Protein 5WQJ (pdb70)

Radius of gyration: 28.21 Å; Cα contacts (8 Å, |Δi|>4): 1246; chains: 2; bounding box: 43×78×65 Å

Structure (mmCIF, N/CA/C/O backbone):
data_5WQJ
#
_entry.id   5WQJ
#
_cell.length_a   37.355
_cell.length_b   150.360
_cell.length_c   54.307
_cell.angle_alpha   90.00
_cell.angle_beta   110.09
_cell.angle_gamma   90.00
#
_symmetry.space_group_name_H-M   'P 1 21 1'
#
loop_
_entity.id
_entity.type
_entity.pdbx_description
1 polymer Sulfurtransferase
2 non-polymer 2-[2-[(4-oxidanylidene-3~{H}-quinazolin-2-yl)sulfanyl]ethanoylamino]thiophene-3-carboxamide
3 non-polymer 'SODIUM ION'
4 water water
#
loop_
_atom_site.group_PDB
_atom_site.id
_atom_site.type_symbol
_atom_site.label_atom_id
_atom_site.label_alt_id
_atom_site.label_comp_id
_atom_site.label_asym_id
_atom_site.label_entity_id
_atom_site.label_seq_id
_atom_site.pdbx_PDB_ins_code
_atom_site.Cartn_x
_atom_site.Cartn_y
_atom_site.Cartn_z
_atom_site.occupancy
_atom_site.B_iso_or_equiv
_atom_site.auth_seq_id
_atom_site.auth_comp_id
_atom_site.auth_asym_id
_atom_site.auth_atom_id
_atom_site.pdbx_PDB_model_num
ATOM 1 N N . GLN A 1 5 ? -20.452 -7.022 23.305 1.00 34.58 5 GLN A N 1
ATOM 2 C CA . GLN A 1 5 ? -20.160 -5.800 24.134 1.00 32.94 5 GLN A CA 1
ATOM 3 C C . GLN A 1 5 ? -18.970 -4.916 23.655 1.00 21.22 5 GLN A C 1
ATOM 4 O O . GLN A 1 5 ? -19.044 -3.689 23.737 1.00 23.83 5 GLN A O 1
ATOM 10 N N . LEU A 1 6 ? -17.895 -5.522 23.193 1.00 17.09 6 LEU A N 1
ATOM 11 C CA . LEU A 1 6 ? -16.737 -4.744 22.756 1.00 15.23 6 LEU A CA 1
ATOM 12 C C . LEU A 1 6 ? -16.266 -5.243 21.400 1.00 10.89 6 LEU A C 1
ATOM 13 O O . LEU A 1 6 ? -16.261 -6.448 21.216 1.00 15.04 6 LEU A O 1
ATOM 18 N N . PHE A 1 7 ? -15.815 -4.357 20.509 1.00 10.33 7 PHE A N 1
ATOM 19 C CA . PHE A 1 7 ? -15.238 -4.770 19.246 1.00 10.37 7 PHE A CA 1
ATOM 20 C C . PHE A 1 7 ? -13.951 -5.575 19.517 1.00 8.98 7 PHE A C 1
ATOM 21 O O . PHE A 1 7 ? -13.137 -5.205 20.374 1.00 9.74 7 PHE A O 1
ATOM 29 N N . ARG A 1 8 ? -13.763 -6.684 18.792 1.00 9.36 8 ARG A N 1
ATOM 30 C CA . ARG A 1 8 ? -12.659 -7.584 19.092 1.00 10.12 8 ARG A CA 1
ATOM 31 C C . ARG A 1 8 ? -11.264 -6.942 18.975 1.00 8.68 8 ARG A C 1
ATOM 32 O O . ARG A 1 8 ? -10.971 -6.269 17.996 1.00 10.12 8 ARG A O 1
ATOM 40 N N . ALA A 1 9 ? -10.456 -7.155 20.012 1.00 8.15 9 ALA A N 1
ATOM 41 C CA . ALA A 1 9 ? -9.097 -6.597 20.072 1.00 7.69 9 ALA A CA 1
ATOM 42 C C . ALA A 1 9 ? -8.032 -7.323 19.330 1.00 6.81 9 ALA A C 1
ATOM 43 O O . ALA A 1 9 ? -6.992 -6.756 19.029 1.00 8.08 9 ALA A O 1
ATOM 45 N N . LEU A 1 10 ? -8.247 -8.602 19.089 1.00 7.71 10 LEU A N 1
ATOM 46 C CA . LEU A 1 10 ? -7.312 -9.469 18.372 1.00 7.08 10 LEU A CA 1
ATOM 47 C C . LEU A 1 10 ? -7.905 -10.074 17.111 1.00 8.52 10 LEU A C 1
ATOM 48 O O . LEU A 1 10 ? -9.056 -10.485 17.110 1.00 9.56 10 LEU A O 1
ATOM 53 N N . VAL A 1 11 ? -7.098 -10.120 16.055 1.00 8.16 11 VAL A N 1
ATOM 54 C CA . VAL A 1 11 ? -7.362 -10.914 14.886 1.00 8.41 11 VAL A CA 1
ATOM 55 C C . VAL A 1 11 ? -6.143 -11.802 14.654 1.00 7.93 11 VAL A C 1
ATOM 56 O O . VAL A 1 11 ? -5.022 -11.492 15.018 1.00 9.01 11 VAL A O 1
ATOM 60 N N . SER A 1 12 ? -6.335 -12.945 13.998 1.00 8.43 12 SER A N 1
ATOM 61 C CA . SER A 1 12 ? -5.265 -13.885 13.734 1.00 7.82 12 SER A CA 1
ATOM 62 C C . SER A 1 12 ? -4.600 -13.671 12.400 1.00 8.40 12 SER A C 1
ATOM 63 O O . SER A 1 12 ? -5.196 -13.068 11.498 1.00 7.74 12 SER A O 1
ATOM 66 N N . ALA A 1 13 ? -3.386 -14.206 12.235 1.00 8.10 13 ALA A N 1
ATOM 67 C CA . ALA A 1 13 ? -2.708 -14.155 10.962 1.00 9.03 13 ALA A CA 1
ATOM 68 C C . ALA A 1 13 ? -3.523 -14.840 9.883 1.00 8.56 13 ALA A C 1
ATOM 69 O O . ALA A 1 13 ? -3.588 -14.389 8.746 1.00 9.70 13 ALA A O 1
ATOM 71 N N . GLN A 1 14 ? -4.110 -15.970 10.244 1.00 10.04 14 GLN A N 1
ATOM 72 C CA . GLN A 1 14 ? -4.847 -16.675 9.218 1.00 11.53 14 GLN A CA 1
ATOM 73 C C . GLN A 1 14 ? -6.076 -15.879 8.750 1.00 10.16 14 GLN A C 1
ATOM 74 O O . GLN A 1 14 ? -6.397 -15.843 7.575 1.00 12.17 14 GLN A O 1
ATOM 80 N N . TRP A 1 15 ? -6.725 -15.169 9.668 1.00 9.54 15 TRP A N 1
ATOM 81 C CA . TRP A 1 15 ? -7.919 -14.382 9.328 1.00 9.84 15 TRP A CA 1
ATOM 82 C C . TRP A 1 15 ? -7.473 -13.207 8.456 1.00 8.92 15 TRP A C 1
ATOM 83 O O . TRP A 1 15 ? -8.071 -12.907 7.435 1.00 11.90 15 TRP A O 1
ATOM 94 N N . VAL A 1 16 ? -6.336 -12.594 8.746 1.00 9.84 16 VAL A N 1
ATOM 95 C CA . VAL A 1 16 ? -5.830 -11.478 7.938 1.00 8.75 16 VAL A CA 1
ATOM 96 C C . VAL A 1 16 ? -5.440 -11.967 6.534 1.00 10.33 16 VAL A C 1
ATOM 97 O O . VAL A 1 16 ? -5.740 -11.320 5.523 1.00 10.61 16 VAL A O 1
ATOM 101 N N . ALA A 1 17 ? -4.700 -13.053 6.464 1.00 10.00 17 ALA A N 1
ATOM 102 C CA . ALA A 1 17 ? -4.285 -13.610 5.186 1.00 12.60 17 ALA A CA 1
ATOM 103 C C . ALA A 1 17 ? -5.485 -13.885 4.317 1.00 11.37 17 ALA A C 1
ATOM 104 O O . ALA A 1 17 ? -5.421 -13.669 3.140 1.00 14.00 17 ALA A O 1
ATOM 106 N N . GLU A 1 18 ? -6.545 -14.466 4.879 1.00 12.06 18 GLU A N 1
ATOM 107 C CA . GLU A 1 18 ? -7.753 -14.738 4.096 1.00 13.50 18 GLU A CA 1
ATOM 108 C C . GLU A 1 18 ? -8.398 -13.451 3.654 1.00 12.49 18 GLU A C 1
ATOM 109 O O . GLU A 1 18 ? -8.888 -13.366 2.530 1.00 15.09 18 GLU A O 1
ATOM 115 N N . ALA A 1 19 ? -8.472 -12.471 4.553 1.00 12.99 19 ALA A N 1
ATOM 116 C CA . ALA A 1 19 ? -9.115 -11.186 4.255 1.00 15.92 19 ALA A CA 1
ATOM 117 C C . ALA A 1 19 ? -8.381 -10.404 3.154 1.00 17.90 19 ALA A C 1
ATOM 118 O O . ALA A 1 19 ? -9.027 -9.805 2.313 1.00 25.26 19 ALA A O 1
ATOM 120 N N . LEU A 1 20 ? -7.059 -10.517 3.090 1.00 18.74 20 LEU A N 1
ATOM 121 C CA . LEU A 1 20 ? -6.320 -9.939 2.010 1.00 20.01 20 LEU A CA 1
ATOM 122 C C . LEU A 1 20 ? -6.719 -10.423 0.607 1.00 24.59 20 LEU A C 1
ATOM 123 O O . LEU A 1 20 ? -6.607 -9.690 -0.355 1.00 30.71 20 LEU A O 1
ATOM 128 N N . LYS A 1 21 ? -7.117 -11.687 0.531 1.00 30.85 21 LYS A N 1
ATOM 129 C CA . LYS A 1 21 ? -7.406 -12.342 -0.731 1.00 47.19 21 LYS A CA 1
ATOM 130 C C . LYS A 1 21 ? -8.833 -12.089 -1.195 1.00 41.70 21 LYS A C 1
ATOM 131 O O . LYS A 1 21 ? -9.127 -12.255 -2.371 1.00 76.83 21 LYS A O 1
ATOM 137 N N . ALA A 1 22 ? -9.702 -11.707 -0.262 1.00 43.68 22 ALA A N 1
ATOM 138 C CA . ALA A 1 22 ? -11.138 -11.591 -0.493 1.00 37.17 22 ALA A CA 1
ATOM 139 C C . ALA A 1 22 ? -11.572 -10.194 -0.967 1.00 40.27 22 ALA A C 1
ATOM 140 O O . ALA A 1 22 ? -10.772 -9.253 -1.027 1.00 42.58 22 ALA A O 1
ATOM 142 N N . GLN A 1 27 ? -16.797 -2.118 4.851 1.00 19.66 27 GLN A N 1
ATOM 143 C CA . GLN A 1 27 ? -15.870 -2.023 5.960 1.00 19.90 27 GLN A CA 1
ATOM 144 C C . GLN A 1 27 ? -14.474 -2.367 5.469 1.00 21.43 27 GLN A C 1
ATOM 145 O O . GLN A 1 27 ? -14.028 -3.532 5.567 1.00 25.04 27 GLN A O 1
ATOM 151 N N . PRO A 1 28 ? -13.770 -1.373 4.905 1.00 15.60 28 PRO A N 1
ATOM 152 C CA . PRO A 1 28 ? -12.444 -1.761 4.436 1.00 16.36 28 PRO A CA 1
ATOM 153 C C . PRO A 1 28 ? -11.468 -2.100 5.579 1.00 13.25 28 PRO A C 1
ATOM 154 O O . PRO A 1 28 ? -11.584 -1.638 6.707 1.00 16.49 28 PRO A O 1
ATOM 158 N N . LEU A 1 29 ? -10.490 -2.899 5.242 1.00 14.37 29 LEU A N 1
ATOM 159 C CA . LEU A 1 29 ? -9.440 -3.303 6.155 1.00 12.91 29 LEU A CA 1
ATOM 160 C C . LEU A 1 29 ? -8.225 -2.438 5.840 1.00 11.64 29 LEU A C 1
ATOM 161 O O . LEU A 1 29 ? -7.814 -2.342 4.689 1.00 16.58 29 LEU A O 1
ATOM 166 N N A LYS A 1 30 ? -7.636 -1.862 6.880 0.73 8.67 30 LYS A N 1
ATOM 167 N N B LYS A 1 30 ? -7.670 -1.806 6.872 0.27 10.28 30 LYS A N 1
ATOM 168 C CA A LYS A 1 30 ? -6.358 -1.127 6.750 0.73 8.79 30 LYS A CA 1
ATOM 169 C CA B LYS A 1 30 ? -6.367 -1.136 6.764 0.27 8.72 30 LYS A CA 1
ATOM 170 C C A LYS A 1 30 ? -5.393 -1.769 7.725 0.73 8.80 30 LYS A C 1
ATOM 171 C C B LYS A 1 30 ? -5.399 -1.803 7.724 0.27 8.87 30 LYS A C 1
ATOM 172 O O A LYS A 1 30 ? -5.604 -1.735 8.958 0.73 10.30 30 LYS A O 1
ATOM 173 O O B LYS A 1 30 ? -5.638 -1.842 8.938 0.27 10.93 30 LYS A O 1
ATOM 184 N N . LEU A 1 31 ? -4.301 -2.329 7.178 1.00 7.88 31 LEU A N 1
ATOM 185 C CA . LEU A 1 31 ? -3.201 -2.834 7.981 1.00 8.58 31 LEU A CA 1
ATOM 186 C C . LEU A 1 31 ? -2.195 -1.740 8.219 1.00 8.32 31 LEU A C 1
ATOM 187 O O . LEU A 1 31 ? -1.772 -1.012 7.302 1.00 8.38 31 LEU A O 1
ATOM 192 N N . LEU A 1 32 ? -1.838 -1.594 9.488 1.00 8.16 32 LEU A N 1
ATOM 193 C CA . LEU A 1 32 ? -0.812 -0.600 9.901 1.00 7.23 32 LEU A CA 1
ATOM 194 C C . LEU A 1 32 ? 0.346 -1.253 10.644 1.00 6.81 32 LEU A C 1
ATOM 195 O O . LEU A 1 32 ? 0.092 -1.917 11.638 1.00 8.55 32 LEU A O 1
ATOM 200 N N . ASP A 1 33 ? 1.573 -1.007 10.225 1.00 6.35 33 ASP A N 1
ATOM 201 C CA . ASP A 1 33 ? 2.786 -1.435 10.958 1.00 6.41 33 ASP A CA 1
ATOM 202 C C . ASP A 1 33 ? 3.120 -0.250 11.862 1.00 6.49 33 ASP A C 1
ATOM 203 O O . ASP A 1 33 ? 3.508 0.831 11.386 1.00 7.86 33 ASP A O 1
ATOM 208 N N . ALA A 1 34 ? 2.994 -0.417 13.172 1.00 6.23 34 ALA A N 1
ATOM 209 C CA . ALA A 1 34 ? 3.335 0.592 14.154 1.00 6.10 34 ALA A CA 1
ATOM 210 C C . ALA A 1 34 ? 4.600 0.228 14.921 1.00 6.69 34 ALA A C 1
ATOM 211 O O . ALA A 1 34 ? 4.705 0.609 16.107 1.00 7.90 34 ALA A O 1
ATOM 213 N N . SER A 1 35 ? 5.543 -0.433 14.269 1.00 6.07 35 SER A N 1
ATOM 214 C CA . SER A 1 35 ? 6.829 -0.719 14.878 1.00 7.03 35 SER A CA 1
ATOM 215 C C . SER A 1 35 ? 7.583 0.529 15.316 1.00 6.43 35 SER A C 1
ATOM 216 O O . SER A 1 35 ? 7.619 1.531 14.592 1.00 7.29 35 SER A O 1
ATOM 219 N N . TRP A 1 36 ? 8.183 0.407 16.486 1.00 8.15 36 TRP A N 1
ATOM 220 C CA . TRP A 1 36 ? 9.027 1.479 17.050 1.00 9.03 36 TRP A CA 1
ATOM 221 C C . TRP A 1 36 ? 9.928 0.820 18.071 1.00 8.35 36 TRP A C 1
ATOM 222 O O . TRP A 1 36 ? 9.473 -0.028 18.817 1.00 11.46 36 TRP A O 1
ATOM 233 N N . TYR A 1 37 ? 11.204 1.169 18.042 1.00 8.82 37 TYR A N 1
ATOM 234 C CA . TYR A 1 37 ? 12.225 0.523 18.907 1.00 10.54 37 TYR A CA 1
ATOM 235 C C . TYR A 1 37 ? 13.056 1.564 19.610 1.00 10.64 37 TYR A C 1
ATOM 236 O O . TYR A 1 37 ? 13.361 2.611 19.050 1.00 10.63 37 TYR A O 1
ATOM 245 N N . LEU A 1 38 ? 13.404 1.271 20.839 1.00 10.23 38 LEU A N 1
ATOM 246 C CA . LEU A 1 38 ? 14.361 2.135 21.550 1.00 11.57 38 LEU A CA 1
ATOM 247 C C . LEU A 1 38 ? 15.714 2.127 20.825 1.00 10.68 38 LEU A C 1
ATOM 248 O O . LEU A 1 38 ? 16.114 1.098 20.211 1.00 9.86 38 LEU A O 1
ATOM 253 N N . PRO A 1 39 ? 16.405 3.276 20.810 1.00 9.93 39 PRO A N 1
ATOM 254 C CA . PRO A 1 39 ? 17.661 3.348 20.057 1.00 10.76 39 PRO A CA 1
ATOM 255 C C . PRO A 1 39 ? 18.655 2.219 20.264 1.00 9.73 39 PRO A C 1
ATOM 256 O O . PRO A 1 39 ? 19.285 1.774 19.302 1.00 10.41 39 PRO A O 1
ATOM 260 N N A LYS A 1 40 ? 18.825 1.769 21.510 0.64 11.38 40 LYS A N 1
ATOM 261 N N B LYS A 1 40 ? 18.851 1.749 21.491 0.36 11.04 40 LYS A N 1
ATOM 262 C CA A LYS A 1 40 ? 19.848 0.765 21.799 0.64 10.78 40 LYS A CA 1
ATOM 263 C CA B LYS A 1 40 ? 19.895 0.746 21.726 0.36 11.03 40 LYS A CA 1
ATOM 264 C C A LYS A 1 40 ? 19.594 -0.608 21.140 0.64 9.55 40 LYS A C 1
ATOM 265 C C B LYS A 1 40 ? 19.648 -0.578 21.015 0.36 9.40 40 LYS A C 1
ATOM 266 O O A LYS A 1 40 ? 20.535 -1.407 21.083 0.64 10.94 40 LYS A O 1
ATOM 267 O O B LYS A 1 40 ? 20.603 -1.341 20.825 0.36 11.51 40 LYS A O 1
ATOM 278 N N . LEU A 1 41 ? 18.420 -0.798 20.561 1.00 9.91 41 LEU A N 1
ATOM 279 C CA . LEU A 1 41 ? 18.142 -2.009 19.839 1.00 9.90 41 LEU A CA 1
ATOM 280 C C . LEU A 1 41 ? 18.812 -2.002 18.472 1.00 10.25 41 LEU A C 1
ATOM 281 O O . LEU A 1 41 ? 19.021 -3.047 17.856 1.00 10.67 41 LEU A O 1
ATOM 286 N N . GLY A 1 42 ? 19.186 -0.826 18.000 1.00 10.77 42 GLY A N 1
ATOM 287 C CA . GLY A 1 42 ? 19.832 -0.764 16.707 1.00 10.78 42 GLY A CA 1
ATOM 288 C C . GLY A 1 42 ? 19.010 -1.140 15.510 1.00 11.22 42 GLY A C 1
ATOM 289 O O . GLY A 1 42 ? 19.561 -1.528 14.486 1.00 13.68 42 GLY A O 1
ATOM 290 N N . ARG A 1 43 ? 17.709 -0.941 15.623 1.00 10.87 43 ARG A N 1
ATOM 291 C CA . ARG A 1 43 ? 16.789 -1.265 14.528 1.00 11.60 43 ARG A CA 1
ATOM 292 C C . ARG A 1 43 ? 16.052 -0.064 14.029 1.00 12.51 43 ARG A C 1
ATOM 293 O O . ARG A 1 43 ? 15.589 0.751 14.811 1.00 17.52 43 ARG A O 1
ATOM 301 N N . ASP A 1 44 ? 15.868 0.035 12.724 1.00 11.74 44 ASP A N 1
ATOM 302 C CA . ASP A 1 44 ? 15.081 1.110 12.194 1.00 14.75 44 ASP A CA 1
ATOM 303 C C . ASP A 1 44 ? 13.773 0.558 11.617 1.00 13.19 44 ASP A C 1
ATOM 304 O O . ASP A 1 44 ? 13.732 -0.089 10.601 1.00 13.46 44 ASP A O 1
ATOM 309 N N . ALA A 1 45 ? 12.705 0.870 12.298 1.00 10.65 45 ALA A N 1
ATOM 310 C CA . ALA A 1 45 ? 11.385 0.337 11.999 1.00 9.18 45 ALA A CA 1
ATOM 311 C C . ALA A 1 45 ? 10.882 0.691 10.586 1.00 9.11 45 ALA A C 1
ATOM 312 O O . ALA A 1 45 ? 10.416 -0.188 9.859 1.00 8.55 45 ALA A O 1
ATOM 314 N N . ARG A 1 46 ? 11.056 1.952 10.170 1.00 8.59 46 ARG A N 1
ATOM 315 C CA . ARG A 1 46 ? 10.560 2.348 8.872 1.00 9.65 46 ARG A CA 1
ATOM 316 C C . ARG A 1 46 ? 11.402 1.609 7.803 1.00 9.86 46 ARG A C 1
ATOM 317 O O . ARG A 1 46 ? 10.876 1.163 6.803 1.00 10.47 46 ARG A O 1
ATOM 325 N N . ARG A 1 47 ? 12.729 1.577 7.956 1.00 10.48 47 ARG A N 1
ATOM 326 C CA . ARG A 1 47 ? 13.594 0.884 6.980 1.00 12.00 47 ARG A CA 1
ATOM 327 C C . ARG A 1 47 ? 13.155 -0.592 6.842 1.00 10.90 47 ARG A C 1
ATOM 328 O O . ARG A 1 47 ? 13.039 -1.151 5.729 1.00 11.88 47 ARG A O 1
ATOM 336 N N . GLU A 1 48 ? 12.901 -1.225 7.980 1.00 10.33 48 GLU A N 1
ATOM 337 C CA . GLU A 1 48 ? 12.436 -2.607 7.965 1.00 10.32 48 GLU A CA 1
ATOM 338 C C . GLU A 1 48 ? 11.093 -2.751 7.230 1.00 8.29 48 GLU A C 1
ATOM 339 O O . GLU A 1 48 ? 10.919 -3.734 6.501 1.00 10.43 48 GLU A O 1
ATOM 345 N N . PHE A 1 49 ? 10.163 -1.803 7.441 1.00 9.05 49 PHE A N 1
ATOM 346 C CA . PHE A 1 49 ? 8.893 -1.821 6.742 1.00 7.38 49 PHE A CA 1
ATOM 347 C C . PHE A 1 49 ? 9.136 -1.788 5.212 1.00 9.62 49 PHE A C 1
ATOM 348 O O . PHE A 1 49 ? 8.532 -2.526 4.452 1.00 8.79 49 PHE A O 1
ATOM 356 N N . GLU A 1 50 ? 9.998 -0.854 4.787 1.00 9.02 50 GLU A N 1
ATOM 357 C CA . GLU A 1 50 ? 10.256 -0.718 3.374 1.00 9.89 50 GLU A CA 1
ATOM 358 C C . GLU A 1 50 ? 10.832 -2.042 2.769 1.00 11.04 50 GLU A C 1
ATOM 359 O O . GLU A 1 50 ? 10.548 -2.364 1.634 1.00 12.47 50 GLU A O 1
ATOM 365 N N . GLU A 1 51 ? 11.626 -2.776 3.547 1.00 11.03 51 GLU A N 1
ATOM 366 C CA . GLU A 1 51 ? 12.194 -4.042 3.106 1.00 11.38 51 GLU A CA 1
ATOM 367 C C . GLU A 1 51 ? 11.098 -5.125 3.010 1.00 11.88 51 GLU A C 1
ATOM 368 O O . GLU A 1 51 ? 11.080 -5.880 2.034 1.00 13.69 51 GLU A O 1
ATOM 374 N N . ARG A 1 52 ? 10.235 -5.219 4.034 1.00 10.77 52 ARG A N 1
ATOM 375 C CA . ARG A 1 52 ? 9.195 -6.234 4.140 1.00 9.83 52 ARG A CA 1
ATOM 376 C C . ARG A 1 52 ? 8.056 -5.804 4.998 1.00 8.49 52 ARG A C 1
ATOM 377 O O . ARG A 1 52 ? 8.246 -5.358 6.142 1.00 9.61 52 ARG A O 1
ATOM 385 N N . HIS A 1 53 ? 6.853 -5.993 4.494 1.00 8.50 53 HIS A N 1
ATOM 386 C CA . HIS A 1 53 ? 5.635 -5.671 5.262 1.00 8.63 53 HIS A CA 1
ATOM 387 C C . HIS A 1 53 ? 4.489 -6.513 4.772 1.00 8.12 53 HIS A C 1
ATOM 388 O O . HIS A 1 53 ? 4.568 -7.212 3.757 1.00 9.01 53 HIS A O 1
ATOM 395 N N . ILE A 1 54 ? 3.398 -6.500 5.503 1.00 8.47 54 ILE A N 1
ATOM 396 C CA . ILE A 1 54 ? 2.189 -7.259 5.145 1.00 8.76 54 ILE A CA 1
ATOM 397 C C . ILE A 1 54 ? 1.587 -6.589 3.931 1.00 9.39 54 ILE A C 1
ATOM 398 O O . ILE A 1 54 ? 1.526 -5.371 3.922 1.00 9.32 54 ILE A O 1
ATOM 403 N N . PRO A 1 55 ? 1.128 -7.344 2.931 1.00 9.74 55 PRO A N 1
ATOM 404 C CA . PRO A 1 55 ? 0.664 -6.691 1.714 1.00 10.87 55 PRO A CA 1
ATOM 405 C C . PRO A 1 55 ? -0.455 -5.679 1.945 1.00 11.19 55 PRO A C 1
ATOM 406 O O . PRO A 1 55 ? -1.442 -5.942 2.594 1.00 13.41 55 PRO A O 1
ATOM 410 N N . GLY A 1 56 ? -0.254 -4.507 1.377 1.00 11.64 56 GLY A N 1
ATOM 411 C CA . GLY A 1 56 ? -1.212 -3.420 1.505 1.00 11.60 56 GLY A CA 1
ATOM 412 C C . GLY A 1 56 ? -1.047 -2.540 2.739 1.00 10.20 56 GLY A C 1
ATOM 413 O O . GLY A 1 56 ? -1.745 -1.551 2.910 1.00 11.41 56 GLY A O 1
ATOM 414 N N . ALA A 1 57 ? -0.163 -2.919 3.673 1.00 8.93 57 ALA A N 1
ATOM 415 C CA . ALA A 1 57 ? -0.032 -2.143 4.893 1.00 8.31 57 ALA A CA 1
ATOM 416 C C . ALA A 1 57 ? 0.585 -0.793 4.622 1.00 8.68 57 ALA A C 1
ATOM 417 O O . ALA A 1 57 ? 1.314 -0.652 3.656 1.00 9.76 57 ALA A O 1
ATOM 419 N N . ALA A 1 58 ? 0.314 0.137 5.513 1.00 7.31 58 ALA A N 1
ATOM 420 C CA . ALA A 1 58 ? 0.980 1.437 5.599 1.00 7.06 58 ALA A CA 1
ATOM 421 C C . ALA A 1 58 ? 1.777 1.435 6.922 1.00 6.38 58 ALA A C 1
ATOM 422 O O . ALA A 1 58 ? 1.486 0.640 7.821 1.00 7.67 58 ALA A O 1
ATOM 424 N N . PHE A 1 59 ? 2.769 2.276 6.983 1.00 7.42 59 PHE A N 1
ATOM 425 C CA . PHE A 1 59 ? 3.563 2.452 8.183 1.00 7.11 59 PHE A CA 1
ATOM 426 C C . PHE A 1 59 ? 2.991 3.578 9.060 1.00 6.60 59 PHE A C 1
ATOM 427 O O . PHE A 1 59 ? 2.886 4.720 8.617 1.00 8.50 59 PHE A O 1
ATOM 435 N N . PHE A 1 60 ? 2.667 3.261 10.318 1.00 7.32 60 PHE A N 1
ATOM 436 C CA . PHE A 1 60 ? 2.144 4.237 11.265 1.00 7.59 60 PHE A CA 1
ATOM 437 C C . PHE A 1 60 ? 3.332 4.590 12.152 1.00 7.97 60 PHE A C 1
ATOM 438 O O . PHE A 1 60 ? 3.814 3.744 12.906 1.00 8.60 60 PHE A O 1
ATOM 446 N N . ASP A 1 61 ? 3.793 5.826 12.010 1.00 7.86 61 ASP A N 1
ATOM 447 C CA . ASP A 1 61 ? 4.961 6.294 12.714 1.00 8.03 61 ASP A CA 1
ATOM 448 C C . ASP A 1 61 ? 4.562 6.917 14.021 1.00 8.60 61 ASP A C 1
ATOM 449 O O . ASP A 1 61 ? 3.938 7.981 14.003 1.00 9.54 61 ASP A O 1
ATOM 454 N N . ILE A 1 62 ? 4.808 6.251 15.168 1.00 8.15 62 ILE A N 1
ATOM 455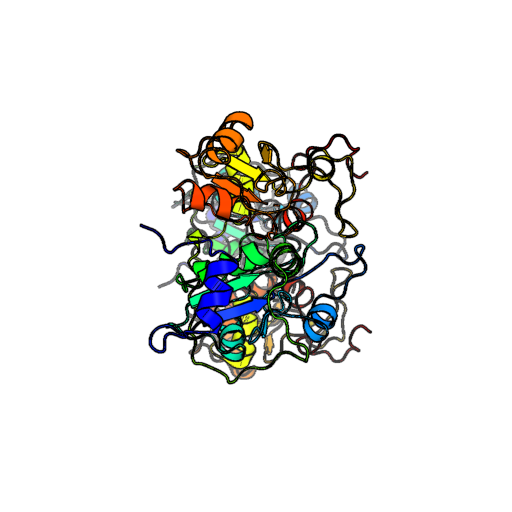 C CA . ILE A 1 62 ? 4.280 6.808 16.392 1.00 9.36 62 ILE A CA 1
ATOM 456 C C . ILE A 1 62 ? 4.896 8.152 16.698 1.00 11.32 62 ILE A C 1
ATOM 457 O O . ILE A 1 62 ? 4.300 8.961 17.445 1.00 12.46 62 ILE A O 1
ATOM 462 N N . ASP A 1 63 ? 6.051 8.472 16.119 1.00 11.20 63 ASP A N 1
ATOM 463 C CA . ASP A 1 63 ? 6.576 9.850 16.294 1.00 12.32 63 ASP A CA 1
ATOM 464 C C . ASP A 1 63 ? 5.785 10.857 15.465 1.00 13.23 63 ASP A C 1
ATOM 465 O O . ASP A 1 63 ? 5.938 12.068 15.727 1.00 14.32 63 ASP A O 1
ATOM 470 N N . ARG A 1 64 ? 4.924 10.484 14.517 1.00 10.50 64 ARG A N 1
ATOM 471 C CA . ARG A 1 64 ? 4.015 11.454 13.828 1.00 13.68 64 ARG A CA 1
ATOM 472 C C . ARG A 1 64 ? 2.672 11.561 14.557 1.00 11.75 64 ARG A C 1
ATOM 473 O O . ARG A 1 64 ? 1.739 12.280 14.113 1.00 13.79 64 ARG A O 1
ATOM 481 N N . SER A 1 65 ? 2.566 10.793 15.645 1.00 10.96 65 SER A N 1
ATOM 482 C CA . SER A 1 65 ? 1.336 10.789 16.378 1.00 10.36 65 SER A CA 1
ATOM 483 C C . SER A 1 65 ? 1.625 11.011 17.857 1.00 10.75 65 SER A C 1
ATOM 484 O O . SER A 1 65 ? 1.160 10.279 18.742 1.00 12.32 65 SER A O 1
ATOM 487 N N . SER A 1 66 ? 2.401 12.056 18.134 1.00 10.09 66 SER A N 1
ATOM 488 C CA . SER A 1 66 ? 2.697 12.409 19.498 1.00 8.79 66 SER A CA 1
ATOM 489 C C . SER A 1 66 ? 2.849 13.930 19.613 1.00 8.51 66 SER A C 1
ATOM 490 O O . SER A 1 66 ? 3.100 14.651 18.652 1.00 10.04 66 SER A O 1
ATOM 493 N N . ASP A 1 67 ? 2.776 14.398 20.834 1.00 8.58 67 ASP A N 1
ATOM 494 C CA . ASP A 1 67 ? 2.906 15.808 21.120 1.00 8.01 67 ASP A CA 1
ATOM 495 C C . ASP A 1 67 ? 4.388 16.163 21.335 1.00 7.61 67 ASP A C 1
ATOM 496 O O . ASP A 1 67 ? 4.960 15.972 22.426 1.00 9.28 67 ASP A O 1
ATOM 501 N N . HIS A 1 68 ? 5.023 16.714 20.311 1.00 8.03 68 HIS A N 1
ATOM 502 C CA . HIS A 1 68 ? 6.437 17.053 20.406 1.00 10.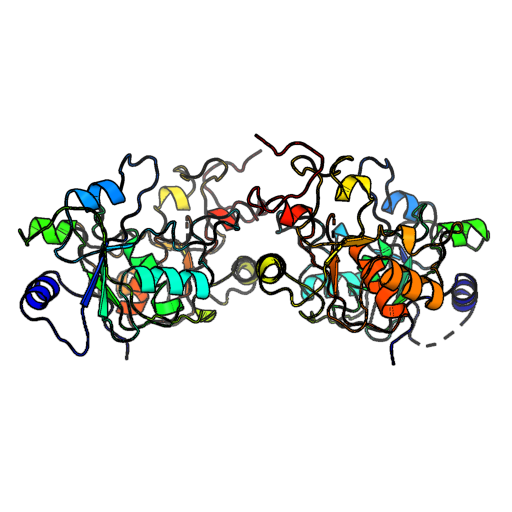71 68 HIS A CA 1
ATOM 503 C C . HIS A 1 68 ? 6.652 18.306 21.257 1.00 9.17 68 HIS A C 1
ATOM 504 O O . HIS A 1 68 ? 7.808 18.601 21.583 1.00 12.18 68 HIS A O 1
ATOM 511 N N . THR A 1 69 ? 5.604 19.036 21.599 1.00 8.10 69 THR A N 1
ATOM 512 C CA . THR A 1 69 ? 5.750 20.162 22.532 1.00 7.78 69 THR A CA 1
ATOM 513 C C . THR A 1 69 ? 6.008 19.734 23.958 1.00 7.82 69 THR A C 1
ATOM 514 O O . THR A 1 69 ? 6.302 20.580 24.808 1.00 8.41 69 THR A O 1
ATOM 518 N N . SER A 1 70 ? 5.733 18.475 24.291 1.00 8.15 70 SER A N 1
ATOM 519 C CA . SER A 1 70 ? 5.937 18.021 25.628 1.00 7.49 70 SER A CA 1
ATOM 520 C C . SER A 1 70 ? 7.418 17.702 25.880 1.00 7.22 70 SER A C 1
ATOM 521 O O . SER A 1 70 ? 8.029 17.084 25.012 1.00 7.84 70 SER A O 1
ATOM 524 N N . PRO A 1 71 ? 7.906 17.953 27.105 1.00 7.78 71 PRO A N 1
ATOM 525 C CA . PRO A 1 71 ? 9.237 17.455 27.468 1.00 7.40 71 PRO A CA 1
ATOM 526 C C . PRO A 1 71 ? 9.284 15.942 27.748 1.00 7.49 71 PRO A C 1
ATOM 527 O O . PRO A 1 71 ? 10.373 15.416 27.920 1.00 9.97 71 PRO A O 1
ATOM 531 N N . TYR A 1 72 ? 8.116 15.318 27.857 1.00 7.20 72 TYR A N 1
ATOM 532 C CA . TYR A 1 72 ? 8.017 13.914 28.184 1.00 7.07 72 TYR A CA 1
ATOM 533 C C . TYR A 1 72 ? 7.832 13.126 26.884 1.00 7.09 72 TYR A C 1
ATOM 534 O O . TYR A 1 72 ? 7.754 13.676 25.804 1.00 10.84 72 TYR A O 1
ATOM 543 N N . ASP A 1 73 ? 7.875 11.804 27.017 1.00 7.03 73 ASP A N 1
ATOM 544 C CA . ASP A 1 73 ? 8.010 10.924 25.885 1.00 8.10 73 ASP A CA 1
ATOM 545 C C . ASP A 1 73 ? 6.647 10.353 25.498 1.00 7.11 73 ASP A C 1
ATOM 546 O O . ASP A 1 73 ? 5.758 10.021 26.310 1.00 7.41 73 ASP A O 1
ATOM 551 N N . HIS A 1 74 ? 6.533 10.122 24.189 1.00 6.97 74 HIS A N 1
ATOM 552 C CA . HIS A 1 74 ? 5.363 9.489 23.570 1.00 7.35 74 HIS A CA 1
ATOM 553 C C . HIS A 1 74 ? 4.030 9.961 24.155 1.00 6.68 74 HIS A C 1
ATOM 554 O O . HIS A 1 74 ? 3.197 9.179 24.596 1.00 6.86 74 HIS A O 1
ATOM 561 N N . MET A 1 75 ? 3.837 11.267 24.155 1.00 6.20 75 MET A N 1
ATOM 562 C CA . MET A 1 75 ? 2.629 11.858 24.679 1.00 5.74 75 MET A CA 1
ATOM 563 C C . MET A 1 75 ? 1.575 11.957 23.594 1.00 6.52 75 MET A C 1
ATOM 564 O O . MET A 1 75 ? 1.860 12.238 22.421 1.00 6.95 75 MET A O 1
ATOM 569 N N . LEU A 1 76 ? 0.316 11.704 23.959 1.00 6.65 76 LEU A N 1
ATOM 570 C CA . LEU A 1 76 ? -0.772 11.789 22.982 1.00 7.14 76 LEU A CA 1
ATOM 571 C C . LEU A 1 76 ? -0.721 13.106 22.251 1.00 7.14 76 LEU A C 1
ATOM 572 O O . LEU A 1 76 ? -0.519 14.149 22.863 1.00 7.72 76 LEU A O 1
ATOM 577 N N . PRO A 1 77 ? -1.020 13.083 20.923 1.00 9.05 77 PRO A N 1
ATOM 578 C CA . PRO A 1 77 ? -1.190 14.339 20.217 1.00 9.60 77 PRO A CA 1
ATOM 579 C C . PRO A 1 77 ? -2.603 14.921 20.475 1.00 8.73 77 PRO A C 1
ATOM 580 O O . PRO A 1 77 ? -3.431 14.277 21.103 1.00 8.90 77 PRO A O 1
ATOM 584 N N . ASN A 1 78 ? -2.883 16.145 20.011 1.00 10.72 78 ASN A N 1
ATOM 585 C CA . ASN A 1 78 ? -4.300 16.564 20.039 1.00 10.11 78 ASN A CA 1
ATOM 586 C C . ASN A 1 78 ? -5.073 15.859 18.902 1.00 9.56 78 ASN A C 1
ATOM 587 O O . ASN A 1 78 ? -4.510 15.184 18.012 1.00 8.94 78 ASN A O 1
ATOM 592 N N . ALA A 1 79 ? -6.396 15.914 18.967 1.00 9.72 79 ALA A N 1
ATOM 593 C CA . ALA A 1 79 ? -7.308 15.176 18.090 1.00 9.27 79 ALA A CA 1
ATOM 594 C C . ALA A 1 79 ? -7.174 15.605 16.650 1.00 8.23 79 ALA A C 1
ATOM 595 O O . ALA A 1 79 ? -7.188 14.760 15.792 1.00 9.45 79 ALA A O 1
ATOM 597 N N . THR A 1 80 ? -6.900 16.868 16.362 1.00 10.15 80 THR A N 1
ATOM 598 C CA . THR A 1 80 ? -6.768 17.349 15.005 1.00 11.48 80 THR A CA 1
ATOM 599 C C . THR A 1 80 ? -5.524 16.737 14.370 1.00 9.50 80 THR A C 1
ATOM 600 O O . THR A 1 80 ? -5.561 16.238 13.229 1.00 10.80 80 THR A O 1
ATOM 604 N N . HIS A 1 81 ? -4.449 16.711 15.142 1.00 8.77 81 HIS A N 1
ATOM 605 C CA . HIS A 1 81 ? -3.228 16.183 14.690 1.00 9.80 81 HIS A CA 1
ATOM 606 C C . HIS A 1 81 ? -3.398 14.696 14.372 1.00 9.91 81 HIS A C 1
ATOM 607 O O . HIS A 1 81 ? -2.963 14.202 13.337 1.00 9.57 81 HIS A O 1
ATOM 614 N N . PHE A 1 82 ? -4.030 13.954 15.306 1.00 7.64 82 PHE A N 1
ATOM 615 C CA . PHE A 1 82 ? -4.249 12.546 15.076 1.00 7.84 82 PHE A CA 1
ATOM 616 C C . PHE A 1 82 ? -5.084 12.327 13.813 1.00 6.53 82 PHE A C 1
ATOM 617 O O . PHE A 1 82 ? -4.819 11.418 13.020 1.00 7.47 82 PHE A O 1
ATOM 625 N N . ALA A 1 83 ? -6.192 13.042 13.738 1.00 7.87 83 ALA A N 1
ATOM 626 C CA . ALA A 1 83 ? -7.131 12.853 12.634 1.00 8.60 83 ALA A CA 1
ATOM 627 C C . ALA A 1 83 ? -6.494 13.084 11.279 1.00 9.25 83 ALA A C 1
ATOM 628 O O . ALA A 1 83 ? -6.701 12.328 10.299 1.00 10.07 83 ALA A O 1
ATOM 630 N N . ASP A 1 84 ? -5.698 14.145 11.215 1.00 9.76 84 ASP A N 1
ATOM 631 C CA . ASP A 1 84 ? -4.984 14.466 9.984 1.00 10.18 84 ASP A CA 1
ATOM 632 C C . ASP A 1 84 ? -4.068 13.299 9.603 1.00 8.83 84 ASP A C 1
ATOM 633 O O . ASP A 1 84 ? -3.973 12.859 8.447 1.00 9.63 84 ASP A O 1
ATOM 638 N N . TYR A 1 85 ? -3.338 12.803 10.591 1.00 7.85 85 TYR A N 1
ATOM 639 C CA . TYR A 1 85 ? -2.399 11.703 10.303 1.00 8.13 85 TYR A CA 1
ATOM 640 C C . TYR A 1 85 ? -3.113 10.399 9.904 1.00 8.52 85 TYR A C 1
ATOM 641 O O . TYR A 1 85 ? -2.732 9.770 8.906 1.00 8.03 85 TYR A O 1
ATOM 650 N N . ALA A 1 86 ? -4.094 9.964 10.688 1.00 7.82 86 ALA A N 1
ATOM 651 C CA . ALA A 1 86 ? -4.861 8.755 10.363 1.00 8.10 86 ALA A CA 1
ATOM 652 C C . ALA A 1 86 ? -5.492 8.868 8.967 1.00 8.25 86 ALA A C 1
ATOM 653 O O . ALA A 1 86 ? -5.427 7.910 8.194 1.00 8.54 86 ALA A O 1
ATOM 655 N N . GLY A 1 87 ? -6.047 10.030 8.655 1.00 8.14 87 GLY A N 1
ATOM 656 C CA . GLY A 1 87 ? -6.636 10.204 7.338 1.00 9.05 87 GLY A CA 1
ATOM 657 C C . GLY A 1 87 ? -5.603 10.098 6.240 1.00 8.46 87 GLY A C 1
ATOM 658 O O . GLY A 1 87 ? -5.872 9.535 5.167 1.00 9.51 87 GLY A O 1
ATOM 659 N N . SER A 1 88 ? -4.386 10.580 6.493 1.00 8.94 88 SER A N 1
ATOM 660 C CA . SER A 1 88 ? -3.354 10.547 5.478 1.00 9.39 88 SER A CA 1
ATOM 661 C C . SER A 1 88 ? -2.885 9.090 5.211 1.00 9.13 88 SER A C 1
ATOM 662 O O . SER A 1 88 ? -2.362 8.784 4.152 1.00 9.91 88 SER A O 1
ATOM 665 N N . LEU A 1 89 ? -3.137 8.187 6.157 1.00 7.49 89 LEU A N 1
ATOM 666 C CA . LEU A 1 89 ? -2.813 6.757 6.009 1.00 7.88 89 LEU A CA 1
ATOM 667 C C . LEU A 1 89 ? -3.998 5.981 5.470 1.00 8.32 89 LEU A C 1
ATOM 668 O O . LEU A 1 89 ? -3.967 4.753 5.369 1.00 10.41 89 LEU A O 1
ATOM 673 N N . GLY A 1 90 ? -5.058 6.670 5.090 1.00 8.67 90 GLY A N 1
ATOM 674 C CA . GLY A 1 90 ? -6.182 6.058 4.406 1.00 9.38 90 GLY A CA 1
ATOM 675 C C . GLY A 1 90 ? -7.236 5.437 5.298 1.00 8.90 90 GLY A C 1
ATOM 676 O O . GLY A 1 90 ? -8.055 4.658 4.832 1.00 12.29 90 GLY A O 1
ATOM 677 N N . VAL A 1 91 ? -7.258 5.888 6.568 1.00 9.04 91 VAL A N 1
ATOM 678 C CA . VAL A 1 91 ? -8.274 5.421 7.559 1.00 8.94 91 VAL A CA 1
ATOM 679 C C . VAL A 1 91 ? -9.498 6.332 7.549 1.00 8.90 91 VAL A C 1
ATOM 680 O O . VAL A 1 91 ? -9.343 7.568 7.608 1.00 10.80 91 VAL A O 1
ATOM 684 N N . SER A 1 92 ? -10.686 5.724 7.434 1.00 10.10 92 SER A N 1
ATOM 685 C CA . SER A 1 92 ? -11.968 6.467 7.608 1.00 12.22 92 SER A CA 1
ATOM 686 C C . SER A 1 92 ? -12.790 5.873 8.732 1.00 13.10 92 SER A C 1
ATOM 687 O O . SER A 1 92 ? -12.385 4.857 9.323 1.00 10.80 92 SER A O 1
ATOM 690 N N . ALA A 1 93 ? -13.927 6.492 9.063 1.00 12.25 93 ALA A N 1
ATOM 691 C CA . ALA A 1 93 ? -14.735 5.949 10.117 1.00 14.31 93 ALA A CA 1
ATOM 692 C C . ALA A 1 93 ? -15.195 4.502 9.910 1.00 13.72 93 ALA A C 1
ATOM 693 O O . ALA A 1 93 ? -15.408 3.778 10.858 1.00 19.78 93 ALA A O 1
ATOM 695 N N . ALA A 1 94 ? -15.351 4.087 8.660 1.00 13.59 94 ALA A N 1
ATOM 696 C CA . ALA A 1 94 ? -15.814 2.742 8.386 1.00 13.78 94 ALA A CA 1
ATOM 697 C C . ALA A 1 94 ? -14.712 1.707 8.444 1.00 11.94 94 ALA A C 1
ATOM 698 O O . ALA A 1 94 ? -14.984 0.524 8.404 1.00 16.30 94 ALA A O 1
ATOM 700 N N . THR A 1 95 ? -13.460 2.140 8.528 1.00 9.92 95 THR A N 1
ATOM 701 C CA . THR A 1 95 ? -12.370 1.213 8.366 1.00 8.80 95 THR A CA 1
ATOM 702 C C . THR A 1 95 ? -12.195 0.281 9.578 1.00 7.70 95 THR A C 1
ATOM 703 O O . THR A 1 95 ? -12.271 0.735 10.728 1.00 9.86 95 THR A O 1
ATOM 707 N N . HIS A 1 96 ? -11.925 -1.002 9.327 1.00 8.42 96 HIS A N 1
ATOM 708 C CA . HIS A 1 96 ? -11.459 -1.928 10.386 1.00 8.14 96 HIS A CA 1
ATOM 709 C C . HIS A 1 96 ? -9.910 -1.815 10.297 1.00 7.72 96 HIS A C 1
ATOM 710 O O . HIS A 1 96 ? -9.288 -2.286 9.352 1.00 8.87 96 HIS A O 1
ATOM 717 N N . VAL A 1 97 ? -9.344 -1.128 11.290 1.00 6.57 97 VAL A N 1
ATOM 718 C CA . VAL A 1 97 ? -7.915 -0.962 11.381 1.00 6.53 97 VAL A CA 1
ATOM 719 C C . VAL A 1 97 ? -7.322 -2.156 12.114 1.00 6.81 97 VAL A C 1
ATOM 720 O O . VAL A 1 97 ? -7.798 -2.510 13.185 1.00 7.33 97 VAL A O 1
ATOM 724 N N . VAL A 1 98 ? -6.256 -2.745 11.552 1.00 7.02 98 VAL A N 1
ATOM 725 C CA . VAL A 1 98 ? -5.553 -3.869 12.210 1.00 7.01 98 VAL A CA 1
ATOM 726 C C . VAL A 1 98 ? -4.093 -3.435 12.286 1.00 6.91 98 VAL A C 1
ATOM 727 O O . VAL A 1 98 ? -3.448 -3.152 11.227 1.00 8.61 98 VAL A O 1
ATOM 731 N N . ILE A 1 99 ? -3.602 -3.361 13.499 1.00 7.74 99 ILE A N 1
ATOM 732 C CA . ILE A 1 99 ? -2.257 -2.896 13.771 1.00 6.49 99 ILE A CA 1
ATOM 733 C C . ILE A 1 99 ? -1.345 -4.060 14.116 1.00 6.37 99 ILE A C 1
ATOM 734 O O . ILE A 1 99 ? -1.744 -4.929 14.881 1.00 6.43 99 ILE A O 1
ATOM 739 N N . TYR A 1 100 ? -0.102 -4.001 13.662 1.00 6.39 100 TYR A N 1
ATOM 740 C CA . TYR A 1 100 ? 0.917 -4.966 14.012 1.00 6.40 100 TYR A CA 1
ATOM 741 C C . TYR A 1 100 ? 2.240 -4.258 14.224 1.00 5.96 100 TYR A C 1
ATOM 742 O O . TYR A 1 100 ? 2.363 -3.045 13.952 1.00 5.85 100 TYR A O 1
ATOM 751 N N . ASP A 1 101 ? 3.226 -4.956 14.757 1.00 6.87 101 ASP A N 1
ATOM 752 C CA . ASP A 1 101 ? 4.596 -4.513 14.758 1.00 6.93 101 ASP A CA 1
ATOM 753 C C . ASP A 1 101 ? 5.491 -5.711 14.469 1.00 6.42 101 ASP A C 1
ATOM 754 O O . ASP A 1 101 ? 5.054 -6.880 14.426 1.00 6.47 101 ASP A O 1
ATOM 759 N N . GLY A 1 102 ? 6.780 -5.418 14.317 1.00 6.63 102 GLY A N 1
ATOM 760 C CA . GLY A 1 102 ? 7.756 -6.478 13.995 1.00 8.23 102 GLY A CA 1
ATOM 761 C C . GLY A 1 102 ? 8.674 -6.824 15.147 1.00 8.23 102 GLY A C 1
ATOM 762 O O . GLY A 1 102 ? 9.747 -7.348 14.902 1.00 8.35 102 GLY A O 1
ATOM 763 N N . SER A 1 103 ? 8.228 -6.590 16.357 1.00 7.45 103 SER A N 1
ATOM 764 C CA . SER A 1 103 ? 9.010 -6.852 17.515 1.00 7.62 103 SER A CA 1
ATOM 765 C C . SER A 1 103 ? 9.277 -8.328 17.745 1.00 8.97 103 SER A C 1
ATOM 766 O O . SER A 1 103 ? 8.533 -9.202 17.357 1.00 9.29 103 SER A O 1
ATOM 769 N N . ASP A 1 104 ? 10.366 -8.587 18.460 1.00 9.02 104 ASP A N 1
ATOM 770 C CA . ASP A 1 104 ? 10.699 -9.975 18.852 1.00 10.86 104 ASP A CA 1
ATOM 771 C C . ASP A 1 104 ? 9.691 -10.564 19.815 1.00 11.17 104 ASP A C 1
ATOM 772 O O . ASP A 1 104 ? 9.573 -11.768 19.899 1.00 13.14 104 ASP A O 1
ATOM 777 N N . GLN A 1 105 ? 9.038 -9.702 20.600 1.00 10.62 105 GLN A N 1
ATOM 778 C CA . GLN A 1 105 ? 8.061 -10.152 21.566 1.00 11.08 105 GLN A CA 1
ATOM 779 C C . GLN A 1 105 ? 6.746 -10.610 20.972 1.00 12.51 105 GLN A C 1
ATOM 780 O O . GLN A 1 105 ? 6.044 -11.363 21.639 1.00 15.02 105 GLN A O 1
ATOM 786 N N . GLY A 1 106 ? 6.441 -10.165 19.756 1.00 11.42 106 GLY A N 1
ATOM 787 C CA . GLY A 1 106 ? 5.205 -10.421 19.100 1.00 11.19 106 GLY A CA 1
ATOM 788 C C . GLY A 1 106 ? 4.458 -9.155 18.902 1.00 9.85 10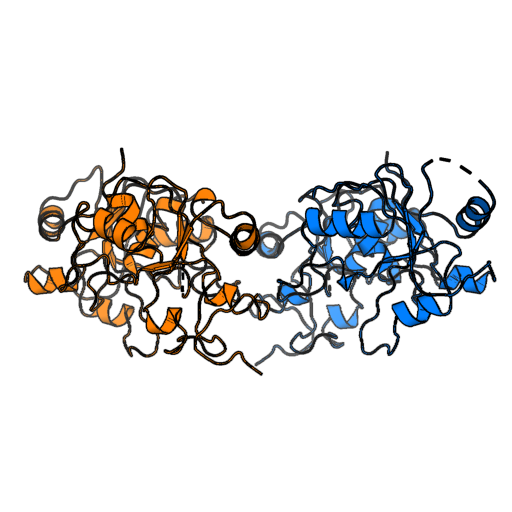6 GLY A C 1
ATOM 789 O O . GLY A 1 106 ? 4.224 -8.796 17.765 1.00 14.94 106 GLY A O 1
ATOM 790 N N . LEU A 1 107 ? 4.043 -8.528 19.986 1.00 9.13 107 LEU A N 1
ATOM 791 C CA . LEU A 1 107 ? 3.567 -7.163 19.969 1.00 9.12 107 LEU A CA 1
ATOM 792 C C . LEU A 1 107 ? 4.260 -6.419 21.104 1.00 8.48 107 LEU A C 1
ATOM 793 O O . LEU A 1 107 ? 4.547 -6.890 22.190 1.00 10.70 107 LEU A O 1
ATOM 798 N N . TYR A 1 108 ? 4.491 -5.159 20.792 1.00 7.42 108 TYR A N 1
ATOM 799 C CA . TYR A 1 108 ? 5.366 -4.283 21.582 1.00 7.77 108 TYR A CA 1
ATOM 800 C C . TYR A 1 108 ? 4.846 -2.862 21.614 1.00 6.69 108 TYR A C 1
ATOM 801 O O . TYR A 1 108 ? 4.328 -2.414 22.632 1.00 8.56 108 TYR A O 1
ATOM 810 N N . SER A 1 109 ? 4.948 -2.192 20.477 1.00 6.71 109 SER A N 1
ATOM 811 C CA . SER A 1 109 ? 4.380 -0.851 20.304 1.00 6.71 109 SER A CA 1
ATOM 812 C C . SER A 1 109 ? 2.993 -0.811 19.655 1.00 6.25 109 SER A C 1
ATOM 813 O O . SER A 1 109 ? 2.321 0.194 19.827 1.00 6.80 109 SER A O 1
ATOM 816 N N . ALA A 1 110 ? 2.587 -1.865 18.979 1.00 7.61 110 ALA A N 1
ATOM 817 C CA . ALA A 1 110 ? 1.292 -1.833 18.361 1.00 7.60 110 ALA A CA 1
ATOM 818 C C . ALA A 1 110 ? 0.126 -1.601 19.332 1.00 6.75 110 ALA A C 1
ATOM 819 O O . ALA A 1 110 ? -0.821 -0.901 18.971 1.00 6.01 110 ALA A O 1
ATOM 821 N N . PRO A 1 111 ? 0.124 -2.223 20.546 1.00 6.33 111 PRO A N 1
ATOM 822 C CA . PRO A 1 111 ? -1.032 -1.963 21.419 1.00 5.92 111 PRO A CA 1
ATOM 823 C C . PRO A 1 111 ? -1.249 -0.492 21.794 1.00 5.00 111 PRO A C 1
ATOM 824 O O . PRO A 1 111 ? -2.393 -0.088 21.914 1.00 5.87 111 PRO A O 1
ATOM 828 N N . ARG A 1 112 ? -0.198 0.302 21.839 1.00 5.65 112 ARG A N 1
ATOM 829 C CA . ARG A 1 112 ? -0.385 1.740 22.055 1.00 5.88 112 ARG A CA 1
ATOM 830 C C . ARG A 1 112 ? -1.290 2.332 20.957 1.00 5.66 112 ARG A C 1
ATOM 831 O O . ARG A 1 112 ? -2.039 3.255 21.254 1.00 5.81 112 ARG A O 1
ATOM 839 N N . VAL A 1 113 ? -1.060 1.950 19.720 1.00 5.62 113 VAL A N 1
ATOM 840 C CA . VAL A 1 113 ? -1.802 2.480 18.604 1.00 6.42 113 VAL A CA 1
ATOM 841 C C . VAL A 1 113 ? -3.251 2.037 18.575 1.00 5.86 113 VAL A C 1
ATOM 842 O O . VAL A 1 113 ? -4.177 2.799 18.325 1.00 6.91 113 VAL A O 1
ATOM 846 N N . TRP A 1 114 ? -3.473 0.739 18.946 1.00 5.95 114 TRP A N 1
ATOM 847 C CA . TRP A 1 114 ? -4.872 0.278 19.193 1.00 6.51 114 TRP A CA 1
ATOM 848 C C . TRP A 1 114 ? -5.564 1.165 20.203 1.00 6.53 114 TRP A C 1
ATOM 849 O O . TRP A 1 114 ? -6.698 1.599 19.981 1.00 7.87 114 TRP A O 1
ATOM 860 N N . TRP A 1 115 ? -4.912 1.372 21.359 1.00 6.76 115 TRP A N 1
ATOM 861 C CA . TRP A 1 115 ? -5.478 2.209 22.374 1.00 6.75 115 TRP A CA 1
ATOM 862 C C . TRP A 1 115 ? -5.694 3.647 21.920 1.00 6.30 115 TRP A C 1
ATOM 863 O O . TRP A 1 115 ? -6.753 4.206 22.210 1.00 7.08 115 TRP A O 1
ATOM 874 N N A MET A 1 116 ? -4.732 4.239 21.212 0.52 6.01 116 MET A N 1
ATOM 875 N N B MET A 1 116 ? -4.736 4.215 21.204 0.48 6.86 116 MET A N 1
ATOM 876 C CA A MET A 1 116 ? -4.921 5.574 20.671 0.52 5.73 116 MET A CA 1
ATOM 877 C CA B MET A 1 116 ? -4.876 5.549 20.676 0.48 6.77 116 MET A CA 1
ATOM 878 C C A MET A 1 116 ? -6.125 5.704 19.748 0.52 5.28 116 MET A C 1
ATOM 879 C C B MET A 1 116 ? -6.079 5.714 19.738 0.48 5.74 116 MET A C 1
ATOM 880 O O A MET A 1 116 ? -6.879 6.667 19.849 0.52 6.51 116 MET A O 1
ATOM 881 O O B MET A 1 116 ? -6.808 6.695 19.855 0.48 7.50 116 MET A O 1
ATOM 890 N N . PHE A 1 117 ? -6.287 4.790 18.810 1.00 5.93 117 PHE A N 1
ATOM 891 C CA . PHE A 1 117 ? -7.448 4.906 17.962 1.00 6.66 117 PHE A CA 1
ATOM 892 C C . PHE A 1 117 ? -8.718 4.919 18.808 1.00 7.23 117 PHE A C 1
ATOM 893 O O . PHE A 1 117 ? -9.618 5.717 18.552 1.00 7.75 117 PHE A O 1
ATOM 901 N N . ARG A 1 118 ? -8.819 4.027 19.781 1.00 6.30 118 ARG A N 1
ATOM 902 C CA . ARG A 1 118 ? -10.011 3.975 20.620 1.00 7.59 118 ARG A CA 1
ATOM 903 C C . ARG A 1 118 ? -10.188 5.270 21.426 1.00 5.79 118 ARG A C 1
ATOM 904 O O . ARG A 1 118 ? -11.326 5.739 21.543 1.00 7.82 118 ARG A O 1
ATOM 912 N N . ALA A 1 119 ? -9.095 5.779 21.994 1.00 7.15 119 ALA A N 1
ATOM 913 C CA . ALA A 1 119 ? -9.181 7.030 22.744 1.00 7.38 119 ALA A CA 1
ATOM 914 C C . ALA A 1 119 ? -9.703 8.195 21.901 1.00 7.63 119 ALA A C 1
ATOM 915 O O . ALA A 1 119 ? -10.357 9.059 22.445 1.00 9.16 119 ALA A O 1
ATOM 917 N N . PHE A 1 120 ? -9.413 8.151 20.600 1.00 7.35 120 PHE A N 1
ATOM 918 C CA . PHE A 1 120 ? -9.813 9.153 19.645 1.00 7.40 120 PHE A CA 1
ATOM 919 C C . PHE A 1 120 ? -11.147 8.871 18.950 1.00 6.98 120 PHE A C 1
ATOM 920 O O . PHE A 1 120 ? -11.525 9.562 17.999 1.00 9.34 120 PHE A O 1
ATOM 928 N N . GLY A 1 121 ? -11.855 7.854 19.421 1.00 6.94 121 GLY A N 1
ATOM 929 C CA . GLY A 1 121 ? -13.219 7.578 18.979 1.00 9.11 121 GLY A CA 1
ATOM 930 C C . GLY A 1 121 ? -13.355 6.586 17.862 1.00 7.48 121 GLY A C 1
ATOM 931 O O . GLY A 1 121 ? -14.471 6.484 17.308 1.00 9.50 121 GLY A O 1
ATOM 932 N N . HIS A 1 122 ? -12.290 5.875 17.520 1.00 7.16 122 HIS A N 1
ATOM 933 C CA . HIS A 1 122 ? -12.332 4.894 16.483 1.00 7.58 122 HIS A CA 1
ATOM 934 C C . HIS A 1 122 ? -12.256 3.475 17.079 1.00 8.91 122 HIS A C 1
ATOM 935 O O . HIS A 1 122 ? -11.145 3.057 17.478 1.00 8.93 122 HIS A O 1
ATOM 942 N N . HIS A 1 123 ? -13.387 2.802 17.185 1.00 9.02 123 HIS A N 1
ATOM 943 C CA . HIS A 1 123 ? -13.478 1.567 17.966 1.00 9.25 123 HIS A CA 1
ATOM 944 C C . HIS A 1 123 ? -13.339 0.299 17.157 1.00 8.23 123 HIS A C 1
ATOM 945 O O . HIS A 1 123 ? -13.135 -0.775 17.750 1.00 8.31 123 HIS A O 1
ATOM 952 N N . SER A 1 124 ? -13.453 0.388 15.830 1.00 7.78 124 SER A N 1
ATOM 953 C CA . SER A 1 124 ? -13.248 -0.783 14.999 1.00 7.49 124 SER A CA 1
ATOM 954 C C . SER A 1 124 ? -11.794 -0.960 14.668 1.00 7.80 124 SER A C 1
ATOM 955 O O . SER A 1 124 ? -11.330 -0.690 13.547 1.00 8.43 124 SER A O 1
ATOM 958 N N . VAL A 1 125 ? -11.069 -1.388 15.663 1.00 8.26 125 VAL A N 1
ATOM 959 C CA . VAL A 1 125 ? -9.613 -1.528 15.615 1.00 6.81 125 VAL A CA 1
ATOM 960 C C . VAL A 1 125 ? -9.257 -2.791 16.384 1.00 6.95 125 VAL A C 1
ATOM 961 O O . VAL A 1 125 ? -9.788 -3.072 17.439 1.00 7.43 125 VAL A O 1
ATOM 965 N N . SER A 1 126 ? -8.245 -3.474 15.834 1.00 7.31 126 SER A N 1
ATOM 966 C CA . SER A 1 126 ? -7.734 -4.716 16.383 1.00 6.58 126 SER A CA 1
ATOM 967 C C . SER A 1 126 ? -6.215 -4.793 16.198 1.00 6.33 126 SER A C 1
ATOM 968 O O . SER A 1 126 ? -5.645 -4.010 15.440 1.00 7.28 126 SER A O 1
ATOM 971 N N . LEU A 1 127 ? -5.634 -5.742 16.908 1.00 6.40 127 LEU A N 1
ATOM 972 C CA . LEU A 1 127 ? -4.229 -6.064 16.809 1.00 5.96 127 LEU A CA 1
ATOM 973 C C . LEU A 1 127 ? -4.043 -7.417 16.151 1.00 7.06 127 LEU A C 1
ATOM 974 O O . LEU A 1 127 ? -4.806 -8.349 16.399 1.00 6.88 127 LEU A O 1
ATOM 979 N N . LEU A 1 128 ? -3.008 -7.555 15.342 1.00 6.16 128 LEU A N 1
ATOM 980 C CA . LEU A 1 128 ? -2.634 -8.832 14.732 1.00 7.23 128 LEU A CA 1
ATOM 981 C C . LEU A 1 128 ? -1.871 -9.610 15.767 1.00 7.20 128 LEU A C 1
ATOM 982 O O . LEU A 1 128 ? -0.746 -9.329 16.121 1.00 7.69 128 LEU A O 1
ATOM 987 N N . ASP A 1 129 ? -2.512 -10.663 16.270 1.00 8.09 129 ASP A N 1
ATOM 988 C CA . ASP A 1 129 ? -1.957 -11.490 17.317 1.00 8.65 129 ASP A CA 1
ATOM 989 C C . ASP A 1 129 ? -0.698 -12.164 16.790 1.00 8.37 129 ASP A C 1
ATOM 990 O O . ASP A 1 129 ? -0.734 -12.764 15.708 1.00 9.60 129 ASP A O 1
ATOM 995 N N . GLY A 1 130 ? 0.430 -12.001 17.488 1.00 8.77 130 GLY A N 1
ATOM 996 C CA . GLY A 1 130 ? 1.708 -12.518 17.057 1.00 7.98 130 GLY A CA 1
ATOM 997 C C . GLY A 1 130 ? 2.567 -11.651 16.171 1.00 8.71 130 GLY A C 1
ATOM 998 O O . GLY A 1 130 ? 3.771 -11.894 15.971 1.00 8.29 130 GLY A O 1
ATOM 999 N N . GLY A 1 131 ? 1.962 -10.549 15.694 1.00 7.43 131 GLY A N 1
ATOM 1000 C CA . GLY A 1 131 ? 2.683 -9.575 14.925 1.00 6.70 131 GLY A CA 1
ATOM 1001 C C . GLY A 1 131 ? 3.329 -10.085 13.676 1.00 6.94 131 GLY A C 1
ATOM 1002 O O . GLY A 1 131 ? 2.976 -11.121 13.130 1.00 8.21 131 GLY A O 1
ATOM 1003 N N . PHE A 1 132 ? 4.315 -9.310 13.194 1.00 6.68 132 PHE A N 1
ATOM 1004 C CA . PHE A 1 132 ? 5.028 -9.709 11.990 1.00 7.73 132 PHE A CA 1
ATOM 1005 C C . PHE A 1 132 ? 5.888 -10.948 12.274 1.00 7.94 132 PHE A C 1
ATOM 1006 O O . PHE A 1 132 ? 6.172 -11.715 11.363 1.00 10.10 132 PHE A O 1
ATOM 1014 N N . ARG A 1 133 ? 6.347 -11.111 13.504 1.00 8.78 133 ARG A N 1
ATOM 1015 C CA . ARG A 1 133 ? 7.128 -12.295 13.866 1.00 10.19 133 ARG A CA 1
ATOM 1016 C C . ARG A 1 133 ? 6.388 -13.577 13.501 1.00 9.84 133 ARG A C 1
ATOM 1017 O O . ARG A 1 133 ? 6.909 -14.464 12.817 1.00 9.46 133 ARG A O 1
ATOM 1025 N N . HIS A 1 134 ? 5.132 -13.650 13.858 1.00 8.76 134 HIS A N 1
ATOM 1026 C CA . HIS A 1 134 ? 4.359 -14.826 13.580 1.00 9.97 134 HIS A CA 1
ATOM 1027 C C . HIS A 1 134 ? 4.039 -14.931 12.095 1.00 9.89 134 HIS A C 1
ATOM 1028 O O . HIS A 1 134 ? 4.067 -16.030 11.547 1.00 10.01 134 HIS A O 1
ATOM 1035 N N . TRP A 1 135 ? 3.720 -13.789 11.464 1.00 8.64 135 TRP A N 1
ATOM 1036 C CA . TRP A 1 135 ? 3.457 -13.716 10.048 1.00 7.64 135 TRP A CA 1
ATOM 1037 C C . TRP A 1 135 ? 4.624 -14.292 9.239 1.00 7.99 135 TRP A C 1
ATOM 1038 O O . TRP A 1 135 ? 4.473 -15.121 8.358 1.00 11.40 135 TRP A O 1
ATOM 1049 N N . LEU A 1 136 ? 5.821 -13.886 9.603 1.00 7.53 136 LEU A N 1
ATOM 1050 C CA . LEU A 1 136 ? 7.070 -14.368 8.975 1.00 9.15 136 LEU A CA 1
ATOM 1051 C C . LEU A 1 136 ? 7.286 -15.853 9.279 1.00 10.15 136 LEU A C 1
ATOM 1052 O O . LEU A 1 136 ? 7.679 -16.614 8.430 1.00 12.08 136 LEU A O 1
ATOM 1057 N N . ASN A 1 137 ? 7.023 -16.243 10.514 1.00 10.69 137 ASN A N 1
ATOM 1058 C CA . ASN A 1 137 ? 7.228 -17.621 10.898 1.00 11.44 137 ASN A CA 1
ATOM 1059 C C . ASN A 1 137 ? 6.385 -18.487 9.991 1.00 10.24 137 ASN A C 1
ATOM 1060 O O . ASN A 1 137 ? 6.870 -19.554 9.551 1.00 13.83 137 ASN A O 1
ATOM 1065 N N . GLN A 1 138 ? 5.142 -18.071 9.731 1.00 10.60 138 GLN A N 1
ATOM 1066 C CA . GLN A 1 138 ? 4.189 -18.815 8.937 1.00 11.59 138 GLN A CA 1
ATOM 1067 C C . GLN A 1 138 ? 4.429 -18.694 7.448 1.00 12.69 138 GLN A C 1
ATOM 1068 O O . GLN A 1 138 ? 3.695 -19.287 6.655 1.00 13.85 138 GLN A O 1
ATOM 1074 N N . ASN A 1 139 ? 5.420 -17.900 7.054 1.00 12.59 139 ASN A N 1
ATOM 1075 C CA . ASN A 1 139 ? 5.786 -17.735 5.644 1.00 13.97 139 ASN A CA 1
ATOM 1076 C C . ASN A 1 139 ? 4.628 -17.244 4.815 1.00 12.89 139 ASN A C 1
ATOM 1077 O O . ASN A 1 139 ? 4.464 -17.626 3.646 1.00 13.41 139 ASN A O 1
ATOM 1082 N N . LEU A 1 140 ? 3.896 -16.313 5.406 1.00 13.25 140 LEU A N 1
ATOM 1083 C CA . LEU A 1 140 ? 2.776 -15.691 4.742 1.00 12.60 140 LEU A CA 1
ATOM 1084 C C . LEU A 1 140 ? 3.261 -14.575 3.788 1.00 12.97 140 LEU A C 1
ATOM 1085 O O . LEU A 1 140 ? 4.398 -14.159 3.876 1.00 16.76 140 LEU A O 1
ATOM 1090 N N . PRO A 1 141 ? 2.395 -14.138 2.858 1.00 13.10 141 PRO A N 1
ATOM 1091 C CA . PRO A 1 141 ? 2.869 -13.234 1.816 1.00 15.21 141 PRO A CA 1
ATOM 1092 C C . PRO A 1 141 ? 3.380 -11.923 2.339 1.00 14.12 141 PRO A C 1
ATOM 1093 O O . PRO A 1 141 ? 2.849 -11.395 3.317 1.00 12.82 141 PRO A O 1
ATOM 1097 N N . ILE A 1 142 ? 4.423 -11.426 1.668 1.00 10.55 142 ILE A N 1
ATOM 1098 C CA . ILE A 1 142 ? 4.937 -10.100 2.005 1.00 11.98 142 ILE A CA 1
ATOM 1099 C C . ILE A 1 142 ? 5.159 -9.209 0.797 1.00 12.13 142 ILE A C 1
ATOM 1100 O O . ILE A 1 142 ? 5.234 -9.696 -0.320 1.00 16.14 142 ILE A O 1
ATOM 1105 N N . SER A 1 143 ? 5.226 -7.930 1.061 1.00 10.49 143 SER A N 1
ATOM 1106 C CA . SER A 1 143 ? 5.413 -6.854 0.104 1.00 11.89 143 SER A CA 1
ATOM 1107 C C . SER A 1 143 ? 6.578 -5.986 0.533 1.00 11.32 143 SER A C 1
ATOM 1108 O O . SER A 1 143 ? 7.018 -6.045 1.676 1.00 11.24 143 SER A O 1
ATOM 1111 N N . SER A 1 144 ? 7.102 -5.191 -0.415 1.00 12.79 144 SER A N 1
ATOM 1112 C CA . SER A 1 144 ? 8.163 -4.223 -0.122 1.00 13.93 144 SER A CA 1
ATOM 1113 C C . SER A 1 144 ? 7.861 -2.896 -0.786 1.00 13.17 144 SER A C 1
ATOM 1114 O O . SER A 1 144 ? 6.995 -2.810 -1.652 1.00 14.50 144 SER A O 1
ATOM 1117 N N . GLY A 1 145 ? 8.557 -1.873 -0.315 1.00 11.32 145 GLY A N 1
ATOM 1118 C CA . GLY A 1 145 ? 8.504 -0.540 -0.837 1.00 11.57 145 GLY A CA 1
ATOM 1119 C C . GLY A 1 145 ? 8.057 0.439 0.229 1.00 11.83 145 GLY A C 1
ATOM 1120 O O . GLY A 1 145 ? 7.526 0.073 1.298 1.00 12.26 145 GLY A O 1
ATOM 1121 N N . LYS A 1 146 ? 8.327 1.689 -0.038 1.00 12.32 146 LYS A N 1
ATOM 1122 C CA . LYS A 1 146 ? 7.946 2.691 0.882 1.00 13.14 146 LYS A CA 1
ATOM 1123 C C . LYS A 1 146 ? 6.460 2.756 1.091 1.00 12.05 146 LYS A C 1
ATOM 1124 O O . LYS A 1 146 ? 5.670 2.458 0.196 1.00 11.94 146 LYS A O 1
ATOM 1130 N N . SER A 1 147 ? 6.115 3.222 2.281 1.00 11.02 147 SER A N 1
ATOM 1131 C CA . SER A 1 147 ? 4.702 3.369 2.631 1.00 8.90 147 SER A CA 1
ATOM 1132 C C . SER A 1 147 ? 3.954 4.392 1.767 1.00 10.71 147 SER A C 1
ATOM 1133 O O . SER A 1 147 ? 4.478 5.459 1.437 1.00 13.07 147 SER A O 1
ATOM 1136 N N . HIS A 1 148 ? 2.699 4.090 1.434 1.00 12.19 148 HIS A N 1
ATOM 1137 C CA . HIS A 1 148 ? 1.857 5.071 0.737 1.00 11.73 148 HIS A CA 1
ATOM 1138 C C . HIS A 1 148 ? 0.405 4.712 0.871 1.00 10.94 148 HIS A C 1
ATOM 1139 O O . HIS A 1 148 ? 0.065 3.537 1.109 1.00 13.95 148 HIS A O 1
ATOM 1146 N N . SER A 1 149 ? -0.462 5.701 0.760 1.00 11.75 149 SER A N 1
ATOM 1147 C CA . SER A 1 149 ? -1.884 5.450 0.726 1.00 10.99 149 SER A CA 1
ATOM 1148 C C . SER A 1 149 ? -2.576 6.633 0.084 1.00 10.96 149 SER A C 1
ATOM 1149 O O . SER A 1 149 ? -2.106 7.791 0.191 1.00 11.95 149 SER A O 1
ATOM 1152 N N . GLU A 1 150 ? -3.746 6.394 -0.525 1.00 11.22 150 GLU A N 1
ATOM 1153 C CA . GLU A 1 150 ? -4.623 7.502 -0.826 1.00 11.11 150 GLU A CA 1
ATOM 1154 C C . GLU A 1 150 ? -5.181 8.022 0.492 1.00 11.31 150 GLU A C 1
ATOM 1155 O O . GLU A 1 150 ? -5.346 7.233 1.438 1.00 11.95 150 GLU A O 1
ATOM 1161 N N . PRO A 1 151 ? -5.542 9.306 0.544 1.00 10.09 151 PRO A N 1
ATOM 1162 C CA . PRO A 1 151 ? -6.088 9.857 1.795 1.00 9.94 151 PRO A CA 1
ATOM 1163 C C . PRO A 1 151 ? -7.517 9.476 1.979 1.00 10.76 151 PRO A C 1
ATOM 1164 O O . PRO A 1 151 ? -8.247 9.206 1.005 1.00 12.92 151 PRO A O 1
ATOM 1168 N N . ALA A 1 152 ? -7.964 9.530 3.217 1.00 11.13 152 ALA A N 1
ATOM 1169 C CA . ALA A 1 152 ? -9.375 9.384 3.522 1.00 11.21 152 ALA A CA 1
ATOM 1170 C C . ALA A 1 152 ? -9.787 10.455 4.549 1.00 12.63 152 ALA A C 1
ATOM 1171 O O . ALA A 1 152 ? -8.949 11.001 5.228 1.00 14.07 152 ALA A O 1
ATOM 1173 N N . GLU A 1 153 ? -11.087 10.636 4.721 1.00 15.35 153 GLU A N 1
ATOM 1174 C CA . GLU A 1 153 ? -11.639 11.578 5.680 1.00 17.35 153 GLU A CA 1
ATOM 1175 C C . GLU A 1 153 ? -11.691 10.858 7.002 1.00 15.18 153 GLU A C 1
ATOM 1176 O O . GLU A 1 153 ? -12.218 9.721 7.084 1.00 15.94 153 GLU A O 1
ATOM 1182 N N . PHE A 1 154 ? -11.127 11.501 8.034 1.00 14.92 154 PHE A N 1
ATOM 1183 C CA . PHE A 1 154 ? -11.172 10.988 9.411 1.00 11.87 154 PHE A CA 1
ATOM 1184 C C . PHE A 1 154 ? -11.396 12.119 10.411 1.00 12.18 154 PHE A C 1
ATOM 1185 O O . PHE A 1 154 ? -10.811 13.197 10.255 1.00 13.18 154 PHE A O 1
ATOM 1193 N N A SER A 1 155 ? -12.249 11.876 11.402 0.42 12.83 155 SER A N 1
ATOM 1194 N N B SER A 1 155 ? -12.227 11.857 11.426 0.16 12.64 155 SER A N 1
ATOM 1195 N N C SER A 1 155 ? -12.189 11.860 11.447 0.42 11.29 155 SER A N 1
ATOM 1196 C CA A SER A 1 155 ? -12.441 12.809 12.488 0.42 11.25 155 SER A CA 1
ATOM 1197 C CA B SER A 1 155 ? -12.535 12.809 12.498 0.16 11.36 155 SER A CA 1
ATOM 1198 C CA C SER A 1 155 ? -12.331 12.831 12.501 0.42 9.74 155 SER A CA 1
ATOM 1199 C C A SER A 1 155 ? -12.044 12.092 13.767 0.42 10.79 155 SER A C 1
ATOM 1200 C C B SER A 1 155 ? -12.277 12.139 13.851 0.16 11.39 155 SER A C 1
ATOM 1201 C C C SER A 1 155 ? -12.246 12.151 13.845 0.42 11.08 155 SER A C 1
ATOM 1202 O O A SER A 1 155 ? -12.088 10.865 13.831 0.42 10.94 155 SER A O 1
ATOM 1203 O O B SER A 1 155 ? -12.699 11.002 14.069 0.16 11.63 155 SER A O 1
ATOM 1204 O O C SER A 1 155 ? -12.776 11.057 14.057 0.42 12.33 155 SER A O 1
ATOM 1211 N N . ALA A 1 156 ? -11.626 12.858 14.765 1.00 10.46 156 ALA A N 1
ATOM 1212 C CA . ALA A 1 156 ? -11.203 12.308 16.043 1.00 11.12 156 ALA A CA 1
ATOM 1213 C C . ALA A 1 156 ? -11.710 13.210 17.123 1.00 11.21 156 ALA A C 1
ATOM 1214 O O . ALA A 1 156 ? -11.832 14.436 16.945 1.00 12.05 156 ALA A O 1
ATOM 1216 N N A GLN A 1 157 ? -11.932 12.638 18.296 0.45 10.73 157 GLN A N 1
ATOM 1217 N N B GLN A 1 157 ? -11.873 12.638 18.304 0.55 10.19 157 GLN A N 1
ATOM 1218 C CA A GLN A 1 157 ? -12.203 13.433 19.492 0.45 13.51 157 GLN A CA 1
ATOM 1219 C CA B GLN A 1 157 ? -12.307 13.416 19.462 0.55 13.45 157 GLN A CA 1
ATOM 1220 C C A GLN A 1 157 ? -11.705 12.587 20.646 0.45 13.00 157 GLN A C 1
ATOM 1221 C C B GLN A 1 157 ? -11.807 12.612 20.695 0.55 11.86 157 GLN A C 1
ATOM 1222 O O A GLN A 1 157 ? -11.910 11.357 20.684 0.45 11.34 157 GLN A O 1
ATOM 1223 O O B GLN A 1 157 ? -12.088 11.405 20.810 0.55 12.46 157 GLN A O 1
ATOM 1234 N N . LEU A 1 158 ? -10.975 13.223 21.541 1.00 13.87 158 LEU A N 1
ATOM 1235 C CA . LEU A 1 158 ? -10.379 12.520 22.653 1.00 12.82 158 LEU A CA 1
ATOM 1236 C C . LEU A 1 158 ? -11.365 12.288 23.761 1.00 11.38 158 LEU A C 1
ATOM 1237 O O . LEU A 1 158 ? -11.999 13.232 24.191 1.00 13.88 158 LEU A O 1
ATOM 1242 N N . ASP A 1 159 ? -11.503 11.040 24.212 1.00 10.26 159 ASP A N 1
ATOM 1243 C CA . ASP A 1 159 ? -12.240 10.711 25.424 1.00 10.26 159 ASP A CA 1
ATOM 1244 C C . ASP A 1 159 ? -11.228 10.764 26.577 1.00 10.53 159 ASP A C 1
ATOM 1245 O O . ASP A 1 159 ? -10.335 9.921 26.662 1.00 11.36 159 ASP A O 1
ATOM 1250 N N . PRO A 1 160 ? -11.307 11.811 27.421 1.00 12.69 160 PRO A N 1
ATOM 1251 C CA . PRO A 1 160 ? -10.301 11.978 28.486 1.00 17.43 160 PRO A CA 1
ATOM 1252 C C . PRO A 1 160 ? -10.274 10.842 29.490 1.00 15.35 160 PRO A C 1
ATOM 1253 O O . PRO A 1 160 ? -9.267 10.699 30.194 1.00 21.72 160 PRO A O 1
ATOM 1257 N N . SER A 1 161 ? -11.321 10.026 29.554 1.00 14.07 161 SER A N 1
ATOM 1258 C CA . SER A 1 161 ? -11.324 8.872 30.428 1.00 14.73 161 SER A CA 1
ATOM 1259 C C . SER A 1 161 ? -10.237 7.842 30.088 1.00 12.78 161 SER A C 1
ATOM 1260 O O . SER A 1 161 ? -9.990 6.943 30.895 1.00 13.09 161 SER A O 1
ATOM 1263 N N . PHE A 1 162 ? -9.609 7.979 28.902 1.00 11.01 162 PHE A N 1
ATOM 1264 C CA . PHE A 1 162 ? -8.573 7.039 28.489 1.00 8.31 162 PHE A CA 1
ATOM 1265 C C . PHE A 1 162 ? -7.220 7.368 29.137 1.00 7.59 162 PHE A C 1
ATOM 1266 O O . PHE A 1 162 ? -6.337 6.572 29.035 1.00 8.27 162 PHE A O 1
ATOM 1274 N N A ILE A 1 163 ? -7.136 8.494 29.861 0.53 8.56 163 ILE A N 1
ATOM 1275 N N B ILE A 1 163 ? -7.044 8.563 29.706 0.47 8.76 163 ILE A N 1
ATOM 1276 C CA A ILE A 1 163 ? -5.872 9.041 30.297 0.53 9.25 163 ILE A CA 1
ATOM 1277 C CA B ILE A 1 163 ? -5.793 8.820 30.390 0.47 9.07 163 ILE A CA 1
ATOM 1278 C C A ILE A 1 163 ? -5.953 9.325 31.809 0.53 9.21 163 ILE A C 1
ATOM 1279 C C B ILE A 1 163 ? -5.955 9.270 31.817 0.47 7.76 163 ILE A C 1
ATOM 1280 O O A ILE A 1 163 ? -7.008 9.750 32.294 0.53 12.65 163 ILE A O 1
ATOM 1281 O O B ILE A 1 163 ? -7.010 9.776 32.220 0.47 10.85 163 ILE A O 1
ATOM 1290 N N . LYS A 1 164 ? -4.827 9.153 32.521 1.00 7.63 164 LYS A N 1
ATOM 1291 C CA . LYS A 1 164 ? -4.622 9.763 33.836 1.00 7.81 164 LYS A CA 1
ATOM 1292 C C . LYS A 1 164 ? -3.412 10.672 33.723 1.00 6.17 164 LYS A C 1
ATOM 1293 O O . LYS A 1 164 ? -2.474 10.456 32.928 1.00 6.56 164 LYS A O 1
ATOM 1299 N N . THR A 1 165 ? -3.449 11.748 34.521 1.00 7.03 165 THR A N 1
ATOM 1300 C CA . THR A 1 165 ? -2.395 12.733 34.558 1.00 7.10 165 THR A CA 1
ATOM 1301 C C . THR A 1 165 ? -1.522 12.568 35.806 1.00 7.18 165 THR A C 1
ATOM 1302 O O . THR A 1 165 ? -1.855 11.844 36.751 1.00 7.08 165 THR A O 1
ATOM 1306 N N . HIS A 1 166 ? -0.371 13.224 35.772 1.00 6.31 166 HIS A N 1
ATOM 1307 C CA . HIS A 1 166 ? 0.535 13.236 36.914 1.00 5.91 166 HIS A CA 1
ATOM 1308 C C . HIS A 1 166 ? -0.193 13.606 38.219 1.00 6.66 166 HIS A C 1
ATOM 1309 O O . HIS A 1 166 ? -0.022 12.976 39.268 1.00 7.27 166 HIS A O 1
ATOM 1316 N N . GLU A 1 167 ? -1.001 14.651 38.105 1.00 7.37 167 GLU A N 1
ATOM 1317 C CA . GLU A 1 167 ? -1.764 15.143 39.232 1.00 8.32 167 GLU A CA 1
ATOM 1318 C C . GLU A 1 167 ? -2.669 14.050 39.800 1.00 8.20 167 GLU A C 1
ATOM 1319 O O . GLU A 1 167 ? -2.792 13.870 41.032 1.00 8.60 167 GLU A O 1
ATOM 1325 N N . ASP A 1 168 ? -3.304 13.280 38.918 1.00 8.16 168 ASP A N 1
ATOM 1326 C CA . ASP A 1 168 ? -4.126 12.192 39.354 1.00 8.78 168 ASP A CA 1
ATOM 1327 C C . ASP A 1 168 ? -3.315 11.078 40.060 1.00 7.99 168 ASP A C 1
ATOM 1328 O O . ASP A 1 168 ? -3.719 10.544 41.096 1.00 8.01 168 ASP A O 1
ATOM 1333 N N . ILE A 1 169 ? -2.142 10.714 39.499 1.00 6.93 169 ILE A N 1
ATOM 1334 C CA . ILE A 1 169 ? -1.282 9.699 40.102 1.00 8.38 169 ILE A CA 1
ATOM 1335 C C . ILE A 1 169 ? -0.807 10.147 41.484 1.00 7.56 169 ILE A C 1
ATOM 1336 O O . ILE A 1 169 ? -0.825 9.349 42.443 1.00 8.00 169 ILE A O 1
ATOM 1341 N N . LEU A 1 170 ? -0.408 11.396 41.572 1.00 7.82 170 LEU A N 1
ATOM 1342 C CA . LEU A 1 170 ? 0.070 11.941 42.863 1.00 8.95 170 LEU A CA 1
ATOM 1343 C C . LEU A 1 170 ? -1.029 11.992 43.913 1.00 8.70 170 LEU A C 1
ATOM 1344 O O . LEU A 1 170 ? -0.821 11.545 45.033 1.00 9.87 170 LEU A O 1
ATOM 1349 N N . GLU A 1 171 ? -2.220 12.444 43.544 1.00 8.79 171 GLU A N 1
ATOM 1350 C CA . GLU A 1 171 ? -3.335 12.487 44.493 1.00 10.39 171 GLU A CA 1
ATOM 1351 C C . GLU A 1 171 ? -3.689 11.064 44.962 1.00 9.04 171 GLU A C 1
ATOM 1352 O O . GLU A 1 171 ? -4.069 10.826 46.125 1.00 11.09 171 GLU A O 1
ATOM 1358 N N . ASN A 1 172 ? -3.523 10.087 44.056 1.00 9.15 172 ASN A N 1
ATOM 1359 C CA . ASN A 1 172 ? -3.972 8.749 44.348 1.00 9.97 172 ASN A CA 1
ATOM 1360 C C . ASN A 1 172 ? -3.036 8.072 45.347 1.00 9.95 172 ASN A C 1
ATOM 1361 O O . ASN A 1 172 ? -3.389 7.044 45.930 1.00 10.72 172 ASN A O 1
ATOM 1366 N N . LEU A 1 173 ? -1.807 8.593 45.523 1.00 10.51 173 LEU A N 1
ATOM 1367 C CA . LEU A 1 173 ? -0.946 8.114 46.611 1.00 12.29 173 LEU A CA 1
ATOM 1368 C C . LEU A 1 173 ? -1.631 8.132 47.974 1.00 13.68 173 LEU A C 1
ATOM 1369 O O . LEU A 1 173 ? -1.539 7.147 48.734 1.00 16.26 173 LEU A O 1
ATOM 1374 N N . ASP A 1 174 ? -2.471 9.137 48.206 1.00 14.20 174 ASP A N 1
ATOM 1375 C CA . ASP A 1 174 ? -3.255 9.284 49.423 1.00 16.45 174 ASP A CA 1
ATOM 1376 C C . ASP A 1 174 ? -4.679 8.788 49.267 1.00 14.54 174 ASP A C 1
ATOM 1377 O O . ASP A 1 174 ? -5.177 8.086 50.141 1.00 18.42 174 ASP A O 1
ATOM 1382 N N . ALA A 1 175 ? -5.320 9.079 48.125 1.00 13.27 175 ALA A N 1
ATOM 1383 C CA . ALA A 1 175 ? -6.747 8.756 47.992 1.00 13.47 175 ALA A CA 1
ATOM 1384 C C . ALA A 1 175 ? -6.989 7.271 47.756 1.00 13.18 175 ALA A C 1
ATOM 1385 O O . ALA A 1 175 ? -7.999 6.715 48.154 1.00 12.67 175 ALA A O 1
ATOM 1387 N N . ARG A 1 176 ? -6.045 6.656 47.063 1.00 12.31 176 ARG A N 1
ATOM 1388 C CA . ARG A 1 176 ? -6.063 5.209 46.805 1.00 11.51 176 ARG A CA 1
ATOM 1389 C C . ARG A 1 176 ? -7.361 4.717 46.198 1.00 10.98 176 ARG A C 1
ATOM 1390 O O . ARG A 1 176 ? -7.928 3.699 46.620 1.00 14.05 176 ARG A O 1
ATOM 1398 N N A ARG A 1 177 ? -7.802 5.429 45.161 0.63 12.13 177 ARG A N 1
ATOM 1399 N N B ARG A 1 177 ? -7.777 5.431 45.157 0.37 12.58 177 ARG A N 1
ATOM 1400 C CA A ARG A 1 177 ? -9.021 5.062 44.437 0.63 10.92 177 ARG A CA 1
ATOM 1401 C CA B ARG A 1 177 ? -8.982 5.146 44.386 0.37 11.78 177 ARG A CA 1
ATOM 1402 C C A ARG A 1 177 ? -8.741 3.993 43.383 0.63 11.65 177 ARG A C 1
ATOM 1403 C C B ARG A 1 177 ? -8.740 4.034 43.380 0.37 11.89 177 ARG A C 1
ATOM 1404 O O A ARG A 1 177 ? -9.599 3.141 43.137 0.63 13.72 177 ARG A O 1
ATOM 1405 O O B ARG A 1 177 ? -9.621 3.204 43.141 0.37 12.10 177 ARG A O 1
ATOM 1420 N N . PHE A 1 178 ? -7.548 4.046 42.791 1.00 10.40 178 PHE A N 1
ATOM 1421 C CA . PHE A 1 178 ? -7.216 3.110 41.744 1.00 9.95 178 PHE A CA 1
ATOM 1422 C C . PHE A 1 178 ? -5.912 2.410 42.013 1.00 11.29 178 PHE A C 1
ATOM 1423 O O . PHE A 1 178 ? -5.022 2.962 42.688 1.00 11.31 178 PHE A O 1
ATOM 1431 N N A GLN A 1 179 ? -5.819 1.230 41.426 0.58 11.06 179 GLN A N 1
ATOM 1432 N N B GLN A 1 179 ? -5.750 1.205 41.472 0.42 12.89 179 GLN A N 1
ATOM 1433 C CA A GLN A 1 179 ? -4.619 0.416 41.393 0.58 11.17 179 GLN A CA 1
ATOM 1434 C CA B GLN A 1 179 ? -4.468 0.513 41.561 0.42 12.36 179 GLN A CA 1
ATOM 1435 C C A GLN A 1 179 ? -3.753 0.924 40.255 0.58 10.90 179 GLN A C 1
ATOM 1436 C C B GLN A 1 179 ? -3.666 0.672 40.269 0.42 11.16 179 GLN A C 1
ATOM 1437 O O A GLN A 1 179 ? -4.346 1.266 39.249 0.58 11.53 179 GLN A O 1
ATOM 1438 O O B GLN A 1 179 ? -4.128 0.406 39.192 0.42 11.21 179 GLN A O 1
ATOM 1449 N N . VAL A 1 180 ? -2.410 1.018 40.434 1.00 11.94 180 VAL A N 1
ATOM 1450 C CA . VAL A 1 180 ? -1.491 1.306 39.341 1.00 10.64 180 VAL A CA 1
ATOM 1451 C C . VAL A 1 180 ? -0.689 0.054 39.004 1.00 9.46 180 VAL A C 1
ATOM 1452 O O . VAL A 1 180 ? -0.073 -0.534 39.922 1.00 10.94 180 VAL A O 1
ATOM 1456 N N . VAL A 1 181 ? -0.655 -0.328 37.725 1.00 9.50 181 VAL A N 1
ATOM 1457 C CA . VAL A 1 181 ? 0.087 -1.495 37.273 1.00 9.36 181 VAL A CA 1
ATOM 1458 C C . VAL A 1 181 ? 1.058 -1.057 36.195 1.00 8.40 181 VAL A C 1
ATOM 1459 O O . VAL A 1 181 ? 0.707 -0.436 35.203 1.00 8.70 181 VAL A O 1
ATOM 1463 N N . ASP A 1 182 ? 2.321 -1.397 36.440 1.00 9.26 182 ASP A N 1
ATOM 1464 C CA . ASP A 1 182 ? 3.428 -0.912 35.636 1.00 9.47 182 ASP A CA 1
ATOM 1465 C C . ASP A 1 182 ? 3.948 -2.079 34.792 1.00 9.03 182 ASP A C 1
ATOM 1466 O O . ASP A 1 182 ? 4.271 -3.160 35.326 1.00 10.47 182 ASP A O 1
ATOM 1471 N N . ALA A 1 183 ? 3.992 -1.885 33.471 1.00 8.19 183 ALA A N 1
ATOM 1472 C CA . ALA A 1 183 ? 4.351 -2.882 32.494 1.00 8.20 183 ALA A CA 1
ATOM 1473 C C . ALA A 1 183 ? 5.833 -2.953 32.163 1.00 9.60 183 ALA A C 1
ATOM 1474 O O . ALA A 1 183 ? 6.233 -3.784 31.316 1.00 9.70 183 ALA A O 1
ATOM 1476 N N . ARG A 1 184 ? 6.665 -2.165 32.825 1.00 9.37 184 ARG A N 1
ATOM 1477 C CA . ARG A 1 184 ? 8.109 -2.252 32.572 1.00 10.20 184 ARG A CA 1
ATOM 1478 C C . ARG A 1 184 ? 8.718 -3.595 33.027 1.00 12.22 184 ARG A C 1
ATOM 1479 O O . ARG A 1 184 ? 8.206 -4.256 33.922 1.00 13.20 184 ARG A O 1
ATOM 1487 N N . ALA A 1 185 ? 9.839 -3.938 32.403 1.00 13.14 185 ALA A N 1
ATOM 1488 C CA . ALA A 1 185 ? 10.662 -5.054 32.904 1.00 15.78 185 ALA A CA 1
ATOM 1489 C C . ALA A 1 185 ? 10.921 -4.937 34.421 1.00 14.33 185 ALA A C 1
ATOM 1490 O O . ALA A 1 185 ? 11.100 -3.867 34.984 1.00 13.73 185 ALA A O 1
ATOM 1492 N N . ALA A 1 186 ? 10.957 -6.088 35.071 1.00 14.84 186 ALA A N 1
ATOM 1493 C CA . ALA A 1 186 ? 11.056 -6.165 36.544 1.00 15.74 186 ALA A CA 1
ATOM 1494 C C . ALA A 1 186 ? 12.239 -5.404 37.080 1.00 15.66 186 ALA A C 1
ATOM 1495 O O . ALA A 1 186 ? 12.125 -4.734 38.072 1.00 15.43 186 ALA A O 1
ATOM 1497 N N . GLY A 1 187 ? 13.366 -5.484 36.414 1.00 15.31 187 GLY A N 1
ATOM 1498 C CA . GLY A 1 187 ? 14.540 -4.793 36.903 1.00 14.99 187 GLY A CA 1
ATOM 1499 C C . GLY A 1 187 ? 14.436 -3.280 36.842 1.00 16.74 187 GLY A C 1
ATOM 1500 O O . GLY A 1 187 ? 14.950 -2.583 37.707 1.00 16.53 187 GLY A O 1
ATOM 1501 N N . ARG A 1 188 ? 13.817 -2.758 35.801 1.00 13.50 188 ARG A N 1
ATOM 1502 C CA . ARG A 1 188 ? 13.533 -1.320 35.770 1.00 12.31 188 ARG A CA 1
ATOM 1503 C C . ARG A 1 188 ? 12.586 -0.933 36.907 1.00 12.06 188 ARG A C 1
ATOM 1504 O O . ARG A 1 188 ? 12.842 0.064 37.609 1.00 13.17 188 ARG A O 1
ATOM 1512 N N . PHE A 1 189 ? 11.484 -1.662 37.072 1.00 12.59 189 PHE A N 1
ATOM 1513 C CA . PHE A 1 189 ? 10.536 -1.395 38.175 1.00 13.82 189 PHE A CA 1
ATOM 1514 C C . PHE A 1 189 ? 11.251 -1.449 39.535 1.00 12.72 189 PHE A C 1
ATOM 1515 O O . PHE A 1 189 ? 11.004 -0.622 40.403 1.00 12.99 189 PHE A O 1
ATOM 1523 N N . GLN A 1 190 ? 12.118 -2.438 39.749 1.00 14.63 190 GLN A N 1
ATOM 1524 C CA . GLN A 1 190 ? 12.771 -2.634 41.063 1.00 15.02 190 GLN A CA 1
ATOM 1525 C C . GLN A 1 190 ? 13.888 -1.616 41.298 1.00 14.93 190 GLN A C 1
ATOM 1526 O O . GLN A 1 190 ? 14.200 -1.343 42.434 1.00 17.19 190 GLN A O 1
ATOM 1532 N N . GLY A 1 191 ? 14.437 -1.050 40.239 1.00 15.48 191 GLY A N 1
ATOM 1533 C CA . GLY A 1 191 ? 15.538 -0.116 40.341 1.00 17.95 191 GLY A CA 1
ATOM 1534 C C . GLY A 1 191 ? 16.904 -0.686 40.080 1.00 21.21 191 GLY A C 1
ATOM 1535 O O . GLY A 1 191 ? 17.891 -0.025 40.407 1.00 24.34 191 GLY A O 1
ATOM 1536 N N . THR A 1 192 ? 16.955 -1.910 39.532 1.00 24.22 192 THR A N 1
ATOM 1537 C CA . THR A 1 192 ? 18.204 -2.646 39.311 1.00 32.04 192 THR A CA 1
ATOM 1538 C C . THR A 1 192 ? 18.665 -2.662 37.842 1.00 26.20 192 THR A C 1
ATOM 1539 O O . THR A 1 192 ? 19.720 -3.197 37.547 1.00 32.96 192 THR A O 1
ATOM 1543 N N . GLN A 1 193 ? 17.877 -2.103 36.923 1.00 19.79 193 GLN A N 1
ATOM 1544 C CA . GLN A 1 193 ? 18.216 -2.047 35.485 1.00 19.54 193 GLN A CA 1
ATOM 1545 C C . GLN A 1 193 ? 17.985 -0.620 34.953 1.00 18.86 193 GLN A C 1
ATOM 1546 O O . GLN A 1 193 ? 17.076 0.057 35.415 1.00 18.20 193 GLN A O 1
ATOM 1552 N N . PRO A 1 194 ? 18.789 -0.165 33.987 1.00 17.99 194 PRO A N 1
ATOM 1553 C CA . PRO A 1 194 ? 18.680 1.245 33.636 1.00 18.14 194 PRO A CA 1
ATOM 1554 C C . PRO A 1 194 ? 17.428 1.646 32.867 1.00 15.81 194 PRO A C 1
ATOM 1555 O O . PRO A 1 194 ? 16.846 0.851 32.166 1.00 18.23 194 PRO A O 1
ATOM 1559 N N . GLU A 1 195 ? 17.066 2.905 33.007 1.00 14.74 195 GLU A N 1
ATOM 1560 C CA . GLU A 1 195 ? 16.089 3.491 32.129 1.00 13.37 195 GLU A CA 1
ATOM 1561 C C . GLU A 1 195 ? 16.759 3.997 30.855 1.00 15.04 195 GLU A C 1
ATOM 1562 O O . GLU A 1 195 ? 17.848 4.622 30.876 1.00 15.64 195 GLU A O 1
ATOM 1568 N N . PRO A 1 196 ? 16.101 3.748 29.705 1.00 14.30 196 PRO A N 1
ATOM 1569 C CA . PRO A 1 196 ? 16.787 4.056 28.458 1.00 14.78 196 PRO A CA 1
ATOM 1570 C C . PRO A 1 196 ? 17.036 5.565 28.261 1.00 15.05 196 PRO A C 1
ATOM 1571 O O . PRO A 1 196 ? 17.996 5.991 27.601 1.00 19.90 196 PRO A O 1
ATOM 1575 N N . ARG A 1 197 ? 16.205 6.397 28.887 1.00 16.73 197 ARG A N 1
ATOM 1576 C CA . ARG A 1 197 ? 16.294 7.818 28.750 1.00 17.75 197 ARG A CA 1
ATOM 1577 C C . ARG A 1 197 ? 17.426 8.340 29.661 1.00 20.32 197 ARG A C 1
ATOM 1578 O O . ARG A 1 197 ? 17.486 8.041 30.832 1.00 20.89 197 ARG A O 1
ATOM 1586 N N . ASP A 1 198 ? 18.363 9.082 29.089 1.00 20.70 198 ASP A N 1
ATOM 1587 C CA . ASP A 1 198 ? 19.375 9.706 29.910 1.00 20.64 198 ASP A CA 1
ATOM 1588 C C . ASP A 1 198 ? 18.740 10.751 30.836 1.00 19.03 198 ASP A C 1
ATOM 1589 O O . ASP A 1 198 ? 17.798 11.451 30.467 1.00 22.00 198 ASP A O 1
ATOM 1594 N N . GLY A 1 199 ? 19.228 10.782 32.070 1.00 18.36 199 GLY A N 1
ATOM 1595 C CA . GLY A 1 199 ? 18.637 11.595 33.096 1.00 17.45 199 GLY A CA 1
ATOM 1596 C C . GLY A 1 199 ? 17.487 10.984 33.891 1.00 15.07 199 GLY A C 1
ATOM 1597 O O . GLY A 1 199 ? 17.013 11.602 34.822 1.00 19.73 199 GLY A O 1
ATOM 1598 N N . ILE A 1 200 ? 17.041 9.791 33.499 1.00 13.80 200 ILE A N 1
ATOM 1599 C CA . ILE A 1 200 ? 15.944 9.122 34.166 1.00 12.20 200 ILE A CA 1
ATOM 1600 C C . ILE A 1 200 ? 16.603 7.926 34.800 1.00 12.72 200 ILE A C 1
ATOM 1601 O O . ILE A 1 200 ? 17.338 7.158 34.135 1.00 14.18 200 ILE A O 1
ATOM 1606 N N . GLU A 1 201 ? 16.348 7.756 36.090 1.00 13.34 201 GLU A N 1
ATOM 1607 C CA . GLU A 1 201 ? 16.745 6.548 36.791 1.00 13.13 201 GLU A CA 1
ATOM 1608 C C . GLU A 1 201 ? 15.593 5.649 37.105 1.00 10.63 201 GLU A C 1
ATOM 1609 O O . GLU A 1 201 ? 14.460 6.058 37.112 1.00 10.84 201 GLU A O 1
ATOM 1615 N N . PRO A 1 202 ? 15.885 4.358 37.330 1.00 12.17 202 PRO A N 1
ATOM 1616 C CA . PRO A 1 202 ? 14.842 3.389 37.499 1.00 12.47 202 PRO A CA 1
ATOM 1617 C C . PRO A 1 202 ? 14.256 3.388 38.871 1.00 11.52 202 PRO A C 1
ATOM 1618 O O . PRO A 1 202 ? 14.593 4.206 39.680 1.00 12.97 202 PRO A O 1
ATOM 1622 N N . GLY A 1 203 ? 13.251 2.557 39.075 1.00 12.03 203 GLY A N 1
ATOM 1623 C CA . GLY A 1 203 ? 12.456 2.556 40.303 1.00 11.16 203 GLY A CA 1
ATOM 1624 C C . GLY A 1 203 ? 10.988 2.556 39.918 1.00 9.91 203 GLY A C 1
ATOM 1625 O O . GLY A 1 203 ? 10.666 2.435 38.748 1.00 10.02 203 GLY A O 1
ATOM 1626 N N . HIS A 1 204 ? 10.117 2.724 40.899 1.00 9.92 204 HIS A N 1
ATOM 1627 C CA . HIS A 1 204 ? 8.686 2.633 40.678 1.00 9.29 204 HIS A CA 1
ATOM 1628 C C . HIS A 1 204 ? 7.887 3.640 41.549 1.00 9.36 204 HIS A C 1
ATOM 1629 O O . HIS A 1 204 ? 8.361 4.203 42.566 1.00 10.03 204 HIS A O 1
ATOM 1636 N N . ILE A 1 205 ? 6.630 3.810 41.151 1.00 8.10 205 ILE A N 1
ATOM 1637 C CA . ILE A 1 205 ? 5.697 4.663 41.826 1.00 8.72 205 ILE A CA 1
ATOM 1638 C C . ILE A 1 205 ? 5.230 3.997 43.121 1.00 9.23 205 ILE A C 1
ATOM 1639 O O . ILE A 1 205 ? 4.831 2.822 43.105 1.00 9.91 205 ILE A O 1
ATOM 1644 N N . PRO A 1 206 ? 5.241 4.722 44.265 1.00 9.84 206 PRO A N 1
ATOM 1645 C CA . PRO A 1 206 ? 4.776 4.068 45.501 1.00 11.37 206 PRO A CA 1
ATOM 1646 C C . PRO A 1 206 ? 3.405 3.443 45.374 1.00 10.31 206 PRO A C 1
ATOM 1647 O O . PRO A 1 206 ? 2.480 4.031 44.841 1.00 12.32 206 PRO A O 1
ATOM 1651 N N . GLY A 1 207 ? 3.281 2.215 45.865 1.00 10.84 207 GLY A N 1
ATOM 1652 C CA . GLY A 1 207 ? 2.039 1.482 45.870 1.00 11.16 207 GLY A CA 1
ATOM 1653 C C . GLY A 1 207 ? 1.723 0.759 44.584 1.00 11.20 207 GLY A C 1
ATOM 1654 O O . GLY A 1 207 ? 0.773 -0.021 44.569 1.00 15.11 207 GLY A O 1
ATOM 1655 N N . SER A 1 208 ? 2.472 1.003 43.508 1.00 10.92 208 SER A N 1
ATOM 1656 C CA . SER A 1 208 ? 2.214 0.350 42.254 1.00 11.08 208 SER A CA 1
ATOM 1657 C C . SER A 1 208 ? 2.632 -1.121 42.294 1.00 12.73 208 SER A C 1
ATOM 1658 O O . SER A 1 208 ? 3.442 -1.513 43.126 1.00 14.65 208 SER A O 1
ATOM 1661 N N . VAL A 1 209 ? 2.121 -1.880 41.352 1.00 12.40 209 VAL A N 1
ATOM 1662 C CA . VAL A 1 209 ? 2.441 -3.298 41.178 1.00 13.07 209 VAL A CA 1
ATOM 1663 C C . VAL A 1 209 ? 3.003 -3.522 39.785 1.00 11.78 209 VAL A C 1
ATOM 1664 O O . VAL A 1 209 ? 2.542 -2.879 38.835 1.00 14.68 209 VAL A O 1
ATOM 1668 N N . ASN A 1 210 ? 3.965 -4.429 39.656 1.00 13.04 210 ASN A N 1
ATOM 1669 C CA . ASN A 1 210 ? 4.582 -4.704 38.378 1.00 12.00 210 ASN A CA 1
ATOM 1670 C C . ASN A 1 210 ? 4.001 -5.903 37.724 1.00 13.42 210 ASN A C 1
ATOM 1671 O O . ASN A 1 210 ? 4.032 -6.976 38.296 1.00 16.34 210 ASN A O 1
ATOM 1676 N N . ILE A 1 211 ? 3.468 -5.734 36.543 1.00 11.39 211 ILE A N 1
ATOM 1677 C CA . ILE A 1 211 ? 3.205 -6.875 35.645 1.00 12.63 211 ILE A CA 1
ATOM 1678 C C . ILE A 1 211 ? 3.925 -6.565 34.314 1.00 12.50 211 ILE A C 1
ATOM 1679 O O . ILE A 1 211 ? 3.354 -5.881 33.425 1.00 11.96 211 ILE A O 1
ATOM 1684 N N . PRO A 1 212 ? 5.168 -7.031 34.165 1.00 12.48 212 PRO A N 1
ATOM 1685 C CA . PRO A 1 212 ? 5.878 -6.724 32.941 1.00 14.00 212 PRO A CA 1
ATOM 1686 C C . PRO A 1 212 ? 5.049 -7.141 31.712 1.00 12.20 212 PRO A C 1
ATOM 1687 O O . PRO A 1 212 ? 4.397 -8.187 31.714 1.00 13.05 212 PRO A O 1
ATOM 1691 N N . PHE A 1 213 ? 5.155 -6.402 30.623 1.00 11.83 213 PHE A N 1
ATOM 1692 C CA . PHE A 1 213 ? 4.221 -6.624 29.511 1.00 10.72 213 PHE A CA 1
ATOM 1693 C C . PHE A 1 213 ? 4.388 -8.032 28.917 1.00 11.05 213 PHE A C 1
ATOM 1694 O O . PHE A 1 213 ? 3.438 -8.572 28.350 1.00 12.91 213 PHE A O 1
ATOM 1702 N N . THR A 1 214 ? 5.596 -8.558 28.979 1.00 13.37 214 THR A N 1
ATOM 1703 C CA . THR A 1 214 ? 5.870 -9.880 28.484 1.00 12.76 214 THR A CA 1
ATOM 1704 C C . THR A 1 214 ? 5.045 -10.987 29.165 1.00 13.44 214 THR A C 1
ATOM 1705 O O . THR A 1 214 ? 4.933 -12.077 28.622 1.00 15.35 214 THR A O 1
ATOM 1709 N N . GLU A 1 215 ? 4.515 -10.735 30.357 1.00 12.64 215 GLU A N 1
ATOM 1710 C CA . GLU A 1 215 ? 3.670 -11.697 31.066 1.00 14.48 215 GLU A CA 1
ATOM 1711 C C . GLU A 1 215 ? 2.326 -11.946 30.388 1.00 15.49 215 GLU A C 1
ATOM 1712 O O . GLU A 1 215 ? 1.727 -12.972 30.651 1.00 17.24 215 GLU A O 1
ATOM 1718 N N . PHE A 1 216 ? 1.896 -11.056 29.494 1.00 12.00 216 PHE A N 1
ATOM 1719 C CA . PHE A 1 216 ? 0.659 -11.267 28.741 1.00 11.85 216 PHE A CA 1
ATOM 1720 C C . PHE A 1 216 ? 0.859 -12.155 27.493 1.00 12.69 216 PHE A C 1
ATOM 1721 O O . PHE A 1 216 ? -0.103 -12.429 26.823 1.00 14.40 216 PHE A O 1
ATOM 1729 N N . LEU A 1 217 ? 2.087 -12.491 27.167 1.00 12.12 217 LEU A N 1
ATOM 1730 C CA . LEU A 1 217 ? 2.387 -13.112 25.908 1.00 11.48 217 LEU A CA 1
ATOM 1731 C C . LEU A 1 217 ? 2.944 -14.524 26.134 1.00 14.32 217 LEU A C 1
ATOM 1732 O O . LEU A 1 217 ? 3.737 -14.749 27.072 1.00 17.55 217 LEU A O 1
ATOM 1737 N N . THR A 1 218 ? 2.553 -15.453 25.279 1.00 13.03 218 THR A N 1
ATOM 1738 C CA . THR A 1 218 ? 3.135 -16.778 25.296 1.00 15.00 218 THR A CA 1
ATOM 1739 C C . THR A 1 218 ? 4.578 -16.770 24.738 1.00 14.16 218 THR A C 1
ATOM 1740 O O . THR A 1 218 ? 5.059 -15.772 24.195 1.00 16.14 218 THR A O 1
ATOM 1744 N N . ASN A 1 219 ? 5.212 -17.941 24.816 1.00 17.43 219 ASN A N 1
ATOM 1745 C CA . ASN A 1 219 ? 6.526 -18.173 24.211 1.00 20.17 219 ASN A CA 1
ATOM 1746 C C . ASN A 1 219 ? 6.569 -18.042 22.667 1.00 19.08 219 ASN A C 1
ATOM 1747 O O . ASN A 1 219 ? 7.643 -17.842 22.095 1.00 24.60 219 ASN A O 1
ATOM 1752 N N . GLU A 1 220 ? 5.414 -18.150 22.013 1.00 18.15 220 GLU A N 1
ATOM 1753 C CA . GLU A 1 220 ? 5.297 -17.996 20.560 1.00 16.60 220 GLU A CA 1
ATOM 1754 C C . GLU A 1 220 ? 4.957 -16.563 20.163 1.00 14.08 220 GLU A C 1
ATOM 1755 O O . GLU A 1 220 ? 4.759 -16.230 18.981 1.00 18.46 220 GLU A O 1
ATOM 1761 N N . GLY A 1 221 ? 4.844 -15.690 21.166 1.00 14.77 221 GLY A N 1
ATOM 1762 C CA . GLY A 1 221 ? 4.570 -14.305 20.931 1.00 17.08 221 GLY A CA 1
ATOM 1763 C C . GLY A 1 221 ? 3.102 -14.033 20.655 1.00 12.98 221 GLY A C 1
ATOM 1764 O O . GLY A 1 221 ? 2.793 -12.929 20.209 1.00 13.32 221 GLY A O 1
ATOM 1765 N N . LEU A 1 222 ? 2.218 -14.962 21.036 1.00 13.42 222 LEU A N 1
ATOM 1766 C CA . LEU A 1 222 ? 0.782 -14.748 20.944 1.00 11.93 222 LEU A CA 1
ATOM 1767 C C . LEU A 1 222 ? 0.223 -14.322 22.298 1.00 10.05 222 LEU A C 1
ATOM 1768 O O . LEU A 1 222 ? 0.795 -14.585 23.325 1.00 13.00 222 LEU A O 1
ATOM 1773 N N . GLU A 1 223 ? -0.939 -13.677 22.291 1.00 10.05 223 GLU A N 1
ATOM 1774 C CA . GLU A 1 223 ? -1.536 -13.285 23.562 1.00 10.08 223 GLU A CA 1
ATOM 1775 C C . GLU A 1 223 ? -1.992 -14.514 24.349 1.00 11.14 223 GLU A C 1
ATOM 1776 O O . GLU A 1 223 ? -2.486 -15.498 23.770 1.00 12.53 223 GLU A O 1
ATOM 1782 N N . LYS A 1 224 ? -1.832 -14.459 25.662 1.00 12.19 224 LYS A N 1
ATOM 1783 C CA . LYS A 1 224 ? -2.386 -15.488 26.520 1.00 13.02 224 LYS A CA 1
ATOM 1784 C C . LYS A 1 224 ? -3.896 -15.429 26.458 1.00 13.01 224 LYS A C 1
ATOM 1785 O O . LYS A 1 224 ? -4.446 -14.419 26.059 1.00 13.97 224 LYS A O 1
ATOM 1791 N N . SER A 1 225 ? -4.565 -16.518 26.872 1.00 15.43 225 SER A N 1
ATOM 1792 C CA . SER A 1 225 ? -6.054 -16.528 26.920 1.00 14.50 225 SER A CA 1
ATOM 1793 C C . SER A 1 225 ? -6.615 -15.635 28.000 1.00 13.75 225 SER A C 1
ATOM 1794 O O . SER A 1 225 ? -5.917 -15.372 28.962 1.00 14.59 225 SER A O 1
ATOM 1797 N N . PRO A 1 226 ? -7.896 -15.187 27.892 1.00 15.08 226 PRO A N 1
ATOM 1798 C CA . PRO A 1 226 ? -8.499 -14.422 28.966 1.00 14.14 226 PRO A CA 1
ATOM 1799 C C . PRO A 1 226 ? -8.412 -15.155 30.286 1.00 15.81 226 PRO A C 1
ATOM 1800 O O . PRO A 1 226 ? -8.196 -14.531 31.308 1.00 19.50 226 PRO A O 1
ATOM 1804 N N . GLU A 1 227 ? -8.570 -16.465 30.273 1.00 18.34 227 GLU A N 1
ATOM 1805 C CA . GLU A 1 227 ? -8.474 -17.252 31.505 1.00 22.46 227 GLU A CA 1
ATOM 1806 C C . GLU A 1 227 ? -7.102 -17.089 32.172 1.00 20.93 227 GLU A C 1
ATOM 1807 O O . GLU A 1 227 ? -7.035 -16.868 33.392 1.00 22.30 227 GLU A O 1
ATOM 1813 N N . GLU A 1 228 ? -6.031 -17.196 31.388 1.00 17.24 228 GLU A N 1
ATOM 1814 C CA . GLU A 1 228 ? -4.659 -17.037 31.905 1.00 15.89 228 GLU A CA 1
ATOM 1815 C C . GLU A 1 228 ? -4.377 -15.613 32.321 1.00 17.95 228 GLU A C 1
ATOM 1816 O O . GLU A 1 228 ? -3.690 -15.379 33.318 1.00 19.60 228 GLU A O 1
ATOM 1822 N N . ILE A 1 229 ? -4.940 -14.683 31.577 1.00 15.10 229 ILE A N 1
ATOM 1823 C CA . ILE A 1 229 ? -4.780 -13.266 31.945 1.00 13.53 229 ILE A CA 1
ATOM 1824 C C . ILE A 1 229 ? -5.530 -12.940 33.278 1.00 14.66 229 ILE A C 1
ATOM 1825 O O . ILE A 1 229 ? -4.998 -12.217 34.141 1.00 17.80 229 ILE A O 1
ATOM 1830 N N . LYS A 1 230 ? -6.773 -13.428 33.440 1.00 15.53 230 LYS A N 1
ATOM 1831 C CA . LYS A 1 230 ? -7.440 -13.170 34.725 1.00 17.95 230 LYS A CA 1
ATOM 1832 C C . LYS A 1 230 ? -6.633 -13.722 35.903 1.00 21.11 230 LYS A C 1
ATOM 1833 O O . LYS A 1 230 ? -6.573 -13.139 36.985 1.00 25.16 230 LYS A O 1
ATOM 1839 N N . ARG A 1 231 ? -6.053 -14.904 35.684 1.00 23.57 231 ARG A N 1
ATOM 1840 C CA . ARG A 1 231 ? -5.260 -15.575 36.725 1.00 21.23 231 ARG A CA 1
ATOM 1841 C C . ARG A 1 231 ? -4.018 -14.767 37.076 1.00 20.97 231 ARG A C 1
ATOM 1842 O O . ARG A 1 231 ? -3.658 -14.636 38.262 1.00 25.27 231 ARG A O 1
ATOM 1850 N N . LEU A 1 232 ? -3.376 -14.233 36.039 1.00 25.31 232 LEU A N 1
ATOM 1851 C CA . LEU A 1 232 ? -2.177 -13.422 36.163 1.00 19.77 232 LEU A CA 1
ATOM 1852 C C . LEU A 1 232 ? -2.553 -12.178 37.023 1.00 19.35 232 LEU A C 1
ATOM 1853 O O . LEU A 1 232 ? -1.879 -11.912 38.013 1.00 21.52 232 LEU A O 1
ATOM 1858 N N . PHE A 1 233 ? -3.611 -11.429 36.709 1.00 16.04 233 PHE A N 1
ATOM 1859 C CA . PHE A 1 233 ? -3.997 -10.266 37.536 1.00 17.14 233 PHE A CA 1
ATOM 1860 C C . PHE A 1 233 ? -4.282 -10.709 38.996 1.00 19.69 233 PHE A C 1
ATOM 1861 O O . PHE A 1 233 ? -3.779 -10.112 39.973 1.00 21.71 233 PHE A O 1
ATOM 1869 N N . LYS A 1 234 ? -5.078 -11.769 39.175 1.00 18.98 234 LYS A N 1
ATOM 1870 C CA . LYS A 1 234 ? -5.445 -12.227 40.529 1.00 24.31 234 LYS A CA 1
ATOM 1871 C C . LYS A 1 234 ? -4.200 -12.610 41.324 1.00 24.68 234 LYS A C 1
ATOM 1872 O O . LYS A 1 234 ? -4.117 -12.315 42.510 1.00 26.95 234 LYS A O 1
ATOM 1878 N N . GLU A 1 235 ? -3.243 -13.301 40.707 1.00 24.23 235 GLU A N 1
ATOM 1879 C CA . GLU A 1 235 ? -2.048 -13.748 41.447 1.00 26.03 235 GLU A CA 1
ATOM 1880 C C . GLU A 1 235 ? -1.221 -12.545 41.879 1.00 25.05 235 GLU A C 1
ATOM 1881 O O . GLU A 1 235 ? -0.621 -12.602 42.959 1.00 28.16 235 GLU A O 1
ATOM 1887 N N . LYS A 1 236 ? -1.184 -11.471 41.070 1.00 27.25 236 LYS A N 1
ATOM 1888 C CA . LYS A 1 236 ? -0.447 -10.251 41.395 1.00 24.53 236 LYS A CA 1
ATOM 1889 C C . LYS A 1 236 ? -1.262 -9.347 42.315 1.00 24.66 236 LYS A C 1
ATOM 1890 O O . LYS A 1 236 ? -0.887 -8.192 42.475 1.00 28.72 236 LYS A O 1
ATOM 1896 N N . LYS A 1 237 ? -2.376 -9.831 42.858 1.00 20.58 237 LYS A N 1
ATOM 1897 C CA . LYS A 1 237 ? -3.281 -9.094 43.778 1.00 23.43 237 LYS A CA 1
ATOM 1898 C C . LYS A 1 237 ? -3.797 -7.828 43.137 1.00 23.77 237 LYS A C 1
ATOM 1899 O O . LYS A 1 237 ? -3.885 -6.745 43.752 1.00 28.12 237 LYS A O 1
ATOM 1905 N N . VAL A 1 238 ? -4.134 -7.971 41.865 1.00 22.39 238 VAL A N 1
ATOM 1906 C CA . VAL A 1 238 ? -4.765 -6.902 41.111 1.00 22.49 238 VAL A CA 1
ATOM 1907 C C . VAL A 1 238 ? -6.200 -7.358 40.856 1.00 19.92 238 VAL A C 1
ATOM 1908 O O . VAL A 1 238 ? -6.415 -8.395 40.238 1.00 26.37 238 VAL A O 1
ATOM 1912 N N . ASP A 1 239 ? -7.156 -6.553 41.322 1.00 17.12 239 ASP A N 1
ATOM 1913 C CA . ASP A 1 239 ? -8.595 -6.868 41.299 1.00 22.01 239 ASP A CA 1
ATOM 1914 C C . ASP A 1 239 ? -9.299 -6.173 40.126 1.00 21.84 239 ASP A C 1
ATOM 1915 O O . ASP A 1 239 ? -9.495 -4.945 40.141 1.00 19.22 239 ASP A O 1
ATOM 1920 N N . LEU A 1 240 ? -9.688 -6.946 39.107 1.00 23.39 240 LEU A N 1
ATOM 1921 C CA . LEU A 1 240 ? -10.319 -6.347 37.900 1.00 24.81 240 LEU A CA 1
ATOM 1922 C C . LEU A 1 240 ? -11.731 -5.808 38.180 1.00 20.73 240 LEU A C 1
ATOM 1923 O O . LEU A 1 240 ? -12.305 -5.108 37.333 1.00 21.49 240 LEU A O 1
ATOM 1928 N N . SER A 1 241 ? -12.280 -6.103 39.364 1.00 20.81 241 SER A N 1
ATOM 1929 C CA . SER A 1 241 ? -13.505 -5.453 39.765 1.00 24.07 241 SER A CA 1
ATOM 1930 C C . SER A 1 241 ? -13.308 -4.034 40.351 1.00 22.33 241 SER A C 1
ATOM 1931 O O . SER A 1 241 ? -14.315 -3.396 40.693 1.00 24.01 241 SER A O 1
ATOM 1934 N N . LYS A 1 242 ? -12.064 -3.549 40.483 1.00 19.33 242 LYS A N 1
ATOM 1935 C CA . LYS A 1 242 ? -11.790 -2.204 41.019 1.00 18.38 242 LYS A CA 1
ATOM 1936 C C . LYS A 1 242 ? -11.042 -1.373 39.996 1.00 16.50 242 LYS A C 1
ATOM 1937 O O . LYS A 1 242 ? -10.515 -1.909 39.042 1.00 16.44 242 LYS A O 1
ATOM 1943 N N . PRO A 1 243 ? -10.997 -0.063 40.198 1.00 16.61 243 PRO A N 1
ATOM 1944 C CA . PRO A 1 243 ? -10.321 0.768 39.211 1.00 13.58 243 PRO A CA 1
ATOM 1945 C C . PRO A 1 243 ? -8.854 0.443 39.023 1.00 12.25 243 PRO A C 1
ATOM 1946 O O . PRO A 1 243 ? -8.170 0.159 39.999 1.00 13.52 243 PRO A O 1
ATOM 1950 N N . LEU A 1 244 ? -8.374 0.551 37.781 1.00 11.36 244 LEU A N 1
ATOM 1951 C CA . LEU A 1 244 ? -7.044 0.131 37.435 1.00 11.23 244 LEU A CA 1
ATOM 1952 C C . LEU A 1 244 ? -6.478 1.136 36.428 1.00 10.03 244 LEU A C 1
ATOM 1953 O O . LEU A 1 244 ? -7.177 1.438 35.487 1.00 12.38 244 LEU A O 1
ATOM 1958 N N . VAL A 1 245 ? -5.197 1.545 36.612 1.00 9.86 245 VAL A N 1
ATOM 1959 C CA . VAL A 1 245 ? -4.483 2.434 35.686 1.00 8.70 245 VAL A CA 1
ATOM 1960 C C . VAL A 1 245 ? -3.178 1.763 35.291 1.00 7.96 245 VAL A C 1
ATOM 1961 O O . VAL A 1 245 ? -2.499 1.229 36.159 1.00 9.87 245 VAL A O 1
ATOM 1965 N N . ALA A 1 246 ? -2.867 1.849 33.989 1.00 7.14 246 ALA A N 1
ATOM 1966 C CA . ALA A 1 246 ? -1.672 1.253 33.479 1.00 7.26 246 ALA A CA 1
ATOM 1967 C C . ALA A 1 246 ? -0.587 2.302 33.240 1.00 6.67 246 ALA A C 1
ATOM 1968 O O . ALA A 1 246 ? -0.863 3.437 32.811 1.00 7.19 246 ALA A O 1
ATOM 1970 N N . THR A 1 247 ? 0.665 1.938 33.538 1.00 6.63 247 THR A N 1
ATOM 1971 C CA . THR A 1 247 ? 1.827 2.803 33.351 1.00 6.70 247 THR A CA 1
ATOM 1972 C C . THR A 1 247 ? 3.012 2.011 32.875 1.00 6.06 247 THR A C 1
ATOM 1973 O O . THR A 1 247 ? 3.043 0.783 32.977 1.00 7.88 247 THR A O 1
ATOM 1984 N N . GLY A 1 249 ? 7.249 2.959 30.928 1.00 6.97 249 GLY A N 1
ATOM 1985 C CA . GLY A 1 249 ? 8.263 3.995 30.722 1.00 7.35 249 GLY A CA 1
ATOM 1986 C C . GLY A 1 249 ? 7.765 5.303 30.157 1.00 6.69 249 GLY A C 1
ATOM 1987 O O . GLY A 1 249 ? 8.019 6.351 30.739 1.00 6.84 249 GLY A O 1
ATOM 1988 N N . SER A 1 250 ? 6.962 5.190 29.091 1.00 5.76 250 SER A N 1
ATOM 1989 C CA . SER A 1 250 ? 6.438 6.378 28.409 1.00 6.07 250 SER A CA 1
ATOM 1990 C C . SER A 1 250 ? 5.003 6.292 27.931 1.00 5.66 250 SER A C 1
ATOM 1991 O O . SER A 1 250 ? 4.578 7.112 27.130 1.00 6.99 250 SER A O 1
ATOM 1994 N N . GLY A 1 251 ? 4.290 5.247 28.362 1.00 5.88 251 GLY A N 1
ATOM 1995 C CA . GLY A 1 251 ? 2.927 5.104 28.051 1.00 6.63 251 GLY A CA 1
ATOM 1996 C C . GLY A 1 251 ? 2.669 4.142 26.910 1.00 6.47 251 GLY A C 1
ATOM 1997 O O . GLY A 1 251 ? 1.519 4.036 26.442 1.00 9.13 251 GLY A O 1
ATOM 1998 N N . VAL A 1 252 ? 3.689 3.504 26.363 1.00 6.35 252 VAL A N 1
ATOM 1999 C CA . VAL A 1 252 ? 3.555 2.601 25.197 1.00 6.17 252 VAL A CA 1
ATOM 2000 C C . VAL A 1 252 ? 3.206 1.161 25.642 1.00 6.54 252 VAL A C 1
ATOM 2001 O O . VAL A 1 252 ? 2.106 0.692 25.367 1.00 7.48 252 VAL A O 1
ATOM 2005 N N . THR A 1 253 ? 4.112 0.500 26.363 1.00 7.45 253 THR A N 1
ATOM 2006 C CA . THR A 1 253 ? 3.853 -0.874 26.748 1.00 7.82 253 THR A CA 1
ATOM 2007 C C . THR A 1 253 ? 2.748 -0.982 27.813 1.00 7.00 253 THR A C 1
ATOM 2008 O O . THR A 1 253 ? 2.235 -2.065 28.023 1.00 8.52 253 THR A O 1
ATOM 2012 N N . ALA A 1 254 ? 2.472 0.123 28.516 1.00 7.87 254 ALA A N 1
ATOM 2013 C CA . ALA A 1 254 ? 1.280 0.189 29.374 1.00 8.32 254 ALA A CA 1
ATOM 2014 C C . ALA A 1 254 ? 0.041 -0.325 28.676 1.00 7.16 254 ALA A C 1
ATOM 2015 O O . ALA A 1 254 ? -0.827 -0.920 29.308 1.00 7.07 254 ALA A O 1
ATOM 2017 N N . SER A 1 255 ? -0.019 -0.144 27.369 1.00 9.20 255 SER A N 1
ATOM 2018 C CA . SER A 1 255 ? -1.190 -0.551 26.592 1.00 9.25 255 SER A CA 1
ATOM 2019 C C . SER A 1 255 ? -1.362 -2.082 26.570 1.00 10.19 255 SER A C 1
ATOM 2020 O O . SER A 1 255 ? -2.473 -2.557 26.265 1.00 10.96 255 SER A O 1
ATOM 2023 N N . HIS A 1 256 ? -0.335 -2.860 26.873 1.00 9.95 256 HIS A N 1
ATOM 2024 C CA . HIS A 1 256 ? -0.492 -4.321 27.044 1.00 10.53 256 HIS A CA 1
ATOM 2025 C C . HIS A 1 256 ? -1.313 -4.665 28.284 1.00 10.72 256 HIS A C 1
ATOM 2026 O O . HIS A 1 256 ? -2.063 -5.648 28.307 1.00 10.35 256 HIS A O 1
ATOM 2033 N N . VAL A 1 257 ? -1.211 -3.844 29.329 1.00 8.94 257 VAL A N 1
ATOM 2034 C CA . VAL A 1 257 ? -2.021 -3.987 30.511 1.00 9.02 257 VAL A CA 1
ATOM 2035 C C . VAL A 1 257 ? -3.479 -3.657 30.183 1.00 7.40 257 VAL A C 1
ATOM 2036 O O . VAL A 1 257 ? -4.431 -4.395 30.517 1.00 8.47 257 VAL A O 1
ATOM 2040 N N . VAL A 1 258 ? -3.651 -2.551 29.459 1.00 6.85 258 VAL A N 1
ATOM 2041 C CA . VAL A 1 258 ? -4.996 -2.179 28.981 1.00 7.08 258 VAL A CA 1
ATOM 2042 C C . VAL A 1 258 ? -5.618 -3.298 28.118 1.00 7.30 258 VAL A C 1
ATOM 2043 O O . VAL A 1 258 ? -6.776 -3.653 28.327 1.00 8.41 258 VAL A O 1
ATOM 2047 N N . LEU A 1 259 ? -4.834 -3.870 27.211 1.00 7.67 259 LEU A N 1
ATOM 2048 C CA . LEU A 1 259 ? -5.264 -4.924 26.348 1.00 7.56 259 LEU A CA 1
ATOM 2049 C C . LEU A 1 259 ? -5.652 -6.178 27.123 1.00 7.51 259 LEU A C 1
ATOM 2050 O O . LEU A 1 259 ? -6.690 -6.766 26.905 1.00 9.21 259 LEU A O 1
ATOM 2055 N N . GLY A 1 260 ? -4.782 -6.577 28.057 1.00 8.05 260 GLY A N 1
ATOM 2056 C CA . GLY A 1 260 ? -5.082 -7.793 28.794 1.00 9.19 260 GLY A CA 1
ATOM 2057 C C . GLY A 1 260 ? -6.343 -7.608 29.633 1.00 10.98 260 GLY A C 1
ATOM 2058 O O . GLY A 1 260 ? -7.173 -8.491 29.699 1.00 11.47 260 GLY A O 1
ATOM 2059 N N . ALA A 1 261 ? -6.530 -6.439 30.232 1.00 10.34 261 ALA A N 1
ATOM 2060 C CA . ALA A 1 261 ? -7.779 -6.096 30.911 1.00 10.31 261 ALA A CA 1
ATOM 2061 C C . ALA A 1 261 ? -8.962 -6.113 29.958 1.00 10.22 261 ALA A C 1
ATOM 2062 O O . ALA A 1 261 ? -10.014 -6.699 30.269 1.00 11.39 261 ALA A O 1
ATOM 2064 N N . PHE A 1 262 ? -8.817 -5.492 28.790 1.00 8.89 262 PHE A N 1
ATOM 2065 C CA . PHE A 1 262 ? -9.924 -5.455 27.819 1.00 9.55 262 PHE A CA 1
ATOM 2066 C C . PHE A 1 262 ? -10.388 -6.844 27.429 1.00 8.66 262 PHE A C 1
ATOM 2067 O O . PHE A 1 262 ? -11.550 -7.102 27.385 1.00 10.70 262 PHE A O 1
ATOM 2075 N N . LEU A 1 263 ? -9.436 -7.732 27.176 1.00 8.74 263 LEU A N 1
ATOM 2076 C CA . LEU A 1 263 ? -9.694 -9.120 26.819 1.00 10.12 263 LEU A CA 1
ATOM 2077 C C . LEU A 1 263 ? -10.352 -9.896 27.956 1.00 14.04 263 LEU A C 1
ATOM 2078 O O . LEU A 1 263 ? -10.992 -10.937 27.720 1.00 17.94 263 LEU A O 1
ATOM 2083 N N . SER A 1 264 ? -10.099 -9.426 29.182 1.00 13.97 264 SER A N 1
ATOM 2084 C CA . SER A 1 264 ? -10.745 -9.947 30.395 1.00 16.47 264 SER A CA 1
ATOM 2085 C C . SER A 1 264 ? -12.095 -9.274 30.721 1.00 18.18 264 SER A C 1
ATOM 2086 O O . SER A 1 264 ? -12.653 -9.511 31.780 1.00 21.28 264 SER A O 1
ATOM 2089 N N . GLY A 1 265 ? -12.612 -8.453 29.802 1.00 15.34 265 GLY A N 1
ATOM 2090 C CA . GLY A 1 265 ? -13.889 -7.766 29.971 1.00 17.25 265 GLY A CA 1
ATOM 2091 C C . GLY A 1 265 ? -13.869 -6.453 30.734 1.00 14.96 265 GLY A C 1
ATOM 2092 O O . GLY A 1 265 ? -14.946 -5.903 31.016 1.00 23.32 265 GLY A O 1
ATOM 2093 N N . LYS A 1 266 ? -12.674 -5.904 31.013 1.00 15.70 266 LYS A N 1
ATOM 2094 C CA . LYS A 1 266 ? -12.580 -4.635 31.712 1.00 15.30 266 LYS A CA 1
ATOM 2095 C C . LYS A 1 266 ? -12.015 -3.650 30.726 1.00 14.77 266 LYS A C 1
ATOM 2096 O O . LYS A 1 266 ? -10.816 -3.625 30.479 1.00 13.97 266 LYS A O 1
ATOM 2102 N N . SER A 1 267 ? -12.864 -2.836 30.153 1.00 13.40 267 SER A N 1
ATOM 2103 C CA . SER A 1 267 ? -12.451 -1.997 29.042 1.00 13.53 267 SER A CA 1
ATOM 2104 C C . SER A 1 267 ? -12.158 -0.578 29.421 1.00 14.74 267 SER A C 1
ATOM 2105 O O . SER A 1 267 ? -11.911 0.233 28.524 1.00 18.11 267 SER A O 1
ATOM 2108 N N . ASP A 1 268 ? -12.091 -0.291 30.737 1.00 12.97 268 ASP A N 1
ATOM 2109 C CA . ASP A 1 268 ? -11.890 1.113 31.233 1.00 12.94 268 ASP A CA 1
ATOM 2110 C C . ASP A 1 268 ? -10.628 1.245 32.103 1.00 13.22 268 ASP A C 1
ATOM 2111 O O . ASP A 1 268 ? -10.685 1.726 33.228 1.00 18.55 268 ASP A O 1
ATOM 2116 N N . VAL A 1 269 ? -9.510 0.790 31.576 1.00 10.15 269 VAL A N 1
ATOM 2117 C CA . VAL A 1 269 ? -8.223 0.970 32.180 1.00 9.31 269 VAL A CA 1
ATOM 2118 C C . VAL A 1 269 ? -7.470 2.113 31.504 1.00 9.18 269 VAL A C 1
ATOM 2119 O O . VAL A 1 269 ? -6.926 1.919 30.411 1.00 10.05 269 VAL A O 1
ATOM 2123 N N . PRO A 1 270 ? -7.457 3.292 32.117 1.00 8.70 270 PRO A N 1
ATOM 2124 C CA . PRO A 1 270 ? -6.689 4.410 31.536 1.00 8.67 270 PRO A CA 1
ATOM 2125 C C . PRO A 1 270 ? -5.203 4.166 31.561 1.00 8.55 270 PRO A C 1
ATOM 2126 O O . PRO A 1 270 ? -4.718 3.375 32.347 1.00 8.17 270 PRO A O 1
ATOM 2130 N N . VAL A 1 271 ? -4.538 4.923 30.713 1.00 6.70 271 VAL A N 1
ATOM 2131 C CA . VAL A 1 271 ? -3.060 4.911 30.680 1.00 7.46 271 VAL A CA 1
ATOM 2132 C C . VAL A 1 271 ? -2.588 6.204 31.347 1.00 6.00 271 VAL A C 1
ATOM 2133 O O . VAL A 1 271 ? -3.021 7.332 31.006 1.00 7.68 271 VAL A O 1
ATOM 2137 N N . TYR A 1 272 ? -1.605 6.072 32.260 1.00 5.75 272 TYR A N 1
ATOM 2138 C CA . TYR A 1 272 ? -0.850 7.228 32.707 1.00 6.75 272 TYR A CA 1
ATOM 2139 C C . TYR A 1 272 ? 0.159 7.609 31.623 1.00 5.52 272 TYR A C 1
ATOM 2140 O O . TYR A 1 272 ? 1.241 6.998 31.515 1.00 5.83 272 TYR A O 1
ATOM 2149 N N . ASP A 1 273 ? -0.232 8.483 30.709 1.00 5.47 273 ASP A N 1
ATOM 2150 C CA . ASP A 1 273 ? 0.548 8.793 29.503 1.00 5.16 273 ASP A CA 1
ATOM 2151 C C . ASP A 1 273 ? 1.957 9.307 29.820 1.00 5.00 273 ASP A C 1
ATOM 2152 O O . ASP A 1 273 ? 2.946 8.911 29.195 1.00 6.47 273 ASP A O 1
ATOM 2157 N N . GLY A 1 274 ? 2.056 10.159 30.851 1.00 4.98 274 GLY A N 1
ATOM 2158 C CA . GLY A 1 274 ? 3.365 10.658 31.271 1.00 5.91 274 GLY A CA 1
ATOM 2159 C C . GLY A 1 274 ? 4.298 9.555 31.684 1.00 5.44 274 GLY A C 1
ATOM 2160 O O . GLY A 1 274 ? 5.486 9.540 31.388 1.00 5.97 274 GLY A O 1
ATOM 2161 N N . SER A 1 275 ? 3.778 8.593 32.429 1.00 5.83 275 SER A N 1
ATOM 2162 C CA . SER A 1 275 ? 4.449 7.366 32.750 1.00 5.64 275 SER A CA 1
ATOM 2163 C C . SER A 1 275 ? 5.717 7.647 33.577 1.00 6.22 275 SER A C 1
ATOM 2164 O O . SER A 1 275 ? 5.812 8.702 34.247 1.00 5.91 275 SER A O 1
ATOM 2167 N N . TRP A 1 276 ? 6.671 6.737 33.561 1.00 6.20 276 TRP A N 1
ATOM 2168 C CA . TRP A 1 276 ? 7.809 6.846 34.458 1.00 6.03 276 TRP A CA 1
ATOM 2169 C C . TRP A 1 276 ? 8.675 8.055 34.138 1.00 7.26 276 TRP A C 1
ATOM 2170 O O . TRP A 1 276 ? 9.175 8.689 35.050 1.00 7.73 276 TRP A O 1
ATOM 2181 N N . VAL A 1 277 ? 8.848 8.354 32.852 1.00 7.02 277 VAL A N 1
ATOM 2182 C CA . VAL A 1 277 ? 9.642 9.528 32.476 1.00 6.02 277 VAL A CA 1
ATOM 2183 C C . VAL A 1 277 ? 9.117 10.808 33.119 1.00 6.39 277 VAL A C 1
ATOM 2184 O O . VAL A 1 277 ? 9.890 11.494 33.811 1.00 7.46 277 VAL A O 1
ATOM 2188 N N . GLU A 1 278 ? 7.803 11.012 33.009 1.00 5.45 278 GLU A N 1
ATOM 2189 C CA . GLU A 1 278 ? 7.253 12.173 33.616 1.00 5.13 278 GLU A CA 1
ATOM 2190 C C . GLU A 1 278 ? 7.305 12.066 35.151 1.00 6.11 278 GLU A C 1
ATOM 2191 O O . GLU A 1 278 ? 7.610 13.075 35.857 1.00 6.49 278 GLU A O 1
ATOM 2197 N N . TRP A 1 279 ? 6.920 10.896 35.698 1.00 5.61 279 TRP A N 1
ATOM 2198 C CA . TRP A 1 279 ? 6.912 10.715 37.138 1.00 6.97 279 TRP A CA 1
ATOM 2199 C C . TRP A 1 279 ? 8.297 11.058 37.719 1.00 6.08 279 TRP A C 1
ATOM 2200 O O . TRP A 1 279 ? 8.379 11.818 38.716 1.00 7.55 279 TRP A O 1
ATOM 2211 N N . TYR A 1 280 ? 9.314 10.455 37.146 1.00 5.90 280 TYR A N 1
ATOM 2212 C CA . TYR A 1 280 ? 10.700 10.694 37.606 1.00 6.96 280 TYR A CA 1
ATOM 2213 C C . TYR A 1 280 ? 11.065 12.204 37.539 1.00 7.44 280 TYR A C 1
ATOM 2214 O O . TYR A 1 280 ? 11.599 12.796 38.486 1.00 7.53 280 TYR A O 1
ATOM 2223 N N A MET A 1 281 ? 10.735 12.837 36.415 0.86 6.92 281 MET A N 1
ATOM 2224 N N B MET A 1 281 ? 10.766 12.838 36.410 0.14 7.21 281 MET A N 1
ATOM 2225 C CA A MET A 1 281 ? 11.132 14.224 36.215 0.86 7.14 281 MET A CA 1
ATOM 2226 C CA B MET A 1 281 ? 11.128 14.248 36.227 0.14 7.67 281 MET A CA 1
ATOM 2227 C C A MET A 1 281 ? 10.431 15.146 37.225 0.86 7.50 281 MET A C 1
ATOM 2228 C C B MET A 1 281 ? 10.395 15.204 37.184 0.14 7.93 281 MET A C 1
ATOM 2229 O O A MET A 1 281 ? 11.021 16.120 37.626 0.86 9.17 281 MET A O 1
ATOM 2230 O O B MET A 1 281 ? 10.939 16.246 37.548 0.14 9.45 281 MET A O 1
ATOM 2239 N N . ARG A 1 282 ? 9.170 14.855 37.581 1.00 7.31 282 ARG A N 1
ATOM 2240 C CA . ARG A 1 282 ? 8.334 15.726 38.424 1.00 6.22 282 ARG A CA 1
ATOM 2241 C C . ARG A 1 282 ? 8.338 15.288 39.871 1.00 7.70 282 ARG A C 1
ATOM 2242 O O . ARG A 1 282 ? 7.633 15.842 40.687 1.00 8.31 282 ARG A O 1
ATOM 2250 N N . ALA A 1 283 ? 9.164 14.282 40.235 1.00 8.21 283 ALA A N 1
ATOM 2251 C CA . ALA A 1 283 ? 9.161 13.659 41.571 1.00 8.90 283 ALA A CA 1
ATOM 2252 C C . ALA A 1 283 ? 9.860 14.472 42.608 1.00 9.17 283 ALA A C 1
ATOM 2253 O O . ALA A 1 283 ? 10.827 15.180 42.321 1.00 11.66 283 ALA A O 1
ATOM 2255 N N . GLN A 1 284 ? 9.382 14.352 43.851 1.00 9.57 284 GLN A N 1
ATOM 2256 C CA . GLN A 1 284 ? 10.177 14.549 45.019 1.00 10.27 284 GLN A CA 1
ATOM 2257 C C . GLN A 1 284 ? 10.824 13.225 45.403 1.00 11.66 284 GLN A C 1
ATOM 2258 O O . GLN A 1 284 ? 10.329 12.207 45.008 1.00 10.29 284 GLN A O 1
ATOM 2264 N N . PRO A 1 285 ? 11.900 13.207 46.209 1.00 12.11 285 PRO A N 1
ATOM 2265 C CA . PRO A 1 285 ? 12.601 11.934 46.469 1.00 13.15 285 PRO A CA 1
ATOM 2266 C C . PRO A 1 285 ? 11.769 10.778 47.031 1.00 10.80 285 PRO A C 1
ATOM 2267 O O . PRO A 1 285 ? 12.067 9.618 46.732 1.00 11.96 285 PRO A O 1
ATOM 2271 N N . GLU A 1 286 ? 10.759 11.116 47.831 1.00 10.20 286 GLU A N 1
ATOM 2272 C CA . GLU A 1 286 ? 9.893 10.103 48.409 1.00 11.83 286 GLU A CA 1
ATOM 2273 C C . GLU A 1 286 ? 9.095 9.343 47.353 1.00 11.41 286 GLU A C 1
ATOM 2274 O O . GLU A 1 286 ? 8.530 8.269 47.603 1.00 13.06 286 GLU A O 1
ATOM 2280 N N . HIS A 1 287 ? 9.009 9.929 46.163 1.00 10.71 287 HIS A N 1
ATOM 2281 C CA . HIS A 1 287 ? 8.187 9.376 45.073 1.00 10.41 287 HIS A CA 1
ATOM 2282 C C . HIS A 1 287 ? 8.903 8.317 44.226 1.00 9.84 287 HIS A C 1
ATOM 2283 O O . HIS A 1 287 ? 8.272 7.772 43.304 1.00 11.19 287 HIS A O 1
ATOM 2290 N N A ILE A 1 288 ? 10.202 8.094 44.461 0.72 10.20 288 ILE A N 1
ATOM 2291 N N B ILE A 1 288 ? 10.184 8.053 44.489 0.28 9.12 288 ILE A N 1
ATOM 2292 C CA A ILE A 1 288 ? 10.953 7.108 43.692 0.72 10.68 288 ILE A CA 1
ATOM 2293 C CA B ILE A 1 288 ? 10.960 7.122 43.671 0.28 8.67 288 ILE A CA 1
ATOM 2294 C C A ILE A 1 288 ? 11.254 5.976 44.668 0.72 11.67 288 ILE A C 1
ATOM 2295 C C B ILE A 1 288 ? 11.392 5.932 44.531 0.28 10.27 288 ILE A C 1
ATOM 2296 O O A ILE A 1 288 ? 12.015 6.141 45.624 0.72 13.37 288 ILE A O 1
ATOM 2297 O O B ILE A 1 288 ? 12.383 6.015 45.266 0.28 8.75 288 ILE A O 1
ATOM 2306 N N . ILE A 1 289 ? 10.683 4.811 44.414 1.00 10.69 289 ILE A N 1
ATOM 2307 C CA . ILE A 1 289 ? 11.009 3.620 45.205 1.00 11.04 289 ILE A CA 1
ATOM 2308 C C . ILE A 1 289 ? 11.940 2.755 44.376 1.00 10.68 289 ILE A C 1
ATOM 2309 O O . ILE A 1 289 ? 11.620 2.375 43.260 1.00 13.14 289 ILE A O 1
ATOM 2314 N N . SER A 1 290 ? 13.122 2.517 44.921 1.00 12.13 290 SER A N 1
ATOM 2315 C CA . SER A 1 290 ? 14.127 1.792 44.176 1.00 13.77 290 SER A CA 1
ATOM 2316 C C . SER A 1 290 ? 15.087 1.080 45.068 1.00 15.84 290 SER A C 1
ATOM 2317 O O . SER A 1 290 ? 15.397 1.574 46.165 1.00 16.09 290 SER A O 1
ATOM 2320 N N . GLU A 1 291 ? 15.580 -0.055 44.565 1.00 17.68 291 GLU A N 1
ATOM 2321 C CA . GLU A 1 291 ? 16.678 -0.763 45.248 1.00 17.65 291 GLU A CA 1
ATOM 2322 C C . GLU A 1 291 ? 17.988 -0.022 45.036 1.00 13.12 291 GLU A C 1
ATOM 2323 O O . GLU A 1 291 ? 18.931 -0.194 45.800 1.00 17.21 291 GLU A O 1
ATOM 2329 N N . GLY A 1 292 ? 18.015 0.827 44.022 1.00 15.98 292 GLY A N 1
ATOM 2330 C CA . GLY A 1 292 ? 19.129 1.698 43.729 1.00 15.27 292 GLY A CA 1
ATOM 2331 C C . GLY A 1 292 ? 19.174 2.905 44.654 1.00 14.22 292 GLY A C 1
ATOM 2332 O O . GLY A 1 292 ? 18.229 3.223 45.357 1.00 16.51 292 GLY A O 1
ATOM 2333 N N . ARG A 1 293 ? 20.286 3.614 44.587 1.00 17.45 293 ARG A N 1
ATOM 2334 C CA . ARG A 1 293 ? 20.564 4.707 45.470 1.00 14.61 293 ARG A CA 1
ATOM 2335 C C . ARG A 1 293 ? 20.061 5.997 44.837 1.00 14.06 293 ARG A C 1
ATOM 2336 O O . ARG A 1 293 ? 20.419 6.339 43.713 1.00 15.98 293 ARG A O 1
ATOM 2344 N N . GLY A 1 294 ? 19.182 6.699 45.556 1.00 15.70 294 GLY A N 1
ATOM 2345 C CA . GLY A 1 294 ? 18.680 7.995 45.102 1.00 15.09 294 GLY A CA 1
ATOM 2346 C C . GLY A 1 294 ? 19.768 8.954 44.685 1.00 16.10 294 GLY A C 1
ATOM 2347 O O . GLY A 1 294 ? 20.877 8.925 45.217 1.00 16.07 294 GLY A O 1
ATOM 2348 N N . LYS A 1 295 ? 19.426 9.800 43.716 1.00 23.57 295 LYS A N 1
ATOM 2349 C CA . LYS A 1 295 ? 20.333 10.778 43.131 1.00 26.37 295 LYS A CA 1
ATOM 2350 C C . LYS A 1 295 ? 20.723 11.710 44.279 1.00 25.97 295 LYS A C 1
ATOM 2351 O O . LYS A 1 295 ? 19.903 11.979 45.161 1.00 30.83 295 LYS A O 1
ATOM 2357 N N . THR A 1 296 ? 21.975 12.171 44.301 1.00 29.67 296 THR A N 1
ATOM 2358 C CA . THR A 1 296 ? 22.447 12.923 45.464 1.00 29.75 296 THR A CA 1
ATOM 2359 C C . THR A 1 296 ? 21.810 14.323 45.526 1.00 31.91 296 THR A C 1
ATOM 2360 O O . THR A 1 296 ? 21.713 15.009 44.502 1.00 37.79 296 THR A O 1
ATOM 2364 N N . GLN B 1 5 ? -20.325 46.840 39.438 1.00 32.36 5 GLN B N 1
ATOM 2365 C CA . GLN B 1 5 ? -20.023 45.619 38.614 1.00 22.67 5 GLN B CA 1
ATOM 2366 C C . GLN B 1 5 ? -18.938 44.716 39.277 1.00 21.58 5 GLN B C 1
ATOM 2367 O O . GLN B 1 5 ? -19.119 43.494 39.433 1.00 21.77 5 GLN B O 1
ATOM 2373 N N . LEU B 1 6 ? -17.826 45.315 39.683 1.00 13.88 6 LEU B N 1
ATOM 2374 C CA . LEU B 1 6 ? -16.685 44.554 40.172 1.00 11.89 6 LEU B CA 1
ATOM 2375 C C . LEU B 1 6 ? -16.293 45.031 41.545 1.00 12.51 6 LEU B C 1
ATOM 2376 O O . LEU B 1 6 ? -16.335 46.210 41.837 1.00 13.87 6 LEU B O 1
ATOM 2381 N N . PHE B 1 7 ? -15.823 44.127 42.390 1.00 11.59 7 PHE B N 1
ATOM 2382 C CA . PHE B 1 7 ? -15.216 44.521 43.667 1.00 11.37 7 PHE B CA 1
ATOM 2383 C C . PHE B 1 7 ? -13.941 45.322 43.417 1.00 9.13 7 PHE B C 1
ATOM 2384 O O . PHE B 1 7 ? -13.134 44.990 42.574 1.00 10.41 7 PHE B O 1
ATOM 2392 N N . ARG B 1 8 ? -13.818 46.415 44.167 1.00 9.93 8 ARG B N 1
ATOM 2393 C CA . ARG B 1 8 ? -12.723 47.341 43.916 1.00 10.68 8 ARG B CA 1
ATOM 2394 C C . ARG B 1 8 ? -11.319 46.689 43.980 1.00 8.96 8 ARG B C 1
ATOM 2395 O O . ARG B 1 8 ? -10.928 45.992 44.921 1.00 9.67 8 ARG B O 1
ATOM 2403 N N . ALA B 1 9 ? -10.540 46.958 42.949 1.00 8.39 9 ALA B N 1
ATOM 2404 C CA . ALA B 1 9 ? -9.211 46.378 42.852 1.00 8.19 9 ALA B CA 1
ATOM 2405 C C . ALA B 1 9 ? -8.175 47.163 43.583 1.00 8.92 9 ALA B C 1
ATOM 2406 O O . ALA B 1 9 ? -7.142 46.588 43.915 1.00 10.04 9 ALA B O 1
ATOM 2408 N N . LEU B 1 10 ? -8.412 48.457 43.818 1.00 7.43 10 LEU B N 1
ATOM 2409 C CA . LEU B 1 10 ? -7.445 49.280 44.540 1.00 8.17 10 LEU B CA 1
ATOM 2410 C C . LEU B 1 10 ? -8.011 49.908 45.798 1.00 8.69 10 LEU B C 1
ATOM 2411 O O . LEU B 1 10 ? -9.173 50.267 45.816 1.00 11.15 10 LEU B O 1
ATOM 2416 N N . VAL B 1 11 ? -7.181 49.949 46.836 1.00 8.07 11 VAL B N 1
ATOM 2417 C CA . VAL B 1 11 ? -7.467 50.789 47.979 1.00 8.46 11 VAL B CA 1
ATOM 2418 C C . VAL B 1 11 ? -6.282 51.709 48.179 1.00 7.65 11 VAL B C 1
ATOM 2419 O O . VAL B 1 11 ? -5.147 51.381 47.865 1.00 9.01 11 VAL B O 1
ATOM 2423 N N . SER B 1 12 ? -6.511 52.825 48.799 1.00 10.33 12 SER B N 1
ATOM 2424 C CA . SER B 1 12 ? -5.444 53.797 49.065 1.00 11.11 12 SER B CA 1
ATOM 2425 C C . SER B 1 12 ? -4.809 53.533 50.412 1.00 9.10 12 SER B C 1
ATOM 2426 O O . SER B 1 12 ? -5.412 52.920 51.316 1.00 10.13 12 SER B O 1
ATOM 2429 N N . ALA B 1 13 ? -3.616 54.078 50.563 1.00 10.33 13 ALA B N 1
ATOM 2430 C CA . ALA B 1 13 ? -2.958 54.093 51.848 1.00 10.67 13 ALA B CA 1
ATOM 2431 C C . ALA B 1 13 ? -3.787 54.725 52.918 1.00 11.09 13 ALA B C 1
ATOM 2432 O O . ALA B 1 13 ? -3.868 54.197 54.045 1.00 12.75 13 ALA B O 1
ATOM 2434 N N . GLN B 1 14 ? -4.404 55.852 52.604 1.00 11.40 14 GLN B N 1
ATOM 2435 C CA . GLN B 1 14 ? -5.250 56.511 53.593 1.00 12.73 14 GLN B CA 1
ATOM 2436 C C . GLN B 1 14 ? -6.397 55.592 54.043 1.00 13.98 14 GLN B C 1
ATOM 2437 O O . GLN B 1 14 ? -6.729 55.505 55.231 1.00 14.99 14 GLN B O 1
ATOM 2443 N N . TRP B 1 15 ? -7.023 54.917 53.093 1.00 12.98 15 TRP B N 1
ATOM 2444 C CA . TRP B 1 15 ? -8.113 54.009 53.446 1.00 13.99 15 TRP B CA 1
ATOM 2445 C C . TRP B 1 15 ? -7.616 52.905 54.382 1.00 13.58 15 TRP B C 1
ATOM 2446 O O . TRP B 1 15 ? -8.240 52.577 55.381 1.00 14.99 15 TRP B O 1
ATOM 2457 N N . VAL B 1 16 ? -6.465 52.311 54.061 1.00 11.88 16 VAL B N 1
ATOM 2458 C CA . VAL B 1 16 ? -5.915 51.265 54.912 1.00 11.86 16 VAL B CA 1
ATOM 2459 C C . VAL B 1 16 ? -5.608 51.792 56.289 1.00 11.91 16 VAL B C 1
ATOM 2460 O O . VAL B 1 16 ? -5.999 51.184 57.247 1.00 12.31 16 VAL B O 1
ATOM 2464 N N . ALA B 1 17 ? -4.916 52.924 56.372 1.00 12.72 17 ALA B N 1
ATOM 2465 C CA . ALA B 1 17 ? -4.572 53.448 57.699 1.00 16.05 17 ALA B CA 1
ATOM 2466 C C . ALA B 1 17 ? -5.810 53.712 58.573 1.00 15.11 17 ALA B C 1
ATOM 2467 O O . ALA B 1 17 ? -5.838 53.433 59.783 1.00 16.33 17 ALA B O 1
ATOM 2469 N N . GLU B 1 18 ? -6.844 54.278 57.964 1.00 15.15 18 GLU B N 1
ATOM 2470 C CA . GLU B 1 18 ? -8.105 54.512 58.670 1.00 18.15 18 GLU B CA 1
ATOM 2471 C C . GLU B 1 18 ? -8.777 53.163 59.063 1.00 15.65 18 GLU B C 1
ATOM 2472 O O . GLU B 1 18 ? -9.289 53.021 60.177 1.00 20.07 18 GLU B O 1
ATOM 2478 N N . ALA B 1 19 ? -8.747 52.169 58.179 1.00 16.09 19 ALA B N 1
ATOM 2479 C CA . ALA B 1 19 ? -9.298 50.865 58.498 1.00 18.03 19 ALA B CA 1
ATOM 2480 C C . ALA B 1 19 ? -8.605 50.212 59.695 1.00 16.80 19 ALA B C 1
ATOM 2481 O O . ALA B 1 19 ? -9.256 49.509 60.473 1.00 24.40 19 ALA B O 1
ATOM 2483 N N . LEU B 1 20 ? -7.297 50.410 59.851 1.00 18.79 20 LEU B N 1
ATOM 2484 C CA . LEU B 1 20 ? -6.585 49.822 60.963 1.00 19.85 20 LEU B CA 1
ATOM 2485 C C . LEU B 1 20 ? -7.109 50.367 62.294 1.00 21.66 20 LEU B C 1
ATOM 2486 O O . LEU B 1 20 ? -7.096 49.652 63.307 1.00 27.02 20 LEU B O 1
ATOM 2491 N N . LYS B 1 21 ? -7.579 51.621 62.280 1.00 27.39 21 LYS B N 1
ATOM 2492 C CA . LYS B 1 21 ? -8.126 52.310 63.467 1.00 27.07 21 LYS B CA 1
ATOM 2493 C C . LYS B 1 21 ? -9.623 52.092 63.703 1.00 23.23 21 LYS B C 1
ATOM 2494 O O . LYS B 1 21 ? -10.100 52.360 64.781 1.00 37.46 21 LYS B O 1
ATOM 2500 N N . ALA B 1 22 ? -10.338 51.617 62.686 1.00 34.32 22 ALA B N 1
ATOM 2501 C CA . ALA B 1 22 ? -11.791 51.458 62.751 1.00 25.88 22 ALA B CA 1
ATOM 2502 C C . ALA B 1 22 ? -12.189 50.168 62.033 1.00 28.94 22 ALA B C 1
ATOM 2503 O O . ALA B 1 22 ? -12.808 50.217 60.947 1.00 33.47 22 ALA B O 1
ATOM 2505 N N . PRO B 1 23 ? -11.833 49.006 62.630 1.00 28.51 23 PRO B N 1
ATOM 2506 C CA . PRO B 1 23 ? -12.075 47.702 61.983 1.00 30.55 23 PRO B CA 1
ATOM 2507 C C . PRO B 1 23 ? -13.560 47.363 61.879 1.00 37.01 23 PRO B C 1
ATOM 2508 O O . PRO B 1 23 ? -14.364 47.893 62.650 1.00 27.98 23 PRO B O 1
ATOM 2512 N N . ARG B 1 24 ? -13.902 46.501 60.917 1.00 48.41 24 ARG B N 1
ATOM 2513 C CA . ARG B 1 24 ? -15.293 46.142 60.643 1.00 31.73 24 ARG B CA 1
ATOM 2514 C C . ARG B 1 24 ? -15.411 44.627 60.756 1.00 32.07 24 ARG B C 1
ATOM 2515 O O . ARG B 1 24 ? -14.842 43.840 59.990 1.00 40.67 24 ARG B O 1
ATOM 2523 N N . SER B 1 25 ? -16.191 44.288 61.787 1.00 37.33 25 SER B N 1
ATOM 2524 C CA . SER B 1 25 ? -16.226 42.903 62.254 1.00 31.07 25 SER B CA 1
ATOM 2525 C C . SER B 1 25 ? -16.907 41.944 61.272 1.00 35.02 25 SER B C 1
ATOM 2526 O O . SER B 1 25 ? -16.576 40.754 61.238 1.00 33.18 25 SER B O 1
ATOM 2529 N N . SER B 1 26 ? -17.843 42.451 60.470 1.00 24.26 26 SER B N 1
ATOM 2530 C CA . SER B 1 26 ? -18.535 41.600 59.505 1.00 21.89 26 SER B CA 1
ATOM 2531 C C . SER B 1 26 ? -17.661 41.290 58.285 1.00 21.28 26 SER B C 1
ATOM 2532 O O . SER B 1 26 ? -17.863 40.301 57.573 1.00 23.16 26 SER B O 1
ATOM 2535 N N . GLN B 1 27 ? -16.707 42.170 58.042 1.00 22.44 27 GLN B N 1
ATOM 2536 C CA . GLN B 1 27 ? -15.834 42.058 56.913 1.00 20.01 27 GLN B CA 1
ATOM 2537 C C . GLN B 1 27 ? -14.447 42.385 57.422 1.00 20.63 27 GLN B C 1
ATOM 2538 O O . GLN B 1 27 ? -13.974 43.526 57.303 1.00 23.86 27 GLN B O 1
ATOM 2544 N N . PRO B 1 28 ? -13.783 41.402 58.038 1.00 20.57 28 PRO B N 1
ATOM 2545 C CA . PRO B 1 28 ? -12.475 41.758 58.549 1.00 18.41 28 PRO B CA 1
ATOM 2546 C C . PRO B 1 28 ? -11.471 42.018 57.417 1.00 14.78 28 PRO B C 1
ATOM 2547 O O . PRO B 1 28 ? -11.610 41.454 56.342 1.00 18.08 28 PRO B O 1
ATOM 2551 N N . LEU B 1 29 ? -10.445 42.811 57.714 1.00 14.03 29 LEU B N 1
ATOM 2552 C CA . LEU B 1 29 ? -9.391 43.183 56.819 1.00 11.75 29 LEU B CA 1
ATOM 2553 C C . LEU B 1 29 ? -8.231 42.243 57.053 1.00 12.84 29 LEU B C 1
ATOM 2554 O O . LEU B 1 29 ? -7.878 42.029 58.206 1.00 17.60 29 LEU B O 1
ATOM 2559 N N . LYS B 1 30 ? -7.690 41.654 56.005 1.00 10.62 30 LYS B N 1
ATOM 2560 C CA . LYS B 1 30 ? -6.405 40.969 56.100 1.00 9.82 30 LYS B CA 1
ATOM 2561 C C . LYS B 1 30 ? -5.441 41.622 55.136 1.00 7.86 30 LYS B C 1
ATOM 2562 O O . LYS B 1 30 ? -5.673 41.622 53.932 1.00 10.44 30 LYS B O 1
ATOM 2568 N N . LEU B 1 31 ? -4.360 42.165 55.689 1.00 8.09 31 LEU B N 1
ATOM 2569 C CA . LEU B 1 31 ? -3.261 42.693 54.928 1.00 7.74 31 LEU B CA 1
ATOM 2570 C C . LEU B 1 31 ? -2.207 41.625 54.658 1.00 7.40 31 LEU B C 1
ATOM 2571 O O . LEU B 1 31 ? -1.870 40.930 55.581 1.00 8.97 31 LEU B O 1
ATOM 2576 N N . LEU B 1 32 ? -1.831 41.477 53.402 1.00 6.59 32 LEU B N 1
ATOM 2577 C CA . LEU B 1 32 ? -0.820 40.501 53.000 1.00 7.82 32 LEU B CA 1
ATOM 2578 C C . LEU B 1 32 ? 0.294 41.199 52.238 1.00 6.17 32 LEU B C 1
ATOM 2579 O O . LEU B 1 32 ? 0.077 41.876 51.257 1.00 7.77 32 LEU B O 1
ATOM 2584 N N . ASP B 1 33 ? 1.522 40.960 52.694 1.00 6.94 33 ASP B N 1
ATOM 2585 C CA . ASP B 1 33 ? 2.727 41.390 51.980 1.00 6.76 33 ASP B CA 1
ATOM 2586 C C . ASP B 1 33 ? 3.123 40.227 51.060 1.00 6.58 33 ASP B C 1
ATOM 2587 O O . ASP B 1 33 ? 3.501 39.128 51.548 1.00 7.78 33 ASP B O 1
ATOM 2592 N N . ALA B 1 34 ? 3.009 40.403 49.747 1.00 6.33 34 ALA B N 1
ATOM 2593 C CA . ALA B 1 34 ? 3.331 39.376 48.741 1.00 6.73 34 ALA B CA 1
ATOM 2594 C C . ALA B 1 34 ? 4.590 39.716 47.975 1.00 7.62 34 ALA B C 1
ATOM 2595 O O . ALA B 1 34 ? 4.750 39.358 46.798 1.00 8.41 34 ALA B O 1
ATOM 2597 N N . SER B 1 35 ? 5.538 40.326 48.655 1.00 7.09 35 SER B N 1
ATOM 2598 C CA . SER B 1 35 ? 6.801 40.668 48.004 1.00 7.49 35 SER B CA 1
ATOM 2599 C C . SER B 1 35 ? 7.541 39.392 47.564 1.00 6.65 35 SER B C 1
ATOM 2600 O O . SER B 1 35 ? 7.611 38.424 48.310 1.00 7.46 35 SER B O 1
ATOM 2603 N N . TRP B 1 36 ? 8.155 39.452 46.411 1.00 8.24 36 TRP B N 1
ATOM 2604 C CA . TRP B 1 36 ? 8.993 38.370 45.885 1.00 7.98 36 TRP B CA 1
ATOM 2605 C C . TRP B 1 36 ? 9.900 39.024 44.883 1.00 7.92 36 TRP B C 1
ATOM 2606 O O . TRP B 1 36 ? 9.450 39.855 44.108 1.00 10.94 36 TRP B O 1
ATOM 2617 N N . TYR B 1 37 ? 11.198 38.689 44.933 1.00 7.99 37 TYR B N 1
ATOM 2618 C CA . TYR B 1 37 ? 12.207 39.342 44.049 1.00 9.05 37 TYR B CA 1
ATOM 2619 C C . TYR B 1 37 ? 13.047 38.253 43.355 1.00 9.17 37 TYR B C 1
ATOM 2620 O O . TYR B 1 37 ? 13.319 37.238 43.929 1.00 11.99 37 TYR B O 1
ATOM 2629 N N . LEU B 1 38 ? 13.451 38.523 42.128 1.00 10.41 38 LEU B N 1
ATOM 2630 C CA . LEU B 1 38 ? 14.363 37.646 41.391 1.00 10.48 38 LEU B CA 1
ATOM 2631 C C . LEU B 1 38 ? 15.709 37.653 42.115 1.00 10.75 38 LEU B C 1
ATOM 2632 O O . LEU B 1 38 ? 16.087 38.667 42.716 1.00 10.81 38 LEU B O 1
ATOM 2637 N N . PRO B 1 39 ? 16.441 36.522 42.061 1.00 10.93 39 PRO B N 1
ATOM 2638 C CA . PRO B 1 39 ? 17.676 36.417 42.841 1.00 12.04 39 PRO B CA 1
ATOM 2639 C C . PRO B 1 39 ? 18.672 37.538 42.675 1.00 10.79 39 PRO B C 1
ATOM 2640 O O . PRO B 1 39 ? 19.272 37.929 43.658 1.00 12.66 39 PRO B O 1
ATOM 2644 N N A LYS B 1 40 ? 18.851 38.032 41.459 0.45 10.99 40 LYS B N 1
ATOM 2645 N N B LYS B 1 40 ? 18.853 38.047 41.467 0.55 10.15 40 LYS B N 1
ATOM 2646 C CA A LYS B 1 40 ? 19.866 39.045 41.216 0.45 11.62 40 LYS B CA 1
ATOM 2647 C CA B LYS B 1 40 ? 19.895 39.047 41.208 0.55 11.00 40 LYS B CA 1
ATOM 2648 C C A LYS B 1 40 ? 19.643 40.343 41.978 0.45 11.70 40 LYS B C 1
ATOM 2649 C C B LYS B 1 40 ? 19.581 40.458 41.786 0.55 11.26 40 LYS B C 1
ATOM 2650 O O A LYS B 1 40 ? 20.627 41.047 42.237 0.45 10.52 40 LYS B O 1
ATOM 2651 O O B LYS B 1 40 ? 20.436 41.361 41.730 0.55 11.13 40 LYS B O 1
ATOM 2662 N N . LEU B 1 41 ? 18.402 40.625 42.370 1.00 10.57 41 LEU B N 1
ATOM 2663 C CA . LEU B 1 41 ? 18.164 41.837 43.089 1.00 9.96 41 LEU B CA 1
ATOM 2664 C C . LEU B 1 41 ? 18.817 41.809 44.464 1.00 10.45 41 LEU B C 1
ATOM 2665 O O . LEU B 1 41 ? 18.958 42.838 45.112 1.00 11.72 41 LEU B O 1
ATOM 2670 N N . GLY B 1 42 ? 19.160 40.629 44.931 1.00 10.68 42 GLY B N 1
ATOM 2671 C CA . GLY B 1 42 ? 19.801 40.484 46.232 1.00 12.10 42 GLY B CA 1
ATOM 2672 C C . GLY B 1 42 ? 18.955 40.909 47.421 1.00 11.65 42 GLY B C 1
ATOM 2673 O O . GLY B 1 42 ? 19.510 41.333 48.412 1.00 13.34 42 GLY B O 1
ATOM 2674 N N . ARG B 1 43 ? 17.630 40.756 47.306 1.00 11.49 43 ARG B N 1
ATOM 2675 C CA . ARG B 1 43 ? 16.718 41.057 48.404 1.00 12.25 43 ARG B CA 1
ATOM 2676 C C . ARG B 1 43 ? 16.040 39.773 48.961 1.00 11.53 43 ARG B C 1
ATOM 2677 O O . ARG B 1 43 ? 15.748 38.837 48.218 1.00 19.83 43 ARG B O 1
ATOM 2685 N N . ASP B 1 44 ? 15.778 39.773 50.243 1.00 12.66 44 ASP B N 1
ATOM 2686 C CA . ASP B 1 44 ? 15.053 38.690 50.918 1.00 14.43 44 ASP B CA 1
ATOM 2687 C C . ASP B 1 44 ? 13.712 39.284 51.379 1.00 10.47 44 ASP B C 1
ATOM 2688 O O . ASP B 1 44 ? 13.640 39.949 52.389 1.00 11.34 44 ASP B O 1
ATOM 2693 N N . ALA B 1 45 ? 12.660 38.987 50.643 1.00 10.36 45 ALA B N 1
ATOM 2694 C CA . ALA B 1 45 ? 11.363 39.533 50.909 1.00 9.71 45 ALA B CA 1
ATOM 2695 C C . ALA B 1 45 ? 10.872 39.198 52.314 1.00 8.74 45 ALA B C 1
ATOM 2696 O O . ALA B 1 45 ? 10.327 40.092 52.973 1.00 8.84 45 ALA B O 1
ATOM 2698 N N . ARG B 1 46 ? 11.043 37.959 52.768 1.00 9.92 46 ARG B N 1
ATOM 2699 C CA . ARG B 1 46 ? 10.566 37.592 54.073 1.00 9.77 46 ARG B CA 1
ATOM 2700 C C . ARG B 1 46 ? 11.339 38.257 55.170 1.00 10.21 46 ARG B C 1
ATOM 2701 O O . ARG B 1 46 ? 10.750 38.748 56.116 1.00 12.36 46 ARG B O 1
ATOM 2709 N N . ARG B 1 47 ? 12.656 38.290 55.060 1.00 12.17 47 ARG B N 1
ATOM 2710 C CA . ARG B 1 47 ? 13.407 39.006 56.089 1.00 13.03 47 ARG B CA 1
ATOM 2711 C C . ARG B 1 47 ? 13.051 40.497 56.112 1.00 11.42 47 ARG B C 1
ATOM 2712 O O . ARG B 1 47 ? 12.972 41.071 57.177 1.00 13.58 47 ARG B O 1
ATOM 2720 N N . GLU B 1 48 ? 12.816 41.106 54.947 1.00 10.91 48 GLU B N 1
ATOM 2721 C CA . GLU B 1 48 ? 12.406 42.499 54.928 1.00 9.60 48 GLU B CA 1
ATOM 2722 C C . GLU B 1 48 ? 11.059 42.662 55.656 1.00 10.50 48 GLU B C 1
ATOM 2723 O O . GLU B 1 48 ? 10.854 43.639 56.400 1.00 11.85 48 GLU B O 1
ATOM 2729 N N . PHE B 1 49 ? 10.115 41.741 55.453 1.00 9.23 49 PHE B N 1
ATOM 2730 C CA . PHE B 1 49 ? 8.827 41.799 56.129 1.00 9.89 49 PHE B CA 1
ATOM 2731 C C . PHE B 1 49 ? 9.067 41.756 57.662 1.00 9.91 49 PHE B C 1
ATOM 2732 O O . PHE B 1 49 ? 8.440 42.504 58.428 1.00 10.65 49 PHE B O 1
ATOM 2740 N N . GLU B 1 50 ? 9.969 40.863 58.099 1.00 11.36 50 GLU B N 1
ATOM 2741 C CA . GLU B 1 50 ? 10.270 40.718 59.527 1.00 12.35 50 GLU B CA 1
ATOM 2742 C C . GLU B 1 50 ? 10.780 42.032 60.119 1.00 14.23 50 GLU B C 1
ATOM 2743 O O . GLU B 1 50 ? 10.465 42.380 61.259 1.00 16.47 50 GLU B O 1
ATOM 2749 N N . GLU B 1 51 ? 11.542 42.778 59.340 1.00 14.61 51 GLU B N 1
ATOM 2750 C CA . GLU B 1 51 ? 12.022 44.068 59.807 1.00 15.72 51 GLU B CA 1
ATOM 2751 C C . GLU B 1 51 ? 10.941 45.145 59.801 1.00 16.39 51 GLU B C 1
ATOM 2752 O O . GLU B 1 51 ? 10.895 45.958 60.733 1.00 15.87 51 GLU B O 1
ATOM 2758 N N . ARG B 1 52 ? 10.095 45.167 58.773 1.00 12.92 52 ARG B N 1
ATOM 2759 C CA . ARG B 1 52 ? 9.093 46.229 58.618 1.00 11.24 52 ARG B CA 1
ATOM 2760 C C . ARG B 1 52 ? 7.925 45.742 57.805 1.00 11.49 52 ARG B C 1
ATOM 2761 O O . ARG B 1 52 ? 8.129 45.266 56.707 1.00 10.90 52 ARG B O 1
ATOM 2769 N N . HIS B 1 53 ? 6.724 45.973 58.297 1.00 9.10 53 HIS B N 1
ATOM 2770 C CA . HIS B 1 53 ? 5.511 45.668 57.561 1.00 8.97 53 HIS B CA 1
ATOM 2771 C C . HIS B 1 53 ? 4.330 46.528 58.072 1.00 8.46 53 HIS B C 1
ATOM 2772 O O . HIS B 1 53 ? 4.407 47.157 59.130 1.00 12.18 53 HIS B O 1
ATOM 2779 N N . ILE B 1 54 ? 3.236 46.510 57.316 1.00 9.11 54 ILE B N 1
ATOM 2780 C CA . ILE B 1 54 ? 2.063 47.238 57.689 1.00 10.08 54 ILE B CA 1
ATOM 2781 C C . ILE B 1 54 ? 1.480 46.517 58.914 1.00 10.61 54 ILE B C 1
ATOM 2782 O O . ILE B 1 54 ? 1.468 45.287 58.952 1.00 11.05 54 ILE B O 1
ATOM 2787 N N . PRO B 1 55 ? 1.039 47.260 59.955 1.00 12.43 55 PRO B N 1
ATOM 2788 C CA . PRO B 1 55 ? 0.565 46.605 61.188 1.00 12.65 55 PRO B CA 1
ATOM 2789 C C . PRO B 1 55 ? -0.555 45.580 60.945 1.00 12.42 55 PRO B C 1
ATOM 2790 O O . PRO B 1 55 ? -1.547 45.859 60.265 1.00 14.93 55 PRO B O 1
ATOM 2794 N N . GLY B 1 56 ? -0.367 44.394 61.512 1.00 12.13 56 GLY B N 1
ATOM 2795 C CA . GLY B 1 56 ? -1.289 43.290 61.390 1.00 12.75 56 GLY B CA 1
ATOM 2796 C C . GLY B 1 56 ? -1.091 42.439 60.147 1.00 12.61 56 GLY B C 1
ATOM 2797 O O . GLY B 1 56 ? -1.790 41.435 60.038 1.00 13.04 56 GLY B O 1
ATOM 2798 N N . ALA B 1 57 ? -0.239 42.842 59.188 1.00 10.49 57 ALA B N 1
ATOM 2799 C CA . ALA B 1 57 ? -0.071 42.086 57.968 1.00 10.28 57 ALA B CA 1
ATOM 2800 C C . ALA B 1 57 ? 0.522 40.714 58.244 1.00 10.49 57 ALA B C 1
ATOM 2801 O O . ALA B 1 57 ? 1.222 40.523 59.246 1.00 10.60 57 ALA B O 1
ATOM 2803 N N . ALA B 1 58 ? 0.210 39.772 57.365 1.00 9.79 58 ALA B N 1
ATOM 2804 C CA . ALA B 1 58 ? 0.938 38.532 57.275 1.00 9.59 58 ALA B CA 1
ATOM 2805 C C . ALA B 1 58 ? 1.742 38.475 55.985 1.00 7.84 58 ALA B C 1
ATOM 2806 O O . ALA B 1 58 ? 1.478 39.239 55.028 1.00 8.11 58 ALA B O 1
ATOM 2808 N N . PHE B 1 59 ? 2.719 37.592 55.915 1.00 8.78 59 PHE B N 1
ATOM 2809 C CA . PHE B 1 59 ? 3.512 37.460 54.737 1.00 7.55 59 PHE B CA 1
ATOM 2810 C C . PHE B 1 59 ? 2.989 36.339 53.850 1.00 8.09 59 PHE B C 1
ATOM 2811 O O . PHE B 1 59 ? 2.846 35.198 54.326 1.00 8.49 59 PHE B O 1
ATOM 2819 N N . PHE B 1 60 ? 2.605 36.675 52.620 1.00 7.70 60 PHE B N 1
ATOM 2820 C CA . PHE B 1 60 ? 2.184 35.745 51.626 1.00 7.96 60 PHE B CA 1
ATOM 2821 C C . PHE B 1 60 ? 3.347 35.353 50.741 1.00 7.17 60 PHE B C 1
ATOM 2822 O O . PHE B 1 60 ? 3.812 36.160 49.948 1.00 8.40 60 PHE B O 1
ATOM 2830 N N . ASP B 1 61 ? 3.785 34.104 50.891 1.00 8.02 61 ASP B N 1
ATOM 2831 C CA . ASP B 1 61 ? 4.956 33.593 50.194 1.00 8.97 61 ASP B CA 1
ATOM 2832 C C . ASP B 1 61 ? 4.549 32.974 48.874 1.00 7.83 61 ASP B C 1
ATOM 2833 O O . ASP B 1 61 ? 3.955 31.866 48.920 1.00 8.80 61 ASP B O 1
ATOM 2838 N N . ILE B 1 62 ? 4.798 33.632 47.755 1.00 7.17 62 ILE B N 1
ATOM 2839 C CA . ILE B 1 62 ? 4.326 33.085 46.496 1.00 7.71 62 ILE B CA 1
ATOM 2840 C C . ILE B 1 62 ? 4.917 31.722 46.190 1.00 8.94 62 ILE B C 1
ATOM 2841 O O . ILE B 1 62 ? 4.314 30.958 45.455 1.00 10.26 62 ILE B O 1
ATOM 2846 N N . ASP B 1 63 ? 6.086 31.416 46.762 1.00 11.11 63 ASP B N 1
ATOM 2847 C CA . ASP B 1 63 ? 6.601 30.031 46.628 1.00 9.65 63 ASP B CA 1
ATOM 2848 C C . ASP B 1 63 ? 5.835 28.998 47.427 1.00 11.21 63 ASP B C 1
ATOM 2849 O O . ASP B 1 63 ? 6.022 27.799 47.139 1.00 12.94 63 ASP B O 1
ATOM 2854 N N A ARG B 1 64 ? 4.953 29.409 48.352 0.56 11.81 64 ARG B N 1
ATOM 2855 N N B ARG B 1 64 ? 4.954 29.412 48.335 0.44 12.37 64 ARG B N 1
ATOM 2856 C CA A ARG B 1 64 ? 4.016 28.454 49.006 0.56 10.94 64 ARG B CA 1
ATOM 2857 C CA B ARG B 1 64 ? 4.062 28.456 48.988 0.44 14.03 64 ARG B CA 1
ATOM 2858 C C A ARG B 1 64 ? 2.689 28.342 48.281 0.56 9.59 64 ARG B C 1
ATOM 2859 C C B ARG B 1 64 ? 2.689 28.407 48.335 0.44 11.46 64 ARG B C 1
ATOM 2860 O O A ARG B 1 64 ? 1.813 27.591 48.712 0.56 10.96 64 ARG B O 1
ATOM 2861 O O B ARG B 1 64 ? 1.783 27.748 48.857 0.44 13.37 64 ARG B O 1
ATOM 2876 N N . SER B 1 65 ? 2.563 29.076 47.193 1.00 9.77 65 SER B N 1
ATOM 2877 C CA . SER B 1 65 ? 1.332 29.134 46.470 1.00 9.63 65 SER B CA 1
ATOM 2878 C C . SER B 1 65 ? 1.605 28.858 45.019 1.00 10.24 65 SER B C 1
ATOM 2879 O O . SER B 1 65 ? 1.104 29.572 44.165 1.00 10.53 65 SER B O 1
ATOM 2882 N N . SER B 1 66 ? 2.365 27.795 44.753 1.00 9.27 66 SER B N 1
ATOM 2883 C CA . SER B 1 66 ? 2.767 27.433 43.417 1.00 7.71 66 SER B CA 1
ATOM 2884 C C . SER B 1 66 ? 2.879 25.907 43.290 1.00 8.08 66 SER B C 1
ATOM 2885 O O . SER B 1 66 ? 3.104 25.206 44.267 1.00 9.22 66 SER B O 1
ATOM 2888 N N . ASP B 1 67 ? 2.721 25.438 42.073 1.00 7.45 67 ASP B N 1
ATOM 2889 C CA . ASP B 1 67 ? 2.866 24.011 41.762 1.00 7.72 67 ASP B CA 1
ATOM 2890 C C . ASP B 1 67 ? 4.339 23.696 41.565 1.00 7.55 67 ASP B C 1
ATOM 2891 O O . ASP B 1 67 ? 4.888 23.864 40.458 1.00 9.33 67 ASP B O 1
ATOM 2896 N N . HIS B 1 68 ? 4.965 23.115 42.615 1.00 7.78 68 HIS B N 1
ATOM 2897 C CA . HIS B 1 68 ? 6.394 22.730 42.502 1.00 8.83 68 HIS B CA 1
ATOM 2898 C C . HIS B 1 68 ? 6.635 21.496 41.667 1.00 9.66 68 HIS B C 1
ATOM 2899 O O . HIS B 1 68 ? 7.783 21.207 41.326 1.00 11.86 68 HIS B O 1
ATOM 2906 N N . THR B 1 69 ? 5.565 20.805 41.262 1.00 7.91 69 THR B N 1
ATOM 2907 C CA . THR B 1 69 ? 5.750 19.675 40.373 1.00 7.49 69 THR B CA 1
ATOM 2908 C C . THR B 1 69 ? 5.942 20.083 38.916 1.00 6.62 69 THR B C 1
ATOM 2909 O O . THR B 1 69 ? 6.328 19.256 38.127 1.00 8.47 69 THR B O 1
ATOM 2913 N N . SER B 1 70 ? 5.717 21.349 38.593 1.00 7.00 70 SER B N 1
ATOM 2914 C CA . SER B 1 70 ? 5.901 21.833 37.217 1.00 7.32 70 SER B CA 1
ATOM 2915 C C . SER B 1 70 ? 7.381 22.165 36.992 1.00 7.04 70 SER B C 1
ATOM 2916 O O . SER B 1 70 ? 8.004 22.736 37.891 1.00 8.09 70 SER B O 1
ATOM 2919 N N . PRO B 1 71 ? 7.931 21.917 35.797 1.00 7.23 71 PRO B N 1
ATOM 2920 C CA . PRO B 1 71 ? 9.225 22.403 35.428 1.00 7.38 71 PRO B CA 1
ATOM 2921 C C . PRO B 1 71 ? 9.263 23.899 35.098 1.00 7.16 71 PRO B C 1
ATOM 2922 O O . PRO B 1 71 ? 10.368 24.402 34.976 1.00 8.46 71 PRO B O 1
ATOM 2926 N N . TYR B 1 72 ? 8.104 24.544 35.051 1.00 6.67 72 TYR B N 1
ATOM 2927 C CA . TYR B 1 72 ? 8.053 25.935 34.734 1.00 5.89 72 TYR B CA 1
ATOM 2928 C C . TYR B 1 72 ? 7.880 26.725 36.022 1.00 6.83 72 TYR B C 1
ATOM 2929 O O . TYR B 1 72 ? 7.796 26.160 37.118 1.00 9.77 72 TYR B O 1
ATOM 2938 N N . ASP B 1 73 ? 7.896 28.051 35.914 1.00 6.24 73 ASP B N 1
ATOM 2939 C CA . ASP B 1 73 ? 8.006 28.947 37.060 1.00 6.73 73 ASP B CA 1
ATOM 2940 C C . ASP B 1 73 ? 6.674 29.527 37.488 1.00 5.80 73 ASP B C 1
ATOM 2941 O O . ASP B 1 73 ? 5.795 29.758 36.664 1.00 6.23 73 ASP B O 1
ATOM 2946 N N . HIS B 1 74 ? 6.520 29.704 38.798 1.00 6.97 74 HIS B N 1
ATOM 2947 C CA . HIS B 1 74 ? 5.343 30.353 39.393 1.00 6.81 74 HIS B CA 1
ATOM 2948 C C . HIS B 1 74 ? 4.041 29.879 38.780 1.00 6.54 74 HIS B C 1
ATOM 2949 O O . HIS B 1 74 ? 3.256 30.683 38.311 1.00 6.52 74 HIS B O 1
ATOM 2956 N N . MET B 1 75 ? 3.844 28.555 38.760 1.00 6.21 75 MET B N 1
ATOM 2957 C CA . MET B 1 75 ? 2.644 28.028 38.195 1.00 6.54 75 MET B CA 1
ATOM 2958 C C . MET B 1 75 ? 1.581 27.947 39.286 1.00 6.79 75 MET B C 1
ATOM 2959 O O . MET B 1 75 ? 1.874 27.575 40.438 1.00 7.52 75 MET B O 1
ATOM 2964 N N . LEU B 1 76 ? 0.326 28.137 38.945 1.00 6.21 76 LEU B N 1
ATOM 2965 C CA . LEU B 1 76 ? -0.785 28.059 39.934 1.00 7.06 76 LEU B CA 1
ATOM 2966 C C . LEU B 1 76 ? -0.768 26.721 40.654 1.00 6.83 76 LEU B C 1
ATOM 2967 O O . LEU B 1 76 ? -0.539 25.672 40.068 1.00 7.89 76 LEU B O 1
ATOM 2972 N N . PRO B 1 77 ? -0.983 26.726 41.967 1.00 7.30 77 PRO B N 1
ATOM 2973 C CA . PRO B 1 77 ? -1.153 25.479 42.696 1.00 8.91 77 PRO B CA 1
ATOM 2974 C C . PRO B 1 77 ? -2.551 24.949 42.438 1.00 8.30 77 PRO B C 1
ATOM 2975 O O . PRO B 1 77 ? -3.372 25.588 41.798 1.00 10.13 77 PRO B O 1
ATOM 2979 N N . ASN B 1 78 ? -2.838 23.738 42.907 1.00 10.10 78 ASN B N 1
ATOM 2980 C CA . ASN B 1 78 ? -4.249 23.293 42.934 1.00 10.82 78 ASN B CA 1
ATOM 2981 C C . ASN B 1 78 ? -5.036 24.033 44.035 1.00 8.54 78 ASN B C 1
ATOM 2982 O O . ASN B 1 78 ? -4.471 24.652 44.979 1.00 9.99 78 ASN B O 1
ATOM 2987 N N . ALA B 1 79 ? -6.360 23.956 43.917 1.00 9.41 79 ALA B N 1
ATOM 2988 C CA . ALA B 1 79 ? -7.242 24.685 44.838 1.00 10.56 79 ALA B CA 1
ATOM 2989 C C . ALA B 1 79 ? -7.078 24.271 46.278 1.00 9.45 79 ALA B C 1
ATOM 2990 O O . ALA B 1 79 ? -7.176 25.104 47.156 1.00 11.17 79 ALA B O 1
ATOM 2992 N N . THR B 1 80 ? -6.928 22.989 46.524 1.00 10.30 80 THR B N 1
ATOM 2993 C CA . THR B 1 80 ? -6.756 22.541 47.899 1.00 11.12 80 THR B CA 1
ATOM 2994 C C . THR B 1 80 ? -5.502 23.121 48.564 1.00 10.23 80 THR B C 1
ATOM 2995 O O . THR B 1 80 ? -5.524 23.568 49.716 1.00 10.59 80 THR B O 1
ATOM 2999 N N . HIS B 1 81 ? -4.418 23.112 47.813 1.00 9.50 81 HIS B N 1
ATOM 3000 C CA . HIS B 1 81 ? -3.182 23.695 48.256 1.00 9.34 81 HIS B CA 1
ATOM 3001 C C . HIS B 1 81 ? -3.340 25.188 48.533 1.00 8.90 81 HIS B C 1
ATOM 3002 O O . HIS B 1 81 ? -2.928 25.674 49.595 1.00 9.39 81 HIS B O 1
ATOM 3009 N N . PHE B 1 82 ? -4.001 25.897 47.597 1.00 7.84 82 PHE B N 1
ATOM 3010 C CA . PHE B 1 82 ? -4.227 27.312 47.818 1.00 7.61 82 PHE B CA 1
ATOM 3011 C C . PHE B 1 82 ? -5.049 27.553 49.079 1.00 8.09 82 PHE B C 1
ATOM 3012 O O . PHE B 1 82 ? -4.755 28.447 49.889 1.00 8.31 82 PHE B O 1
ATOM 3020 N N . ALA B 1 83 ? -6.142 26.795 49.200 1.00 7.64 83 ALA B N 1
ATOM 3021 C CA . ALA B 1 83 ? -7.045 26.966 50.311 1.00 9.32 83 ALA B CA 1
ATOM 3022 C C . ALA B 1 83 ? -6.401 26.730 51.667 1.00 8.48 83 ALA B C 1
ATOM 3023 O O . ALA B 1 83 ? -6.656 27.455 52.605 1.00 8.65 83 ALA B O 1
ATOM 3025 N N . ASP B 1 84 ? -5.607 25.667 51.752 1.00 8.13 84 ASP B N 1
ATOM 3026 C CA . ASP B 1 84 ? -4.909 25.388 52.987 1.00 9.11 84 ASP B CA 1
ATOM 3027 C C . ASP B 1 84 ? -3.976 26.550 53.341 1.00 8.76 84 ASP B C 1
ATOM 3028 O O . ASP B 1 84 ? -3.896 26.990 54.490 1.00 9.43 84 ASP B O 1
ATOM 3033 N N . TYR B 1 85 ? -3.304 27.123 52.355 1.00 8.61 85 TYR B N 1
ATOM 3034 C CA . TYR B 1 85 ? -2.337 28.179 52.601 1.00 8.69 85 TYR B CA 1
ATOM 3035 C C . TYR B 1 85 ? -3.049 29.478 52.994 1.00 7.51 85 TYR B C 1
ATOM 3036 O O . TYR B 1 85 ? -2.685 30.144 54.006 1.00 8.09 85 TYR B O 1
ATOM 3045 N N . ALA B 1 86 ? -4.063 29.871 52.237 1.00 7.54 86 ALA B N 1
ATOM 3046 C CA . ALA B 1 86 ? -4.772 31.082 52.564 1.00 7.51 86 ALA B CA 1
ATOM 3047 C C . ALA B 1 86 ? -5.398 30.992 53.922 1.00 7.76 86 ALA B C 1
ATOM 3048 O O . ALA B 1 86 ? -5.392 31.970 54.683 1.00 8.25 86 ALA B O 1
ATOM 3050 N N . GLY B 1 87 ? -6.031 29.849 54.233 1.00 8.56 87 GLY B N 1
ATOM 3051 C CA . GLY B 1 87 ? -6.572 29.685 55.583 1.00 9.04 87 GLY B CA 1
ATOM 3052 C C . GLY B 1 87 ? -5.539 29.755 56.672 1.00 8.92 87 GLY B C 1
ATOM 3053 O O . GLY B 1 87 ? -5.774 30.283 57.769 1.00 9.43 87 GLY B O 1
ATOM 3054 N N . SER B 1 88 ? -4.338 29.286 56.389 1.00 8.70 88 SER B N 1
ATOM 3055 C CA . SER B 1 88 ? -3.271 29.350 57.402 1.00 9.56 88 SER B CA 1
ATOM 3056 C C . SER B 1 88 ? -2.855 30.802 57.670 1.00 8.16 88 SER B C 1
ATOM 3057 O O . SER B 1 88 ? -2.316 31.087 58.723 1.00 9.10 88 SER B O 1
ATOM 3060 N N . LEU B 1 89 ? -3.125 31.707 56.742 1.00 9.42 89 LEU B N 1
ATOM 3061 C CA . LEU B 1 89 ? -2.836 33.104 56.925 1.00 8.21 89 LEU B CA 1
ATOM 3062 C C . LEU B 1 89 ? -4.009 33.867 57.510 1.00 8.66 89 LEU B C 1
ATOM 3063 O O . LEU B 1 89 ? -3.951 35.119 57.624 1.00 10.57 89 LEU B O 1
ATOM 3068 N N . GLY B 1 90 ? -5.065 33.165 57.903 1.00 9.22 90 GLY B N 1
ATOM 3069 C CA . GLY B 1 90 ? -6.149 33.862 58.564 1.00 10.07 90 GLY B CA 1
ATOM 3070 C C . GLY B 1 90 ? -7.251 34.368 57.631 1.00 9.43 90 GLY B C 1
ATOM 3071 O O . GLY B 1 90 ? -8.037 35.174 58.068 1.00 11.23 90 GLY B O 1
ATOM 3072 N N . VAL B 1 91 ? -7.290 33.951 56.369 1.00 9.32 91 VAL B N 1
ATOM 3073 C CA . VAL B 1 91 ? -8.300 34.419 55.380 1.00 9.14 91 VAL B CA 1
ATOM 3074 C C . VAL B 1 91 ? -9.513 33.490 55.414 1.00 9.13 91 VAL B C 1
ATOM 3075 O O . VAL B 1 91 ? -9.368 32.279 55.272 1.00 10.19 91 VAL B O 1
ATOM 3079 N N . SER B 1 92 ? -10.700 34.067 55.503 1.00 10.06 92 SER B N 1
ATOM 3080 C CA . SER B 1 92 ? -11.956 33.355 55.360 1.00 13.55 92 SER B CA 1
ATOM 3081 C C . SER B 1 92 ? -12.736 33.971 54.214 1.00 12.27 92 SER B C 1
ATOM 3082 O O . SER B 1 92 ? -12.362 35.015 53.670 1.00 10.85 92 SER B O 1
ATOM 3085 N N . ALA B 1 93 ? -13.877 33.375 53.878 1.00 12.00 93 ALA B N 1
ATOM 3086 C CA . ALA B 1 93 ? -14.748 33.893 52.827 1.00 14.31 93 ALA B CA 1
ATOM 3087 C C . ALA B 1 93 ? -15.169 35.350 53.047 1.00 14.63 93 ALA B C 1
ATOM 3088 O O . ALA B 1 93 ? -15.363 36.082 52.090 1.00 20.77 93 ALA B O 1
ATOM 3090 N N . ALA B 1 94 ? -15.373 35.721 54.305 1.00 14.34 94 ALA B N 1
ATOM 3091 C CA . ALA B 1 94 ? -15.763 37.050 54.707 1.00 14.82 94 ALA B CA 1
ATOM 3092 C C . ALA B 1 94 ? -14.729 38.151 54.580 1.00 15.66 94 ALA B C 1
ATOM 3093 O O . ALA B 1 94 ? -15.044 39.306 54.587 1.00 17.24 94 ALA B O 1
ATOM 3095 N N . THR B 1 95 ? -13.491 37.766 54.515 1.00 10.27 95 THR B N 1
ATOM 3096 C CA . THR B 1 95 ? -12.360 38.682 54.571 1.00 10.19 95 THR B CA 1
ATOM 3097 C C . THR B 1 95 ? -12.199 39.555 53.333 1.00 9.29 95 THR B C 1
ATOM 3098 O O . THR B 1 95 ? -12.253 39.062 52.199 1.00 9.47 95 THR B O 1
ATOM 3102 N N . HIS B 1 96 ? -11.994 40.833 53.581 1.00 8.77 96 HIS B N 1
ATOM 3103 C CA . HIS B 1 96 ? -11.484 41.735 52.569 1.00 7.77 96 HIS B CA 1
ATOM 3104 C C . HIS B 1 96 ? -9.939 41.654 52.609 1.00 7.32 96 HIS B C 1
ATOM 3105 O O . HIS B 1 96 ? -9.298 42.116 53.568 1.00 9.39 96 HIS B O 1
ATOM 3112 N N . VAL B 1 97 ? -9.375 40.964 51.628 1.00 7.80 97 VAL B N 1
ATOM 3113 C CA . VAL B 1 97 ? -7.941 40.810 51.525 1.00 6.99 97 VAL B CA 1
ATOM 3114 C C . VAL B 1 97 ? -7.361 42.019 50.827 1.00 7.55 97 VAL B C 1
ATOM 3115 O O . VAL B 1 97 ? -7.809 42.387 49.759 1.00 7.74 97 VAL B O 1
ATOM 3119 N N . VAL B 1 98 ? -6.316 42.593 51.385 1.00 6.98 98 VAL B N 1
ATOM 3120 C CA . VAL B 1 98 ? -5.586 43.716 50.742 1.00 7.19 98 VAL B CA 1
ATOM 3121 C C . VAL B 1 98 ? -4.148 43.315 50.643 1.00 7.73 98 VAL B C 1
ATOM 3122 O O . VAL B 1 98 ? -3.495 42.990 51.626 1.00 7.98 98 VAL B O 1
ATOM 3126 N N . ILE B 1 99 ? -3.637 43.308 49.411 1.00 7.90 99 ILE B N 1
ATOM 3127 C CA . ILE B 1 99 ? -2.286 42.817 49.140 1.00 7.64 99 ILE B CA 1
ATOM 3128 C C . ILE B 1 99 ? -1.405 43.973 48.768 1.00 6.16 99 ILE B C 1
ATOM 3129 O O . ILE B 1 99 ? -1.786 44.869 48.023 1.00 7.27 99 ILE B O 1
ATOM 3134 N N . TYR B 1 100 ? -0.152 43.948 49.252 1.00 6.36 100 TYR B N 1
ATOM 3135 C CA . TYR B 1 100 ? 0.858 44.902 48.873 1.00 6.17 100 TYR B CA 1
ATOM 3136 C C . TYR B 1 100 ? 2.162 44.176 48.687 1.00 5.42 100 TYR B C 1
ATOM 3137 O O . TYR B 1 100 ? 2.308 42.975 48.954 1.00 6.81 100 TYR B O 1
ATOM 3146 N N . ASP B 1 101 ? 3.177 44.901 48.184 1.00 5.96 101 ASP B N 1
ATOM 3147 C CA . ASP B 1 101 ? 4.582 44.451 48.195 1.00 6.37 101 ASP B CA 1
ATOM 3148 C C . ASP B 1 101 ? 5.455 45.667 48.410 1.00 7.01 101 ASP B C 1
ATOM 3149 O O . ASP B 1 101 ? 4.972 46.784 48.499 1.00 7.97 101 ASP B O 1
ATOM 3154 N N . GLY B 1 102 ? 6.715 45.384 48.665 1.00 7.97 102 GLY B N 1
ATOM 3155 C CA . GLY B 1 102 ? 7.733 46.366 48.959 1.00 9.30 102 GLY B CA 1
ATOM 3156 C C . GLY B 1 102 ? 8.646 46.743 47.820 1.00 8.43 102 GLY B C 1
ATOM 3157 O O . GLY B 1 102 ? 9.771 47.259 48.026 1.00 10.11 102 GLY B O 1
ATOM 3158 N N . SER B 1 103 ? 8.177 46.543 46.612 1.00 6.98 103 SER B N 1
ATOM 3159 C CA . SER B 1 103 ? 9.020 46.754 45.450 1.00 8.77 103 SER B CA 1
ATOM 3160 C C . SER B 1 103 ? 9.320 48.217 45.208 1.00 8.03 103 SER B C 1
ATOM 3161 O O . SER B 1 103 ? 8.575 49.112 45.559 1.00 11.50 103 SER B O 1
ATOM 3164 N N . ASP B 1 104 ? 10.451 48.441 44.556 1.00 9.31 104 ASP B N 1
ATOM 3165 C CA . ASP B 1 104 ? 10.818 49.784 44.059 1.00 12.58 104 ASP B CA 1
ATOM 3166 C C . ASP B 1 104 ? 9.781 50.340 43.103 1.00 12.05 104 ASP B C 1
ATOM 3167 O O . ASP B 1 104 ? 9.568 51.534 43.066 1.00 15.96 104 ASP B O 1
ATOM 3172 N N . GLN B 1 105 ? 9.103 49.445 42.375 1.00 10.95 105 GLN B N 1
ATOM 3173 C CA . GLN B 1 105 ? 8.140 49.870 41.381 1.00 11.45 105 GLN B CA 1
ATOM 3174 C C . GLN B 1 105 ? 6.801 50.311 41.951 1.00 12.52 105 GLN B C 1
ATOM 3175 O O . GLN B 1 105 ? 5.987 50.859 41.230 1.00 14.85 105 GLN B O 1
ATOM 3181 N N . GLY B 1 106 ? 6.565 50.064 43.233 1.00 10.67 106 GLY B N 1
ATOM 3182 C CA . GLY B 1 106 ? 5.268 50.353 43.875 1.00 10.09 106 GLY B CA 1
ATOM 3183 C C . GLY B 1 106 ? 4.519 49.080 44.094 1.00 10.26 106 GLY B C 1
ATOM 3184 O O . GLY B 1 106 ? 4.349 48.650 45.220 1.00 13.52 106 GLY B O 1
ATOM 3185 N N . LEU B 1 107 ? 4.115 48.447 42.981 1.00 9.49 107 LEU B N 1
ATOM 3186 C CA . LEU B 1 107 ? 3.633 47.066 42.991 1.00 9.42 107 LEU B CA 1
ATOM 3187 C C . LEU B 1 107 ? 4.302 46.285 41.851 1.00 7.91 107 LEU B C 1
ATOM 3188 O O . LEU B 1 107 ? 4.505 46.795 40.753 1.00 11.15 107 LEU B O 1
ATOM 3193 N N . TYR B 1 108 ? 4.572 45.023 42.131 1.00 7.52 108 TYR B N 1
ATOM 3194 C CA . TYR B 1 108 ? 5.415 44.160 41.339 1.00 6.76 108 TYR B CA 1
ATOM 3195 C C . TYR B 1 108 ? 4.874 42.737 41.305 1.00 7.24 108 TYR B C 1
ATOM 3196 O O . TYR B 1 108 ? 4.385 42.319 40.258 1.00 7.81 108 TYR B O 1
ATOM 3205 N N . SER B 1 109 ? 4.930 42.081 42.452 1.00 6.57 109 SER B N 1
ATOM 3206 C CA . SER B 1 109 ? 4.402 40.727 42.628 1.00 7.65 109 SER B CA 1
ATOM 3207 C C . SER B 1 109 ? 3.003 40.684 43.249 1.00 6.95 109 SER B C 1
ATOM 3208 O O . SER B 1 109 ? 2.323 39.690 43.120 1.00 6.88 109 SER B O 1
ATOM 3211 N N . ALA B 1 110 ? 2.612 41.751 43.908 1.00 6.44 110 ALA B N 1
ATOM 3212 C CA . ALA B 1 110 ? 1.281 41.733 44.548 1.00 6.79 110 ALA B CA 1
ATOM 3213 C C . ALA B 1 110 ? 0.128 41.469 43.570 1.00 5.56 110 ALA B C 1
ATOM 3214 O O . ALA B 1 110 ? -0.788 40.762 43.916 1.00 6.41 110 ALA B O 1
ATOM 3216 N N . PRO B 1 111 ? 0.126 42.067 42.374 1.00 6.28 111 PRO B N 1
ATOM 3217 C CA . PRO B 1 111 ? -1.014 41.834 41.479 1.00 5.65 111 PRO B CA 1
ATOM 3218 C C . PRO B 1 111 ? -1.251 40.330 41.185 1.00 4.65 111 PRO B C 1
ATOM 3219 O O . PRO B 1 111 ? -2.426 39.963 41.003 1.00 5.67 111 PRO B O 1
ATOM 3223 N N . ARG B 1 112 ? -0.182 39.563 41.116 1.00 5.57 112 ARG B N 1
ATOM 3224 C CA . ARG B 1 112 ? -0.340 38.125 40.911 1.00 5.51 112 ARG B CA 1
ATOM 3225 C C . ARG B 1 112 ? -1.215 37.493 41.999 1.00 6.31 112 ARG B C 1
ATOM 3226 O O . ARG B 1 112 ? -2.018 36.616 41.683 1.00 6.28 112 ARG B O 1
ATOM 3234 N N . VAL B 1 113 ? -1.063 37.948 43.248 1.00 5.99 113 VAL B N 1
ATOM 3235 C CA . VAL B 1 113 ? -1.801 37.330 44.330 1.00 6.40 113 VAL B CA 1
ATOM 3236 C C . VAL B 1 113 ? -3.240 37.829 44.328 1.00 5.73 113 VAL B C 1
ATOM 3237 O O . VAL B 1 113 ? -4.135 37.068 44.633 1.00 6.27 113 VAL B O 1
ATOM 3241 N N . TRP B 1 114 ? -3.466 39.101 43.949 1.00 6.33 114 TRP B N 1
ATOM 3242 C CA . TRP B 1 114 ? -4.858 39.553 43.747 1.00 5.43 114 TRP B CA 1
ATOM 3243 C C . TRP B 1 114 ? -5.536 38.711 42.706 1.00 6.17 114 TRP B C 1
ATOM 3244 O O . TRP B 1 114 ? -6.671 38.262 42.939 1.00 6.59 114 TRP B O 1
ATOM 3255 N N . TRP B 1 115 ? -4.911 38.492 41.541 1.00 6.64 115 TRP B N 1
ATOM 3256 C CA . TRP B 1 115 ? -5.465 37.641 40.482 1.00 6.82 115 TRP B CA 1
ATOM 3257 C C . TRP B 1 115 ? -5.652 36.200 40.949 1.00 6.30 115 TRP B C 1
ATOM 3258 O O . TRP B 1 115 ? -6.705 35.648 40.711 1.00 6.76 115 TRP B O 1
ATOM 3269 N N A MET B 1 116 ? -4.751 35.677 41.754 0.84 5.87 116 MET B N 1
ATOM 3270 N N B MET B 1 116 ? -4.697 35.653 41.696 0.16 5.80 116 MET B N 1
ATOM 3271 C CA A MET B 1 116 ? -4.904 34.321 42.208 0.84 6.59 116 MET B CA 1
ATOM 3272 C CA B MET B 1 116 ? -4.845 34.303 42.236 0.16 5.02 116 MET B CA 1
ATOM 3273 C C A MET B 1 116 ? -6.086 34.133 43.145 0.84 7.04 116 MET B C 1
ATOM 3274 C C B MET B 1 116 ? -6.063 34.143 43.140 0.16 5.70 116 MET B C 1
ATOM 3275 O O A MET B 1 116 ? -6.823 33.137 43.076 0.84 6.88 116 MET B O 1
ATOM 3276 O O B MET B 1 116 ? -6.812 33.175 42.993 0.16 6.43 116 MET B O 1
ATOM 3285 N N . PHE B 1 117 ? -6.254 35.062 44.092 1.00 6.02 117 PHE B N 1
ATOM 3286 C CA . PHE B 1 117 ? -7.434 34.968 44.979 1.00 6.56 117 PHE B CA 1
ATOM 3287 C C . PHE B 1 117 ? -8.718 34.921 44.145 1.00 6.48 117 PHE B C 1
ATOM 3288 O O . PHE B 1 117 ? -9.597 34.129 44.399 1.00 7.80 117 PHE B O 1
ATOM 3296 N N . ARG B 1 118 ? -8.789 35.822 43.156 1.00 6.53 118 ARG B N 1
ATOM 3297 C CA . ARG B 1 118 ? -9.981 35.890 42.312 1.00 6.99 118 ARG B CA 1
ATOM 3298 C C . ARG B 1 118 ? -10.148 34.588 41.522 1.00 6.62 118 ARG B C 1
ATOM 3299 O O . ARG B 1 118 ? -11.251 34.056 41.443 1.00 7.09 118 ARG B O 1
ATOM 3307 N N . ALA B 1 119 ? -9.053 34.058 40.958 1.00 6.77 119 ALA B N 1
ATOM 3308 C CA . ALA B 1 119 ? -9.123 32.845 40.182 1.00 7.41 119 ALA B CA 1
ATOM 3309 C C . ALA B 1 119 ? -9.678 31.694 40.997 1.00 7.59 119 ALA B C 1
ATOM 3310 O O . ALA B 1 119 ? -10.295 30.762 40.432 1.00 9.28 119 ALA B O 1
ATOM 3312 N N . PHE B 1 120 ? -9.391 31.717 42.306 1.00 7.06 120 PHE B N 1
ATOM 3313 C CA . PHE B 1 120 ? -9.816 30.672 43.244 1.00 6.85 120 PHE B CA 1
ATOM 3314 C C . PHE B 1 120 ? -11.119 30.978 43.965 1.00 7.30 120 PHE B C 1
ATOM 3315 O O . PHE B 1 120 ? -11.486 30.243 44.888 1.00 9.09 120 PHE B O 1
ATOM 3323 N N . GLY B 1 121 ? -11.815 32.019 43.530 1.00 6.96 121 GLY B N 1
ATOM 3324 C CA . GLY B 1 121 ? -13.191 32.269 43.920 1.00 7.48 121 GLY B CA 1
ATOM 3325 C C . GLY B 1 121 ? -13.361 33.235 45.048 1.00 7.49 121 GLY B C 1
ATOM 3326 O O . GLY B 1 121 ? -14.447 33.342 45.561 1.00 9.86 121 GLY B O 1
ATOM 3327 N N . HIS B 1 122 ? -12.321 33.962 45.410 1.00 7.58 122 HIS B N 1
ATOM 3328 C CA . HIS B 1 122 ? -12.364 34.947 46.463 1.00 7.53 122 HIS B CA 1
ATOM 3329 C C . HIS B 1 122 ? -12.255 36.329 45.848 1.00 6.81 122 HIS B C 1
ATOM 3330 O O . HIS B 1 122 ? -11.161 36.818 45.556 1.00 8.08 122 HIS B O 1
ATOM 3337 N N . HIS B 1 123 ? -13.365 37.002 45.709 1.00 8.23 123 HIS B N 1
ATOM 3338 C CA . HIS B 1 123 ? -13.432 38.225 44.931 1.00 8.16 123 HIS B CA 1
ATOM 3339 C C . HIS B 1 123 ? -13.290 39.479 45.747 1.00 7.71 123 HIS B C 1
ATOM 3340 O O . HIS B 1 123 ? -13.087 40.534 45.167 1.00 9.15 123 HIS B O 1
ATOM 3347 N N A SER B 1 124 ? -13.483 39.398 47.063 0.63 7.95 124 SER B N 1
ATOM 3348 N N B SER B 1 124 ? -13.458 39.391 47.064 0.37 8.43 124 SER B N 1
ATOM 3349 C CA A SER B 1 124 ? -13.263 40.586 47.943 0.63 8.91 124 SER B CA 1
ATOM 3350 C CA B SER B 1 124 ? -13.258 40.557 47.945 0.37 9.38 124 SER B CA 1
ATOM 3351 C C A SER B 1 124 ? -11.766 40.718 48.268 0.63 8.17 124 SER B C 1
ATOM 3352 C C B SER B 1 124 ? -11.765 40.712 48.267 0.37 8.25 124 SER B C 1
ATOM 3353 O O A SER B 1 124 ? -11.276 40.427 49.385 0.63 8.27 124 SER B O 1
ATOM 3354 O O B SER B 1 124 ? -11.285 40.432 49.383 0.37 8.38 124 SER B O 1
ATOM 3359 N N . VAL B 1 125 ? -11.038 41.157 47.243 1.00 7.33 125 VAL B N 1
ATOM 3360 C CA . VAL B 1 125 ? -9.594 41.342 47.282 1.00 6.58 125 VAL B CA 1
ATOM 3361 C C . VAL B 1 125 ? -9.236 42.601 46.525 1.00 7.23 125 VAL B C 1
ATOM 3362 O O . VAL B 1 125 ? -9.791 42.885 45.488 1.00 7.09 125 VAL B O 1
ATOM 3366 N N . SER B 1 126 ? -8.260 43.315 47.080 1.00 6.81 126 SER B N 1
ATOM 3367 C CA . SER B 1 126 ? -7.749 44.545 46.511 1.00 5.71 126 SER B CA 1
ATOM 3368 C C . SER B 1 126 ? -6.232 44.600 46.661 1.00 6.65 126 SER B C 1
ATOM 3369 O O . SER B 1 126 ? -5.621 43.839 47.468 1.00 7.22 126 SER B O 1
ATOM 3372 N N . LEU B 1 127 ? -5.685 45.658 46.037 1.00 6.29 127 LEU B N 1
ATOM 3373 C CA . LEU B 1 127 ? -4.247 45.959 46.127 1.00 6.36 127 LEU B CA 1
ATOM 3374 C C . LEU B 1 127 ? -4.118 47.340 46.732 1.00 6.55 127 LEU B C 1
ATOM 3375 O O . LEU B 1 127 ? -4.871 48.254 46.451 1.00 8.30 127 LEU B O 1
ATOM 3380 N N . LEU B 1 128 ? -3.089 47.457 47.574 1.00 7.75 128 LEU B N 1
ATOM 3381 C CA . LEU B 1 128 ? -2.725 48.764 48.090 1.00 7.45 128 LEU B CA 1
ATOM 3382 C C . LEU B 1 128 ? -1.957 49.579 47.024 1.00 7.21 128 LEU B C 1
ATOM 3383 O O . LEU B 1 128 ? -0.810 49.290 46.735 1.00 8.25 128 LEU B O 1
ATOM 3388 N N . ASP B 1 129 ? -2.605 50.585 46.514 1.00 7.86 129 ASP B N 1
ATOM 3389 C CA . ASP B 1 129 ? -2.043 51.418 45.465 1.00 8.17 129 ASP B CA 1
ATOM 3390 C C . ASP B 1 129 ? -0.750 52.085 45.996 1.00 8.75 129 ASP B C 1
ATOM 3391 O O . ASP B 1 129 ? -0.801 52.742 47.017 1.00 9.40 129 ASP B O 1
ATOM 3396 N N . GLY B 1 130 ? 0.342 51.899 45.281 1.00 8.28 130 GLY B N 1
ATOM 3397 C CA . GLY B 1 130 ? 1.619 52.414 45.698 1.00 9.52 130 GLY B CA 1
ATOM 3398 C C . GLY B 1 130 ? 2.457 51.556 46.558 1.00 7.93 130 GLY B C 1
ATOM 3399 O O . GLY B 1 130 ? 3.601 51.877 46.758 1.00 9.37 130 GLY B O 1
ATOM 3400 N N . GLY B 1 131 ? 1.898 50.465 47.041 1.00 8.37 131 GLY B N 1
ATOM 3401 C CA . GLY B 1 131 ? 2.620 49.503 47.876 1.00 9.42 131 GLY B CA 1
ATOM 3402 C C . GLY B 1 131 ? 3.250 50.080 49.138 1.00 7.78 131 GLY B C 1
ATOM 3403 O O . GLY B 1 131 ? 2.858 51.112 49.668 1.00 8.34 131 GLY B O 1
ATOM 3404 N N . PHE B 1 132 ? 4.239 49.353 49.644 1.00 7.67 132 PHE B N 1
ATOM 3405 C CA . PHE B 1 132 ? 4.937 49.759 50.846 1.00 8.25 132 PHE B CA 1
ATOM 3406 C C . PHE B 1 132 ? 5.752 50.999 50.602 1.00 8.68 132 PHE B C 1
ATOM 3407 O O . PHE B 1 132 ? 5.918 51.800 51.528 1.00 10.90 132 PHE B O 1
ATOM 3415 N N . ARG B 1 133 ? 6.219 51.184 49.386 1.00 8.13 133 ARG B N 1
ATOM 3416 C CA . ARG B 1 133 ? 6.938 52.404 49.022 1.00 9.24 133 ARG B CA 1
ATOM 3417 C C . ARG B 1 133 ? 6.111 53.639 49.381 1.00 10.46 133 ARG B C 1
ATOM 3418 O O . ARG B 1 133 ? 6.553 54.571 50.055 1.00 11.52 133 ARG B O 1
ATOM 3426 N N . HIS B 1 134 ? 4.863 53.656 48.946 1.00 9.74 134 HIS B N 1
ATOM 3427 C CA . HIS B 1 134 ? 4.004 54.792 49.254 1.00 10.91 134 HIS B CA 1
ATOM 3428 C C . HIS B 1 134 ? 3.633 54.881 50.723 1.00 10.69 134 HIS B C 1
ATOM 3429 O O . HIS B 1 134 ? 3.634 55.959 51.305 1.00 13.71 134 HIS B O 1
ATOM 3436 N N . TRP B 1 135 ? 3.338 53.730 51.339 1.00 10.78 135 TRP B N 1
ATOM 3437 C CA . TRP B 1 135 ? 3.067 53.687 52.790 1.00 10.05 135 TRP B CA 1
ATOM 3438 C C . TRP B 1 135 ? 4.157 54.390 53.606 1.00 10.17 135 TRP B C 1
ATOM 3439 O O . TRP B 1 135 ? 3.885 55.216 54.466 1.00 12.01 135 TRP B O 1
ATOM 3450 N N . LEU B 1 136 ? 5.381 54.033 53.325 1.00 9.62 136 LEU B N 1
ATOM 3451 C CA . LEU B 1 136 ? 6.536 54.584 53.987 1.00 11.85 136 LEU B CA 1
ATOM 3452 C C . LEU B 1 136 ? 6.693 56.086 53.662 1.00 13.66 136 LEU B C 1
ATOM 3453 O O . LEU B 1 136 ? 6.966 56.873 54.571 1.00 16.26 136 LEU B O 1
ATOM 3458 N N . ASN B 1 137 ? 6.516 56.463 52.389 1.00 13.92 137 ASN B N 1
ATOM 3459 C CA . ASN B 1 137 ? 6.568 57.879 51.957 1.00 17.57 137 ASN B CA 1
ATOM 3460 C C . ASN B 1 137 ? 5.550 58.735 52.704 1.00 18.29 137 ASN B C 1
ATOM 3461 O O . ASN B 1 137 ? 5.756 59.912 52.889 1.00 20.97 137 ASN B O 1
ATOM 3466 N N . GLN B 1 138 ? 4.420 58.157 53.071 1.00 15.18 138 GLN B N 1
ATOM 3467 C CA . GLN B 1 138 ? 3.376 58.827 53.835 1.00 18.51 138 GLN B CA 1
ATOM 3468 C C . GLN B 1 138 ? 3.611 58.761 55.361 1.00 16.38 138 GLN B C 1
ATOM 3469 O O . GLN B 1 138 ? 2.804 59.265 56.130 1.00 18.84 138 GLN B O 1
ATOM 3475 N N . ASN B 1 139 ? 4.719 58.179 55.814 1.00 16.73 139 ASN B N 1
ATOM 3476 C CA . ASN B 1 139 ? 5.012 58.166 57.279 1.00 16.47 139 ASN B CA 1
ATOM 3477 C C . ASN B 1 139 ? 3.959 57.408 58.089 1.00 15.22 139 ASN B C 1
ATOM 3478 O O . ASN B 1 139 ? 3.710 57.764 59.252 1.00 17.16 139 ASN B O 1
ATOM 3483 N N . LEU B 1 140 ? 3.377 56.367 57.500 1.00 13.59 140 LEU B N 1
ATOM 3484 C CA . LEU B 1 140 ? 2.308 55.618 58.145 1.00 14.19 140 LEU B CA 1
ATOM 3485 C C . LEU B 1 140 ? 2.925 54.571 59.068 1.00 13.14 140 LEU B C 1
ATOM 3486 O O . LEU B 1 140 ? 4.098 54.261 58.932 1.00 15.44 140 LEU B O 1
ATOM 3491 N N . PRO B 1 141 ? 2.145 54.079 60.030 1.00 15.44 141 PRO B N 1
ATOM 3492 C CA . PRO B 1 141 ? 2.664 53.192 61.061 1.00 17.55 141 PRO B CA 1
ATOM 3493 C C . PRO B 1 141 ? 3.210 51.876 60.499 1.00 14.46 141 PRO B C 1
ATOM 3494 O O . PRO B 1 141 ? 2.682 51.343 59.540 1.00 14.98 141 PRO B O 1
ATOM 3498 N N . ILE B 1 142 ? 4.289 51.390 61.093 1.00 14.34 142 ILE B N 1
ATOM 3499 C CA . ILE B 1 142 ? 4.787 50.059 60.714 1.00 14.09 142 ILE B CA 1
ATOM 3500 C C . ILE B 1 142 ? 5.083 49.223 61.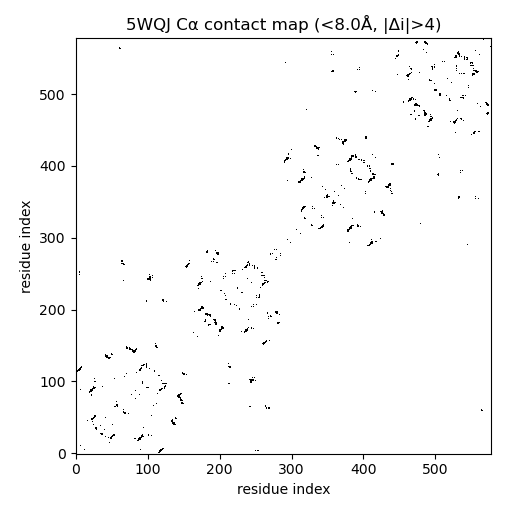951 1.00 14.21 142 ILE B C 1
ATOM 3501 O O . ILE B 1 142 ? 5.159 49.786 63.083 1.00 16.09 142 ILE B O 1
ATOM 3506 N N . SER B 1 143 ? 5.154 47.904 61.711 1.00 11.68 143 SER B N 1
ATOM 3507 C CA . SER B 1 143 ? 5.471 46.898 62.727 1.00 12.46 143 SER B CA 1
ATOM 3508 C C . SER B 1 143 ? 6.618 46.022 62.305 1.00 12.76 143 SER B C 1
ATOM 3509 O O . SER B 1 143 ? 7.005 46.013 61.174 1.00 13.47 143 SER B O 1
ATOM 3512 N N . SER B 1 144 ? 7.137 45.282 63.271 1.00 15.88 144 SER B N 1
ATOM 3513 C CA . SER B 1 144 ? 8.179 44.327 63.010 1.00 14.47 144 SER B CA 1
ATOM 3514 C C . SER B 1 144 ? 7.798 42.997 63.651 1.00 12.77 144 SER B C 1
ATOM 3515 O O . SER B 1 144 ? 6.885 42.922 64.494 1.00 17.58 144 SER B O 1
ATOM 3518 N N . GLY B 1 145 ? 8.505 41.959 63.190 1.00 13.07 145 GLY B N 1
ATOM 3519 C CA . GLY B 1 145 ? 8.362 40.610 63.706 1.00 12.99 145 GLY B CA 1
ATOM 3520 C C . GLY B 1 145 ? 7.984 39.620 62.642 1.00 13.59 145 GLY B C 1
ATOM 3521 O O . GLY B 1 145 ? 7.487 39.971 61.562 1.00 12.31 145 GLY B O 1
ATOM 3522 N N . LYS B 1 146 ? 8.123 38.338 62.965 1.00 15.52 146 LYS B N 1
ATOM 3523 C CA . LYS B 1 146 ? 7.703 37.314 62.021 1.00 14.35 146 LYS B CA 1
ATOM 3524 C C . LYS B 1 146 ? 6.241 37.262 61.831 1.00 15.15 146 LYS B C 1
ATOM 3525 O O . LYS B 1 146 ? 5.475 37.613 62.708 1.00 17.72 146 LYS B O 1
ATOM 3531 N N . SER B 1 147 ? 5.882 36.780 60.648 1.00 14.94 147 SER B N 1
ATOM 3532 C CA . SER B 1 147 ? 4.496 36.637 60.288 1.00 15.43 147 SER B CA 1
ATOM 3533 C C . SER B 1 147 ? 3.836 35.606 61.165 1.00 14.09 147 SER B C 1
ATOM 3534 O O . SER B 1 147 ? 4.424 34.533 61.463 1.00 13.53 147 SER B O 1
ATOM 3537 N N . HIS B 1 148 ? 2.579 35.861 61.501 1.00 13.07 148 HIS B N 1
ATOM 3538 C CA . HIS B 1 148 ? 1.782 34.868 62.199 1.00 11.25 148 HIS B CA 1
ATOM 3539 C C . HIS B 1 148 ? 0.312 35.241 62.105 1.00 11.03 148 HIS B C 1
ATOM 3540 O O . HIS B 1 148 ? -0.039 36.412 61.913 1.00 16.15 148 HIS B O 1
ATOM 3547 N N . SER B 1 149 ? -0.530 34.238 62.209 1.00 11.84 149 SER B N 1
ATOM 3548 C CA . SER B 1 149 ? -1.976 34.455 62.218 1.00 10.89 149 SER B CA 1
ATOM 3549 C C . SER B 1 149 ? -2.635 33.272 62.854 1.00 12.54 149 SER B C 1
ATOM 3550 O O . SER B 1 149 ? -2.162 32.143 62.746 1.00 11.37 149 SER B O 1
ATOM 3553 N N . GLU B 1 150 ? -3.777 33.482 63.475 1.00 12.63 150 GLU B N 1
ATOM 3554 C CA . GLU B 1 150 ? -4.659 32.354 63.778 1.00 13.10 150 GLU B CA 1
ATOM 3555 C C . GLU B 1 150 ? -5.177 31.827 62.411 1.00 11.47 150 GLU B C 1
ATOM 3556 O O . GLU B 1 150 ? -5.365 32.579 61.480 1.00 11.46 150 GLU B O 1
ATOM 3562 N N . PRO B 1 151 ? -5.510 30.549 62.349 1.00 11.77 151 PRO B N 1
ATOM 3563 C CA . PRO B 1 151 ? -6.033 29.998 61.116 1.00 10.90 151 PRO B CA 1
ATOM 3564 C C . PRO B 1 151 ? -7.522 30.292 60.949 1.00 10.50 151 PRO B C 1
ATOM 3565 O O . PRO B 1 151 ? -8.206 30.593 61.944 1.00 11.91 151 PRO B O 1
ATOM 3569 N N . ALA B 1 152 ? -7.965 30.268 59.707 1.00 11.35 152 ALA B N 1
ATOM 3570 C CA . ALA B 1 152 ? -9.379 30.475 59.385 1.00 11.07 152 ALA B CA 1
ATOM 3571 C C . ALA B 1 152 ? -9.787 29.402 58.352 1.00 13.00 152 ALA B C 1
ATOM 3572 O O . ALA B 1 152 ? -8.930 28.823 57.674 1.00 14.98 152 ALA B O 1
ATOM 3574 N N . GLU B 1 153 ? -11.084 29.141 58.286 1.00 14.78 153 GLU B N 1
ATOM 3575 C CA . GLU B 1 153 ? -11.668 28.269 57.268 1.00 15.07 153 GLU B CA 1
ATOM 3576 C C . GLU B 1 153 ? -11.752 28.967 55.931 1.00 13.46 153 GLU B C 1
ATOM 3577 O O . GLU B 1 153 ? -12.266 30.048 55.819 1.00 16.15 153 GLU B O 1
ATOM 3583 N N . PHE B 1 154 ? -11.223 28.317 54.913 1.00 15.60 154 PHE B N 1
ATOM 3584 C CA . PHE B 1 154 ? -11.186 28.868 53.541 1.00 11.80 154 PHE B CA 1
ATOM 3585 C C . PHE B 1 154 ? -11.369 27.759 52.534 1.00 11.69 154 PHE B C 1
ATOM 3586 O O . PHE B 1 154 ? -10.755 26.683 52.663 1.00 13.42 154 PHE B O 1
ATOM 3594 N N A SER B 1 155 ? -12.224 27.986 51.542 0.44 10.00 155 SER B N 1
ATOM 3595 N N B SER B 1 155 ? -12.184 28.017 51.507 0.15 9.98 155 SER B N 1
ATOM 3596 N N C SER B 1 155 ? -12.221 28.011 51.532 0.41 10.23 155 SER B N 1
ATOM 3597 C CA A SER B 1 155 ? -12.313 27.035 50.443 0.44 10.68 155 SER B CA 1
ATOM 3598 C CA B SER B 1 155 ? -12.471 27.026 50.460 0.15 9.37 155 SER B CA 1
ATOM 3599 C CA C SER B 1 155 ? -12.491 27.038 50.461 0.41 11.04 155 SER B CA 1
ATOM 3600 C C A SER B 1 155 ? -12.011 27.733 49.156 0.44 9.69 155 SER B C 1
ATOM 3601 C C B SER B 1 155 ? -12.325 27.615 49.055 0.15 9.10 155 SER B C 1
ATOM 3602 C C C SER B 1 155 ? -12.206 27.682 49.103 0.41 10.31 155 SER B C 1
ATOM 3603 O O A SER B 1 155 ? -12.139 28.942 49.048 0.44 9.28 155 SER B O 1
ATOM 3604 O O B SER B 1 155 ? -12.974 28.603 48.729 0.15 9.25 155 SER B O 1
ATOM 3605 O O C SER B 1 155 ? -12.585 28.819 48.882 0.41 12.40 155 SER B O 1
ATOM 3612 N N . ALA B 1 156 ? -11.541 26.943 48.214 1.00 9.89 156 ALA B N 1
ATOM 3613 C CA . ALA B 1 156 ? -11.155 27.449 46.878 1.00 11.04 156 ALA B CA 1
ATOM 3614 C C . ALA B 1 156 ? -11.697 26.573 45.750 1.00 9.76 156 ALA B C 1
ATOM 3615 O O . ALA B 1 156 ? -11.855 25.369 45.924 1.00 12.55 156 ALA B O 1
ATOM 3617 N N . GLN B 1 157 ? -11.945 27.196 44.617 1.00 10.85 157 GLN B N 1
ATOM 3618 C CA . GLN B 1 157 ? -12.327 26.529 43.408 1.00 15.62 157 GLN B CA 1
ATOM 3619 C C . GLN B 1 157 ? -11.710 27.313 42.267 1.00 12.05 157 GLN B C 1
ATOM 3620 O O . GLN B 1 157 ? -11.927 28.491 42.170 1.00 12.85 157 GLN B O 1
ATOM 3626 N N . LEU B 1 158 ? -10.941 26.641 41.418 1.00 11.76 158 LEU B N 1
ATOM 3627 C CA . LEU B 1 158 ? -10.328 27.337 40.283 1.00 12.53 158 LEU B CA 1
ATOM 3628 C C . LEU B 1 158 ? -11.356 27.561 39.147 1.00 11.74 158 LEU B C 1
ATOM 3629 O O . LEU B 1 158 ? -11.979 26.616 38.652 1.00 12.83 158 LEU B O 1
ATOM 3634 N N . ASP B 1 159 ? -11.520 28.820 38.743 1.00 8.98 159 ASP B N 1
ATOM 3635 C CA . ASP B 1 159 ? -12.227 29.111 37.489 1.00 10.49 159 ASP B CA 1
ATOM 3636 C C . ASP B 1 159 ? -11.217 29.078 36.338 1.00 11.83 159 ASP B C 1
ATOM 3637 O O . ASP B 1 159 ? -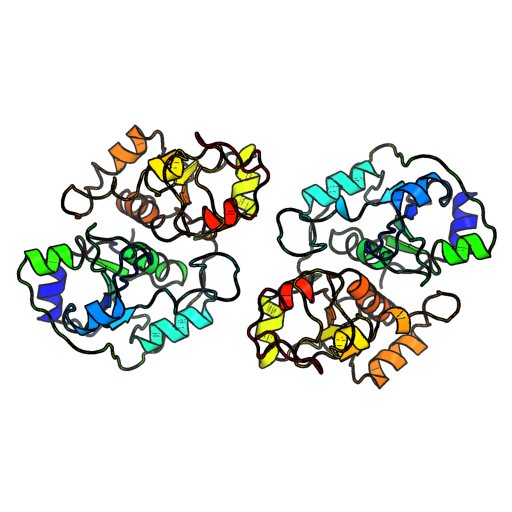10.321 29.931 36.248 1.00 11.70 159 ASP B O 1
ATOM 3642 N N . PRO B 1 160 ? -11.327 28.046 35.463 1.00 13.65 160 PRO B N 1
ATOM 3643 C CA . PRO B 1 160 ? -10.308 27.887 34.423 1.00 15.97 160 PRO B CA 1
ATOM 3644 C C . PRO B 1 160 ? -10.294 29.034 33.405 1.00 14.41 160 PRO B C 1
ATOM 3645 O O . PRO B 1 160 ? -9.281 29.201 32.728 1.00 20.95 160 PRO B O 1
ATOM 3649 N N . SER B 1 161 ? -11.357 29.828 33.303 1.00 15.19 161 SER B N 1
ATOM 3650 C CA . SER B 1 161 ? -11.302 30.976 32.432 1.00 18.10 161 SER B CA 1
ATOM 3651 C C . SER B 1 161 ? -10.235 31.994 32.787 1.00 12.45 161 SER B C 1
ATOM 3652 O O . SER B 1 161 ? -9.967 32.848 31.981 1.00 14.14 161 SER B O 1
ATOM 3655 N N . PHE B 1 162 ? -9.625 31.906 33.979 1.00 9.62 162 PHE B N 1
ATOM 3656 C CA . PHE B 1 162 ? -8.539 32.806 34.384 1.00 7.91 162 PHE B CA 1
ATOM 3657 C C . PHE B 1 162 ? -7.225 32.503 33.733 1.00 7.10 162 PHE B C 1
ATOM 3658 O O . PHE B 1 162 ? -6.375 33.334 33.844 1.00 7.59 162 PHE B O 1
ATOM 3666 N N . ILE B 1 163 ? -7.054 31.331 33.124 1.00 8.47 163 ILE B N 1
ATOM 3667 C CA . ILE B 1 163 ? -5.797 30.995 32.522 1.00 10.21 163 ILE B CA 1
ATOM 3668 C C . ILE B 1 163 ? -5.935 30.560 31.062 1.00 8.84 163 ILE B C 1
ATOM 3669 O O . ILE B 1 163 ? -6.980 30.124 30.598 1.00 11.13 163 ILE B O 1
ATOM 3674 N N . LYS B 1 164 ? -4.826 30.770 30.364 1.00 7.37 164 LYS B N 1
ATOM 3675 C CA . LYS B 1 164 ? -4.587 30.124 29.084 1.00 7.90 164 LYS B CA 1
ATOM 3676 C C . LYS B 1 164 ? -3.392 29.201 29.178 1.00 6.68 164 LYS B C 1
ATOM 3677 O O . LYS B 1 164 ? -2.492 29.397 29.991 1.00 7.33 164 LYS B O 1
ATOM 3683 N N . THR B 1 165 ? -3.428 28.154 28.376 1.00 7.57 165 THR B N 1
ATOM 3684 C CA . THR B 1 165 ? -2.387 27.116 28.306 1.00 7.60 165 THR B CA 1
ATOM 3685 C C . THR B 1 165 ? -1.483 27.320 27.079 1.00 6.50 165 THR B C 1
ATOM 3686 O O . THR B 1 165 ? -1.854 28.057 26.134 1.00 7.29 165 THR B O 1
ATOM 3690 N N . HIS B 1 166 ? -0.330 26.618 27.099 1.00 6.88 166 HIS B N 1
ATOM 3691 C CA . HIS B 1 166 ? 0.560 26.590 25.955 1.00 7.69 166 HIS B CA 1
ATOM 3692 C C . HIS B 1 166 ? -0.193 26.228 24.671 1.00 6.86 166 HIS B C 1
ATOM 3693 O O . HIS B 1 166 ? -0.033 26.852 23.650 1.00 6.67 166 HIS B O 1
ATOM 3700 N N . GLU B 1 167 ? -1.033 25.226 24.778 1.00 7.16 167 GLU B N 1
ATOM 3701 C CA . GLU B 1 167 ? -1.790 24.743 23.611 1.00 8.71 167 GLU B CA 1
ATOM 3702 C C . GLU B 1 167 ? -2.634 25.864 23.055 1.00 8.56 167 GLU B C 1
ATOM 3703 O O . GLU B 1 167 ? -2.764 26.001 21.844 1.00 8.32 167 GLU B O 1
ATOM 3709 N N . ASP B 1 168 ? -3.268 26.631 23.935 1.00 8.58 168 ASP B N 1
ATOM 3710 C CA . ASP B 1 168 ? -4.099 27.764 23.527 1.00 8.75 168 ASP B CA 1
ATOM 3711 C C . ASP B 1 168 ? -3.302 28.880 22.833 1.00 7.05 168 ASP B C 1
ATOM 3712 O O . ASP B 1 168 ? -3.667 29.398 21.788 1.00 8.49 168 ASP B O 1
ATOM 3717 N N . ILE B 1 169 ? -2.132 29.195 23.368 1.00 8.17 169 ILE B N 1
ATOM 3718 C CA . ILE B 1 169 ? -1.273 30.218 22.771 1.00 7.05 169 ILE B CA 1
ATOM 3719 C C . ILE B 1 169 ? -0.774 29.750 21.411 1.00 5.84 169 ILE B C 1
ATOM 3720 O O . ILE B 1 169 ? -0.736 30.520 20.404 1.00 7.97 169 ILE B O 1
ATOM 3725 N N . LEU B 1 170 ? -0.365 28.496 21.302 1.00 7.22 170 LEU B N 1
ATOM 3726 C CA . LEU B 1 170 ? 0.130 27.944 20.049 1.00 7.84 170 LEU B CA 1
ATOM 3727 C C . LEU B 1 170 ? -0.951 27.931 18.971 1.00 7.24 170 LEU B C 1
ATOM 3728 O O . LEU B 1 170 ? -0.747 28.382 17.841 1.00 10.24 170 LEU B O 1
ATOM 3733 N N . GLU B 1 171 ? -2.154 27.434 19.310 1.00 7.68 171 GLU B N 1
ATOM 3734 C CA . GLU B 1 171 ? -3.287 27.475 18.349 1.00 9.68 171 GLU B CA 1
ATOM 3735 C C . GLU B 1 171 ? -3.617 28.891 17.914 1.00 9.13 171 GLU B C 1
ATOM 3736 O O . GLU B 1 171 ? -3.981 29.094 16.757 1.00 10.97 171 GLU B O 1
ATOM 3742 N N . ASN B 1 172 ? -3.476 29.839 18.817 1.00 10.73 172 ASN B N 1
ATOM 3743 C CA . ASN B 1 172 ? -3.788 31.198 18.534 1.00 11.43 172 ASN B CA 1
ATOM 3744 C C . ASN B 1 172 ? -2.863 31.866 17.549 1.00 10.65 172 ASN B C 1
ATOM 3745 O O . ASN B 1 172 ? -3.179 32.886 16.958 1.00 14.22 172 ASN B O 1
ATOM 3750 N N . LEU B 1 173 ? -1.684 31.297 17.293 1.00 11.38 173 LEU B N 1
ATOM 3751 C CA . LEU B 1 173 ? -0.807 31.890 16.302 1.00 12.51 173 LEU B CA 1
ATOM 3752 C C . LEU B 1 173 ? -1.527 31.902 14.940 1.00 13.36 173 LEU B C 1
ATOM 3753 O O . LEU B 1 173 ? -1.429 32.867 14.195 1.00 18.87 173 LEU B O 1
ATOM 3758 N N . ASP B 1 174 ? -2.245 30.816 14.650 1.00 14.40 174 ASP B N 1
ATOM 3759 C CA . ASP B 1 174 ? -3.011 30.726 13.425 1.00 17.42 174 ASP B CA 1
ATOM 3760 C C . ASP B 1 174 ? -4.398 31.318 13.572 1.00 17.72 174 ASP B C 1
ATOM 3761 O O . ASP B 1 174 ? -4.863 32.037 12.688 1.00 24.47 174 ASP B O 1
ATOM 3766 N N . ALA B 1 175 ? -5.070 31.025 14.668 1.00 18.16 175 ALA B N 1
ATOM 3767 C CA . ALA B 1 175 ? -6.485 31.395 14.794 1.00 16.10 175 ALA B CA 1
ATOM 3768 C C . ALA B 1 175 ? -6.740 32.869 15.092 1.00 16.39 175 ALA B C 1
ATOM 3769 O O . ALA B 1 175 ? -7.770 33.397 14.710 1.00 17.75 175 ALA B O 1
ATOM 3771 N N . ARG B 1 176 ? -5.798 33.478 15.788 1.00 15.42 176 ARG B N 1
ATOM 3772 C CA . ARG B 1 176 ? -5.870 34.903 16.094 1.00 14.51 176 ARG B CA 1
ATOM 3773 C C . ARG B 1 176 ? -7.183 35.321 16.708 1.00 14.22 176 ARG B C 1
ATOM 3774 O O . ARG B 1 176 ? -7.713 36.374 16.395 1.00 14.63 176 ARG B O 1
ATOM 3782 N N . ARG B 1 177 ? -7.651 34.537 17.673 1.00 16.77 177 ARG B N 1
ATOM 3783 C CA . ARG B 1 177 ? -8.866 34.868 18.403 1.00 14.69 177 ARG B CA 1
ATOM 3784 C C . ARG B 1 177 ? -8.613 35.876 19.530 1.00 12.67 177 ARG B C 1
ATOM 3785 O O . ARG B 1 177 ? -9.526 36.646 19.856 1.00 13.81 177 ARG B O 1
ATOM 3793 N N . PHE B 1 178 ? -7.401 35.936 20.087 1.00 11.22 178 PHE B N 1
ATOM 3794 C CA . PHE B 1 178 ? -7.075 36.845 21.169 1.00 11.43 178 PHE B CA 1
ATOM 3795 C C . PHE B 1 178 ? -5.732 37.514 20.911 1.00 10.41 178 PHE B C 1
ATOM 3796 O O . PHE B 1 178 ? -4.889 36.982 20.215 1.00 9.73 178 PHE B O 1
ATOM 3804 N N . GLN B 1 179 ? -5.590 38.708 21.470 1.00 10.95 179 GLN B N 1
ATOM 3805 C CA . GLN B 1 179 ? -4.388 39.493 21.391 1.00 11.24 179 GLN B CA 1
ATOM 3806 C C . GLN B 1 179 ? -3.561 39.085 22.628 1.00 11.64 179 GLN B C 1
ATOM 3807 O O . GLN B 1 179 ? -4.085 38.974 23.730 1.00 17.34 179 GLN B O 1
ATOM 3813 N N . VAL B 1 180 ? -2.260 38.829 22.444 1.00 10.74 180 VAL B N 1
ATOM 3814 C CA . VAL B 1 180 ? -1.347 38.526 23.534 1.00 10.22 180 VAL B CA 1
ATOM 3815 C C . VAL B 1 180 ? -0.561 39.797 23.888 1.00 9.74 180 VAL B C 1
ATOM 3816 O O . VAL B 1 180 ? 0.087 40.362 23.008 1.00 10.35 180 VAL B O 1
ATOM 3820 N N . VAL B 1 181 ? -0.540 40.140 25.176 1.00 8.86 181 VAL B N 1
ATOM 3821 C CA . VAL B 1 181 ? 0.148 41.312 25.639 1.00 9.93 181 VAL B CA 1
ATOM 3822 C C . VAL B 1 181 ? 1.160 40.911 26.714 1.00 8.65 181 VAL B C 1
ATOM 3823 O O . VAL B 1 181 ? 0.771 40.299 27.712 1.00 9.19 181 VAL B O 1
ATOM 3827 N N . ASP B 1 182 ? 2.437 41.218 26.470 1.00 9.00 182 ASP B N 1
ATOM 3828 C CA . ASP B 1 182 ? 3.559 40.739 27.259 1.00 9.02 182 ASP B CA 1
ATOM 3829 C C . ASP B 1 182 ? 4.040 41.896 28.108 1.00 8.68 182 ASP B C 1
ATOM 3830 O O . ASP B 1 182 ? 4.370 42.965 27.593 1.00 10.39 182 ASP B O 1
ATOM 3835 N N . ALA B 1 183 ? 4.106 41.686 29.409 1.00 7.65 183 ALA B N 1
ATOM 3836 C CA . ALA B 1 183 ? 4.478 42.678 30.419 1.00 8.43 183 ALA B CA 1
ATOM 3837 C C . ALA B 1 183 ? 5.988 42.782 30.748 1.00 8.14 183 ALA B C 1
ATOM 3838 O O . ALA B 1 183 ? 6.339 43.572 31.636 1.00 9.29 183 ALA B O 1
ATOM 3840 N N . ARG B 1 184 ? 6.810 41.975 30.115 1.00 8.95 184 ARG B N 1
ATOM 3841 C CA . ARG B 1 184 ? 8.221 42.057 30.399 1.00 9.47 184 ARG B CA 1
ATOM 3842 C C . ARG B 1 184 ? 8.800 43.373 29.876 1.00 11.67 184 ARG B C 1
ATOM 3843 O O . ARG B 1 184 ? 8.299 44.018 28.969 1.00 11.84 184 ARG B O 1
ATOM 3851 N N . ALA B 1 185 ? 9.917 43.727 30.459 1.00 11.94 185 ALA B N 1
ATOM 3852 C CA . ALA B 1 185 ? 10.697 44.868 29.987 1.00 13.03 185 ALA B CA 1
ATOM 3853 C C . ALA B 1 185 ? 11.001 44.743 28.525 1.00 13.78 185 ALA B C 1
ATOM 3854 O O . ALA B 1 185 ? 11.253 43.654 2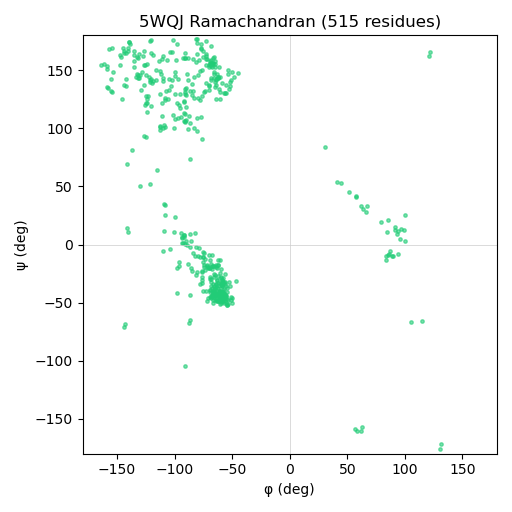8.020 1.00 13.48 185 ALA B O 1
ATOM 3856 N N . ALA B 1 186 ? 11.130 45.881 27.857 1.00 15.81 186 ALA B N 1
ATOM 3857 C CA . ALA B 1 186 ? 11.208 45.936 26.390 1.00 16.11 186 ALA B CA 1
ATOM 3858 C C . ALA B 1 186 ? 12.397 45.161 25.830 1.00 15.93 186 ALA B C 1
ATOM 3859 O O . ALA B 1 186 ? 12.286 44.521 24.778 1.00 17.52 186 ALA B O 1
ATOM 3861 N N . GLY B 1 187 ? 13.532 45.266 26.521 1.00 18.22 187 GLY B N 1
ATOM 3862 C CA . GLY B 1 187 ? 14.744 44.585 26.123 1.00 17.62 187 GLY B CA 1
ATOM 3863 C C . GLY B 1 187 ? 14.613 43.082 26.104 1.00 17.29 187 GLY B C 1
ATOM 3864 O O . GLY B 1 187 ? 15.009 42.438 25.147 1.00 17.92 187 GLY B O 1
ATOM 3865 N N . ARG B 1 188 ? 13.957 42.539 27.124 1.00 15.63 188 ARG B N 1
ATOM 3866 C CA . ARG B 1 188 ? 13.678 41.106 27.177 1.00 12.06 188 ARG B CA 1
ATOM 3867 C C . ARG B 1 188 ? 12.742 40.682 26.038 1.00 12.18 188 ARG B C 1
ATOM 3868 O O . ARG B 1 188 ? 13.009 39.704 25.350 1.00 13.18 188 ARG B O 1
ATOM 3876 N N . PHE B 1 189 ? 11.669 41.426 25.841 1.00 12.41 189 PHE B N 1
ATOM 3877 C CA . PHE B 1 189 ? 10.721 41.200 24.738 1.00 11.93 189 PHE B CA 1
ATOM 3878 C C . PHE B 1 189 ? 11.392 41.213 23.376 1.00 13.03 189 PHE B C 1
ATOM 3879 O O . PHE B 1 189 ? 11.118 40.346 22.536 1.00 14.80 189 PHE B O 1
ATOM 3887 N N . GLN B 1 190 ? 12.252 42.226 23.170 1.00 15.46 190 GLN B N 1
ATOM 3888 C CA . GLN B 1 190 ? 12.887 42.415 21.887 1.00 16.55 190 GLN B CA 1
ATOM 3889 C C . GLN B 1 190 ? 14.022 41.395 21.661 1.00 16.66 190 GLN B C 1
ATOM 3890 O O . GLN B 1 190 ? 14.336 41.077 20.502 1.00 20.81 190 GLN B O 1
ATOM 3896 N N . GLY B 1 191 ? 14.637 40.920 22.748 1.00 19.58 191 GLY B N 1
ATOM 3897 C CA . GLY B 1 191 ? 15.707 39.926 22.696 1.00 18.24 191 GLY B CA 1
ATOM 3898 C C . GLY B 1 191 ? 17.102 40.503 22.838 1.00 20.15 191 GLY B C 1
ATOM 3899 O O . GLY B 1 191 ? 18.069 39.909 22.347 1.00 25.35 191 GLY B O 1
ATOM 3900 N N . THR B 1 192 ? 17.218 41.669 23.492 1.00 23.85 192 THR B N 1
ATOM 3901 C CA . THR B 1 192 ? 18.499 42.339 23.748 1.00 25.90 192 THR B CA 1
ATOM 3902 C C . THR B 1 192 ? 18.969 42.349 25.220 1.00 24.72 192 THR B C 1
ATOM 3903 O O . THR B 1 192 ? 20.084 42.798 25.517 1.00 31.06 192 THR B O 1
ATOM 3907 N N . GLN B 1 193 ? 18.123 41.860 26.131 1.00 22.29 193 GLN B N 1
ATOM 3908 C CA . GLN B 1 193 ? 18.441 41.830 27.547 1.00 21.82 193 GLN B CA 1
ATOM 3909 C C . GLN B 1 193 ? 18.193 40.395 28.012 1.00 17.54 193 GLN B C 1
ATOM 3910 O O . GLN B 1 193 ? 17.264 39.788 27.513 1.00 17.33 193 GLN B O 1
ATOM 3916 N N . PRO B 1 194 ? 18.954 39.909 29.010 1.00 17.67 194 PRO B N 1
ATOM 3917 C CA . PRO B 1 194 ? 18.819 38.514 29.341 1.00 16.84 194 PRO B CA 1
ATOM 3918 C C . PRO B 1 194 ? 17.509 38.171 30.052 1.00 14.68 194 PRO B C 1
ATOM 3919 O O . PRO B 1 194 ? 16.890 38.985 30.707 1.00 15.18 194 PRO B O 1
ATOM 3923 N N . GLU B 1 195 ? 17.189 36.916 29.982 1.00 13.22 195 GLU B N 1
ATOM 3924 C CA . GLU B 1 195 ? 16.169 36.312 30.817 1.00 12.59 195 GLU B CA 1
ATOM 3925 C C . GLU B 1 195 ? 16.813 35.792 32.081 1.00 14.03 195 GLU B C 1
ATOM 3926 O O . GLU B 1 195 ? 17.912 35.224 32.038 1.00 14.40 195 GLU B O 1
ATOM 3932 N N . PRO B 1 196 ? 16.179 36.058 33.233 1.00 14.81 196 PRO B N 1
ATOM 3933 C CA . PRO B 1 196 ? 16.828 35.728 34.488 1.00 15.44 196 PRO B CA 1
ATOM 3934 C C . PRO B 1 196 ? 17.091 34.249 34.664 1.00 16.99 196 PRO B C 1
ATOM 3935 O O . PRO B 1 196 ? 18.003 33.852 35.366 1.00 16.59 196 PRO B O 1
ATOM 3939 N N . ARG B 1 197 ? 16.281 33.424 34.031 1.00 17.41 197 ARG B N 1
ATOM 3940 C CA . ARG B 1 197 ? 16.367 32.014 34.248 1.00 17.88 197 ARG B CA 1
ATOM 3941 C C . ARG B 1 197 ? 17.469 31.396 33.361 1.00 17.65 197 ARG B C 1
ATOM 3942 O O . ARG B 1 197 ? 17.519 31.657 32.160 1.00 20.66 197 ARG B O 1
ATOM 3950 N N . ASP B 1 198 ? 18.407 30.671 33.958 1.00 19.43 198 ASP B N 1
ATOM 3951 C CA . ASP B 1 198 ? 19.447 30.044 33.154 1.00 20.28 198 ASP B CA 1
ATOM 3952 C C . ASP B 1 198 ? 18.819 29.043 32.166 1.00 20.41 198 ASP B C 1
ATOM 3953 O O . ASP B 1 198 ? 17.923 28.283 32.530 1.00 19.50 198 ASP B O 1
ATOM 3958 N N . GLY B 1 199 ? 19.260 29.104 30.913 1.00 19.17 199 GLY B N 1
ATOM 3959 C CA . GLY B 1 199 ? 18.775 28.218 29.864 1.00 17.95 199 GLY B CA 1
ATOM 3960 C C . GLY B 1 199 ? 17.630 28.812 29.065 1.00 14.92 199 GLY B C 1
ATOM 3961 O O . GLY B 1 199 ? 17.189 28.252 28.096 1.00 17.41 199 GLY B O 1
ATOM 3962 N N . ILE B 1 200 ? 17.130 29.949 29.524 1.00 12.71 200 ILE B N 1
ATOM 3963 C CA . ILE B 1 200 ? 16.050 30.642 28.820 1.00 11.89 200 ILE B CA 1
ATOM 3964 C C . ILE B 1 200 ? 16.674 31.872 28.175 1.00 12.36 200 ILE B C 1
ATOM 3965 O O . ILE B 1 200 ? 17.463 32.546 28.826 1.00 14.11 200 ILE B O 1
ATOM 3970 N N . GLU B 1 201 ? 16.396 32.100 26.890 1.00 13.42 201 GLU B N 1
ATOM 3971 C CA . GLU B 1 201 ? 16.889 33.265 26.169 1.00 12.90 201 GLU B CA 1
ATOM 3972 C C . GLU B 1 201 ? 15.731 34.165 25.879 1.00 10.67 201 GLU B C 1
ATOM 3973 O O . GLU B 1 201 ? 14.562 33.729 25.875 1.00 11.62 201 GLU B O 1
ATOM 3979 N N . PRO B 1 202 ? 16.043 35.434 25.617 1.00 13.02 202 PRO B N 1
ATOM 3980 C CA . PRO B 1 202 ? 14.992 36.402 25.460 1.00 12.20 202 PRO B CA 1
ATOM 3981 C C . PRO B 1 202 ? 14.368 36.368 24.054 1.00 12.28 202 PRO B C 1
ATOM 3982 O O . PRO B 1 202 ? 14.782 35.593 23.201 1.00 13.75 202 PRO B O 1
ATOM 3986 N N . GLY B 1 203 ? 13.351 37.200 23.873 1.00 11.71 203 GLY B N 1
ATOM 3987 C CA . GLY B 1 203 ? 12.551 37.206 22.674 1.00 10.79 203 GLY B CA 1
ATOM 3988 C C . GLY B 1 203 ? 11.082 37.174 23.026 1.00 11.97 203 GLY B C 1
ATOM 3989 O O . GLY B 1 203 ? 10.715 37.337 24.168 1.00 11.10 203 GLY B O 1
ATOM 3990 N N . HIS B 1 204 ? 10.242 37.088 21.995 1.00 9.36 204 HIS B N 1
ATOM 3991 C CA . HIS B 1 204 ? 8.796 37.131 22.233 1.00 10.57 204 HIS B CA 1
ATOM 3992 C C . HIS B 1 204 ? 7.993 36.166 21.362 1.00 9.72 204 HIS B C 1
ATOM 3993 O O . HIS B 1 204 ? 8.487 35.589 20.398 1.00 10.51 204 HIS B O 1
ATOM 4000 N N . ILE B 1 205 ? 6.735 35.978 21.751 1.00 9.54 205 ILE B N 1
ATOM 4001 C CA . ILE B 1 205 ? 5.805 35.117 21.082 1.00 9.31 205 ILE B CA 1
ATOM 4002 C C . ILE B 1 205 ? 5.381 35.822 19.786 1.00 9.71 205 ILE B C 1
ATOM 4003 O O . ILE B 1 205 ? 4.992 36.981 19.818 1.00 10.70 205 ILE B O 1
ATOM 4008 N N . PRO B 1 206 ? 5.393 35.108 18.643 1.00 10.85 206 PRO B N 1
ATOM 4009 C CA . PRO B 1 206 ? 4.934 35.740 17.396 1.00 10.45 206 PRO B CA 1
ATOM 4010 C C . PRO B 1 206 ? 3.530 36.385 17.558 1.00 12.04 206 PRO B C 1
ATOM 4011 O O . PRO B 1 206 ? 2.639 35.761 18.115 1.00 13.01 206 PRO B O 1
ATOM 4015 N N . GLY B 1 207 ? 3.368 37.589 17.018 1.00 12.48 207 GLY B N 1
ATOM 4016 C CA . GLY B 1 207 ? 2.114 38.286 17.073 1.00 12.94 207 GLY B CA 1
ATOM 4017 C C . GLY B 1 207 ? 1.849 39.071 18.349 1.00 12.38 207 GLY B C 1
ATOM 4018 O O . GLY B 1 207 ? 0.906 39.848 18.385 1.00 15.87 207 GLY B O 1
ATOM 4019 N N . SER B 1 208 ? 2.630 38.845 19.412 1.00 10.79 208 SER B N 1
ATOM 4020 C CA . SER B 1 208 ? 2.370 39.494 20.659 1.00 10.21 208 SER B CA 1
ATOM 4021 C C . SER B 1 208 ? 2.795 40.936 20.631 1.00 11.16 208 SER B C 1
ATOM 4022 O O . SER B 1 208 ? 3.548 41.381 19.823 1.00 12.60 208 SER B O 1
ATOM 4025 N N . VAL B 1 209 ? 2.254 41.686 21.575 1.00 10.78 209 VAL B N 1
ATOM 4026 C CA . VAL B 1 209 ? 2.545 43.128 21.744 1.00 11.18 209 VAL B CA 1
ATOM 4027 C C . VAL B 1 209 ? 3.115 43.359 23.172 1.00 10.10 209 VAL B C 1
ATOM 4028 O O . VAL B 1 209 ? 2.747 42.660 24.115 1.00 12.50 209 VAL B O 1
ATOM 4032 N N . ASN B 1 210 ? 4.107 44.221 23.292 1.00 12.10 210 ASN B N 1
ATOM 4033 C CA . ASN B 1 210 ? 4.793 44.478 24.520 1.00 12.87 210 ASN B CA 1
ATOM 4034 C C . ASN B 1 210 ? 4.198 45.683 25.235 1.00 13.93 210 ASN B C 1
ATOM 4035 O O . ASN B 1 210 ? 4.223 46.776 24.685 1.00 14.61 210 ASN B O 1
ATOM 4040 N N . ILE B 1 211 ? 3.644 45.515 26.423 1.00 12.31 211 ILE B N 1
ATOM 4041 C CA . ILE B 1 211 ? 3.373 46.670 27.293 1.00 11.11 211 ILE B CA 1
ATOM 4042 C C . ILE B 1 211 ? 4.054 46.336 28.633 1.00 11.07 211 ILE B C 1
ATOM 4043 O O . ILE B 1 211 ? 3.492 45.703 29.522 1.00 11.65 211 ILE B O 1
ATOM 4048 N N . PRO B 1 212 ? 5.302 46.800 28.785 1.00 11.42 212 PRO B N 1
ATOM 4049 C CA . PRO B 1 212 ? 6.014 46.556 30.043 1.00 11.16 212 PRO B CA 1
ATOM 4050 C C . PRO B 1 212 ? 5.179 46.985 31.247 1.00 10.79 212 PRO B C 1
ATOM 4051 O O . PRO B 1 212 ? 4.508 48.033 31.192 1.00 12.36 212 PRO B O 1
ATOM 4055 N N . PHE B 1 213 ? 5.211 46.175 32.322 1.00 9.90 213 PHE B N 1
ATOM 4056 C CA . PHE B 1 213 ? 4.268 46.384 33.415 1.00 10.30 213 PHE B CA 1
ATOM 4057 C C . PHE B 1 213 ? 4.410 47.755 34.036 1.00 9.10 213 PHE B C 1
ATOM 4058 O O . PHE B 1 213 ? 3.404 48.311 34.529 1.00 10.39 213 PHE B O 1
ATOM 4066 N N . THR B 1 214 ? 5.620 48.325 33.977 1.00 9.05 214 THR B N 1
ATOM 4067 C CA . THR B 1 214 ? 5.869 49.662 34.516 1.00 9.61 214 THR B CA 1
ATOM 4068 C C . THR B 1 214 ? 5.054 50.761 33.814 1.00 9.79 214 THR B C 1
ATOM 4069 O O . THR B 1 214 ? 4.855 51.852 34.362 1.00 11.07 214 THR B O 1
ATOM 4073 N N A GLU B 1 215 ? 4.620 50.485 32.585 0.47 10.43 215 GLU B N 1
ATOM 4074 N N B GLU B 1 215 ? 4.593 50.485 32.608 0.53 10.13 215 GLU B N 1
ATOM 4075 C CA A GLU B 1 215 ? 3.784 51.423 31.811 0.47 11.15 215 GLU B CA 1
ATOM 4076 C CA B GLU B 1 215 ? 3.808 51.464 31.858 0.53 10.28 215 GLU B CA 1
ATOM 4077 C C A GLU B 1 215 ? 2.398 51.708 32.427 0.47 9.86 215 GLU B C 1
ATOM 4078 C C B GLU B 1 215 ? 2.370 51.685 32.391 0.53 10.13 215 GLU B C 1
ATOM 4079 O O A GLU B 1 215 ? 1.799 52.749 32.152 0.47 11.64 215 GLU B O 1
ATOM 4080 O O B GLU B 1 215 ? 1.712 52.667 32.037 0.53 11.39 215 GLU B O 1
ATOM 4091 N N . PHE B 1 216 ? 1.935 50.817 33.306 1.00 9.28 216 PHE B N 1
ATOM 4092 C CA . PHE B 1 216 ? 0.642 50.991 34.008 1.00 9.13 216 PHE B CA 1
ATOM 4093 C C . PHE B 1 216 ? 0.686 51.826 35.254 1.00 10.31 216 PHE B C 1
ATOM 4094 O O . PHE B 1 216 ? -0.364 52.153 35.823 1.00 10.82 216 PHE B O 1
ATOM 4102 N N . LEU B 1 217 ? 1.916 52.146 35.657 1.00 8.77 217 LEU B N 1
ATOM 4103 C CA . LEU B 1 217 ? 2.202 52.846 36.878 1.00 9.24 217 LEU B CA 1
ATOM 4104 C C . LEU B 1 217 ? 2.752 54.209 36.549 1.00 8.33 217 LEU B C 1
ATOM 4105 O O . LEU B 1 217 ? 3.411 54.404 35.543 1.00 10.48 217 LEU B O 1
ATOM 4110 N N . THR B 1 218 ? 2.455 55.132 37.445 1.00 9.32 218 THR B N 1
ATOM 4111 C CA . THR B 1 218 ? 3.071 56.478 37.361 1.00 9.74 218 THR B CA 1
ATOM 4112 C C . THR B 1 218 ? 4.568 56.416 37.652 1.00 9.05 218 THR B C 1
ATOM 4113 O O . THR B 1 218 ? 5.119 55.390 38.045 1.00 10.39 218 THR B O 1
ATOM 4117 N N . ASN B 1 219 ? 5.231 57.539 37.422 1.00 9.89 219 ASN B N 1
ATOM 4118 C CA . ASN B 1 219 ? 6.643 57.633 37.636 1.00 11.07 219 ASN B CA 1
ATOM 4119 C C . ASN B 1 219 ? 7.048 57.269 39.073 1.00 9.69 219 ASN B C 1
ATOM 4120 O O . ASN B 1 219 ? 8.189 56.846 39.268 1.00 11.59 219 ASN B O 1
ATOM 4125 N N . GLU B 1 220 ? 6.150 57.415 40.043 1.00 10.73 220 GLU B N 1
ATOM 4126 C CA . GLU B 1 220 ? 6.451 57.100 41.455 1.00 11.37 220 GLU B CA 1
ATOM 4127 C C . GLU B 1 220 ? 5.736 55.854 41.959 1.00 10.96 220 GLU B C 1
ATOM 4128 O O . GLU B 1 220 ? 5.763 55.561 43.161 1.00 12.41 220 GLU B O 1
ATOM 4134 N N . GLY B 1 221 ? 5.155 55.085 41.056 1.00 10.93 221 GLY B N 1
ATOM 4135 C CA . GLY B 1 221 ? 4.666 53.774 41.418 1.00 8.74 221 GLY B CA 1
ATOM 4136 C C . GLY B 1 221 ? 3.230 53.656 41.881 1.00 9.56 221 GLY B C 1
ATOM 4137 O O . GLY B 1 221 ? 2.887 52.669 42.507 1.00 9.66 221 GLY B O 1
ATOM 4138 N N . LEU B 1 222 ? 2.393 54.673 41.654 1.00 9.56 222 LEU B N 1
ATOM 4139 C CA . LEU B 1 222 ? 0.946 54.549 41.836 1.00 9.86 222 LEU B CA 1
ATOM 4140 C C . LEU B 1 222 ? 0.303 54.107 40.509 1.00 8.66 222 LEU B C 1
ATOM 4141 O O . LEU B 1 222 ? 0.827 54.352 39.396 1.00 10.23 222 LEU B O 1
ATOM 4146 N N . GLU B 1 223 ? -0.897 53.563 40.553 1.00 9.20 223 GLU B N 1
ATOM 4147 C CA . GLU B 1 223 ? -1.551 53.172 39.303 1.00 8.74 223 GLU B CA 1
ATOM 4148 C C . GLU B 1 223 ? -1.919 54.424 38.500 1.00 8.39 223 GLU B C 1
ATOM 4149 O O . GLU B 1 223 ? -2.341 55.423 39.076 1.00 8.49 223 GLU B O 1
ATOM 4155 N N . LYS B 1 224 ? -1.763 54.357 37.192 1.00 9.33 224 LYS B N 1
ATOM 4156 C CA . LYS B 1 224 ? -2.296 55.359 36.285 1.00 10.40 224 LYS B CA 1
ATOM 4157 C C . LYS B 1 224 ? -3.833 55.323 36.347 1.00 10.32 224 LYS B C 1
ATOM 4158 O O . LYS B 1 224 ? -4.415 54.312 36.722 1.00 9.84 224 LYS B O 1
ATOM 4164 N N . SER B 1 225 ? -4.453 56.458 35.999 1.00 10.21 225 SER B N 1
ATOM 4165 C CA . SER B 1 225 ? -5.890 56.529 35.944 1.00 10.48 225 SER B CA 1
ATOM 4166 C C . SER B 1 225 ? -6.415 55.624 34.867 1.00 10.82 225 SER B C 1
ATOM 4167 O O . SER B 1 225 ? -5.704 55.327 33.918 1.00 12.60 225 SER B O 1
ATOM 4170 N N . PRO B 1 226 ? -7.690 55.225 34.972 1.00 11.69 226 PRO B N 1
ATOM 4171 C CA . PRO B 1 226 ? -8.304 54.462 33.879 1.00 10.87 226 PRO B CA 1
ATOM 4172 C C . PRO B 1 226 ? -8.255 55.150 32.528 1.00 12.95 226 PRO B C 1
ATOM 4173 O O . PRO B 1 226 ? -8.002 54.478 31.555 1.00 14.50 226 PRO B O 1
ATOM 4177 N N A GLU B 1 227 ? -8.407 56.489 32.513 0.59 13.25 227 GLU B N 1
ATOM 4178 N N B GLU B 1 227 ? -8.504 56.441 32.442 0.41 16.01 227 GLU B N 1
ATOM 4179 C CA A GLU B 1 227 ? -8.208 57.289 31.274 0.59 12.41 227 GLU B CA 1
ATOM 4180 C CA B GLU B 1 227 ? -8.466 57.048 31.126 0.41 16.43 227 GLU B CA 1
ATOM 4181 C C A GLU B 1 227 ? -6.840 57.008 30.651 0.59 12.43 227 GLU B C 1
ATOM 4182 C C B GLU B 1 227 ? -7.033 57.002 30.542 0.41 14.00 227 GLU B C 1
ATOM 4183 O O A GLU B 1 227 ? -6.746 56.667 29.463 0.59 13.87 227 GLU B O 1
ATOM 4184 O O B GLU B 1 227 ? -6.838 56.875 29.331 0.41 12.88 227 GLU B O 1
ATOM 4195 N N A GLU B 1 228 ? -5.786 57.177 31.461 0.59 12.31 228 GLU B N 1
ATOM 4196 N N B GLU B 1 228 ? -6.030 57.063 31.413 0.41 11.96 228 GLU B N 1
ATOM 4197 C CA A GLU B 1 228 ? -4.399 56.984 31.014 0.59 13.05 228 GLU B CA 1
ATOM 4198 C CA B GLU B 1 228 ? -4.630 56.974 30.990 0.41 12.49 228 GLU B CA 1
ATOM 4199 C C A GLU B 1 228 ? -4.216 55.514 30.570 0.59 11.63 228 GLU B C 1
ATOM 4200 C C B GLU B 1 228 ? -4.252 55.538 30.588 0.41 12.37 228 GLU B C 1
ATOM 4201 O O A GLU B 1 228 ? -3.568 55.244 29.547 0.59 11.76 228 GLU B O 1
ATOM 4202 O O B GLU B 1 228 ? -3.489 55.324 29.639 0.41 13.86 228 GLU B O 1
ATOM 4213 N N . ILE B 1 229 ? -4.789 54.556 31.311 1.00 10.54 229 ILE B N 1
ATOM 4214 C CA . ILE B 1 229 ? -4.588 53.145 30.965 1.00 10.16 229 ILE B CA 1
ATOM 4215 C C . ILE B 1 229 ? -5.279 52.821 29.627 1.00 10.20 229 ILE B C 1
ATOM 4216 O O . ILE B 1 229 ? -4.740 52.101 28.778 1.00 11.34 229 ILE B O 1
ATOM 4221 N N . LYS B 1 230 ? -6.495 53.317 29.451 1.00 11.13 230 LYS B N 1
ATOM 4222 C CA . LYS B 1 230 ? -7.167 53.124 28.157 1.00 11.62 230 LYS B CA 1
ATOM 4223 C C . LYS B 1 230 ? -6.351 53.673 27.005 1.00 13.67 230 LYS B C 1
ATOM 4224 O O . LYS B 1 230 ? -6.208 53.059 25.945 1.00 14.26 230 LYS B O 1
ATOM 4230 N N . ARG B 1 231 ? -5.804 54.869 27.211 1.00 13.17 231 ARG B N 1
ATOM 4231 C CA . ARG B 1 231 ? -4.965 55.469 26.166 1.00 13.28 231 ARG B CA 1
ATOM 4232 C C . ARG B 1 231 ? -3.692 54.640 25.889 1.00 14.45 231 ARG B C 1
ATOM 4233 O O . ARG B 1 231 ? -3.254 54.493 24.745 1.00 16.99 231 ARG B O 1
ATOM 4241 N N . LEU B 1 232 ? -3.126 54.091 26.954 1.00 13.32 232 LEU B N 1
ATOM 4242 C CA . LEU B 1 232 ? -1.948 53.260 26.788 1.00 12.05 232 LEU B CA 1
ATOM 4243 C C . LEU B 1 232 ? -2.228 52.023 25.927 1.00 11.97 232 LEU B C 1
ATOM 4244 O O . LEU B 1 232 ? -1.473 51.682 25.019 1.00 14.83 232 LEU B O 1
ATOM 4249 N N . PHE B 1 233 ? -3.314 51.315 26.254 1.00 12.47 233 PHE B N 1
ATOM 4250 C CA . PHE B 1 233 ? -3.687 50.159 25.418 1.00 11.56 233 PHE B CA 1
ATOM 4251 C C . PHE B 1 233 ? -3.858 50.577 23.954 1.00 12.51 233 PHE B C 1
ATOM 4252 O O . PHE B 1 233 ? -3.371 49.898 23.055 1.00 15.46 233 PHE B O 1
ATOM 4260 N N . LYS B 1 234 ? -4.550 51.678 23.698 1.00 14.77 234 LYS B N 1
ATOM 4261 C CA . LYS B 1 234 ? -4.774 52.123 22.326 1.00 16.69 234 LYS B CA 1
ATOM 4262 C C . LYS B 1 234 ? -3.474 52.542 21.611 1.00 17.56 234 LYS B C 1
ATOM 4263 O O . LYS B 1 234 ? -3.267 52.183 20.443 1.00 19.67 234 LYS B O 1
ATOM 4269 N N . GLU B 1 235 ? -2.587 53.231 22.330 1.00 17.22 235 GLU B N 1
ATOM 4270 C CA . GLU B 1 235 ? -1.283 53.646 21.810 1.00 18.59 235 GLU B CA 1
ATOM 4271 C C . GLU B 1 235 ? -0.469 52.400 21.376 1.00 19.61 235 GLU B C 1
ATOM 4272 O O . GLU B 1 235 ? 0.303 52.452 20.423 1.00 21.18 235 GLU B O 1
ATOM 4278 N N . LYS B 1 236 ? -0.642 51.287 22.097 1.00 17.63 236 LYS B N 1
ATOM 4279 C CA . LYS B 1 236 ? 0.097 50.069 21.842 1.00 15.76 236 LYS B CA 1
ATOM 4280 C C . LYS B 1 236 ? -0.644 49.133 20.873 1.00 17.12 236 LYS B C 1
ATOM 4281 O O . LYS B 1 236 ? -0.233 47.972 20.679 1.00 17.04 236 LYS B O 1
ATOM 4287 N N . LYS B 1 237 ? -1.732 49.613 20.287 1.00 17.39 237 LYS B N 1
ATOM 4288 C CA . LYS B 1 237 ? -2.527 48.864 19.312 1.00 18.16 237 LYS B CA 1
ATOM 4289 C C . LYS B 1 237 ? -3.252 47.657 19.885 1.00 16.31 237 LYS B C 1
ATOM 4290 O O . LYS B 1 237 ? -3.480 46.659 19.210 1.00 21.67 237 LYS B O 1
ATOM 4296 N N . VAL B 1 238 ? -3.655 47.806 21.135 1.00 15.29 238 VAL B N 1
ATOM 4297 C CA . VAL B 1 238 ? -4.459 46.799 21.802 1.00 12.19 238 VAL B CA 1
ATOM 4298 C C . VAL B 1 238 ? -5.891 47.309 21.969 1.00 14.81 238 VAL B C 1
ATOM 4299 O O . VAL B 1 238 ? -6.087 48.391 22.499 1.00 15.72 238 VAL B O 1
ATOM 4303 N N . ASP B 1 239 ? -6.853 46.507 21.492 1.00 16.70 239 ASP B N 1
ATOM 4304 C CA . ASP B 1 239 ? -8.306 46.809 21.536 1.00 14.77 239 ASP B CA 1
ATOM 4305 C C . ASP B 1 239 ? -8.980 46.131 22.729 1.00 17.07 239 ASP B C 1
ATOM 4306 O O . ASP B 1 239 ? -9.163 44.903 22.724 1.00 17.66 239 ASP B O 1
ATOM 4311 N N . LEU B 1 240 ? -9.368 46.936 23.727 1.00 15.28 240 LEU B N 1
ATOM 4312 C CA . LEU B 1 240 ? -10.041 46.374 24.919 1.00 15.19 240 LEU B CA 1
ATOM 4313 C C . LEU B 1 240 ? -11.443 45.797 24.643 1.00 18.03 240 LEU B C 1
ATOM 4314 O O . LEU B 1 240 ? -12.026 45.119 25.506 1.00 17.21 240 LEU B O 1
ATOM 4319 N N . SER B 1 241 ? -11.971 46.017 23.441 1.00 17.87 241 SER B N 1
ATOM 4320 C CA . SER B 1 241 ? -13.249 45.421 23.073 1.00 20.75 241 SER B CA 1
ATOM 4321 C C . SER B 1 241 ? -13.089 44.011 22.500 1.00 17.63 241 SER B C 1
ATOM 4322 O O . SER B 1 241 ? -14.095 43.396 22.169 1.00 24.82 241 SER B O 1
ATOM 4325 N N . LYS B 1 242 ? -11.855 43.515 22.362 1.00 16.37 242 LYS B N 1
ATOM 4326 C CA . LYS B 1 242 ? -11.587 42.212 21.790 1.00 14.25 242 LYS B CA 1
ATOM 4327 C C . LYS B 1 242 ? -10.895 41.376 22.857 1.00 12.32 242 LYS B C 1
ATOM 4328 O O . LYS B 1 242 ? -10.375 41.929 23.845 1.00 13.47 242 LYS B O 1
ATOM 4334 N N . PRO B 1 243 ? -10.865 40.053 22.663 1.00 11.24 243 PRO B N 1
ATOM 4335 C CA . PRO B 1 243 ? -10.194 39.247 23.681 1.00 10.94 243 PRO B CA 1
ATOM 4336 C C . PRO B 1 243 ? -8.684 39.538 23.824 1.00 10.95 243 PRO B C 1
ATOM 4337 O O . PRO B 1 243 ? -7.985 39.847 22.842 1.00 12.08 243 PRO B O 1
ATOM 4341 N N . LEU B 1 244 ? -8.235 39.404 25.056 1.00 10.28 244 LEU B N 1
ATOM 4342 C CA . LEU B 1 244 ? -6.876 39.810 25.422 1.00 10.47 244 LEU B CA 1
ATOM 4343 C C . LEU B 1 244 ? -6.372 38.824 26.450 1.00 10.55 244 LEU B C 1
ATOM 4344 O O . LEU B 1 244 ? -7.075 38.450 27.367 1.00 12.31 244 LEU B O 1
ATOM 4349 N N . VAL B 1 245 ? -5.105 38.411 26.287 1.00 8.02 245 VAL B N 1
ATOM 4350 C CA . VAL B 1 245 ? -4.415 37.450 27.209 1.00 7.13 245 VAL B CA 1
ATOM 4351 C C . VAL B 1 245 ? -3.099 38.042 27.619 1.00 6.46 245 VAL B C 1
ATOM 4352 O O . VAL B 1 245 ? -2.402 38.647 26.807 1.00 9.53 245 VAL B O 1
ATOM 4356 N N . ALA B 1 246 ? -2.797 38.000 28.911 1.00 7.32 246 ALA B N 1
ATOM 4357 C CA . ALA B 1 246 ? -1.599 38.575 29.473 1.00 6.76 246 ALA B CA 1
ATOM 4358 C C . ALA B 1 246 ? -0.508 37.512 29.656 1.00 6.17 246 ALA B C 1
ATOM 4359 O O . ALA B 1 246 ? -0.795 36.397 30.094 1.00 7.54 246 ALA B O 1
ATOM 4361 N N . THR B 1 247 ? 0.730 37.891 29.417 1.00 7.01 247 THR B N 1
ATOM 4362 C CA . THR B 1 247 ? 1.860 37.028 29.554 1.00 6.79 247 THR B CA 1
ATOM 4363 C C . THR B 1 247 ? 3.048 37.835 30.020 1.00 6.71 247 THR B C 1
ATOM 4364 O O . THR B 1 247 ? 3.071 39.075 29.948 1.00 7.46 247 THR B O 1
ATOM 4375 N N . GLY B 1 249 ? 7.270 36.858 32.052 1.00 6.11 249 GLY B N 1
ATOM 4376 C CA . GLY B 1 249 ? 8.347 35.851 32.195 1.00 6.43 249 GLY B CA 1
ATOM 4377 C C . GLY B 1 249 ? 7.776 34.512 32.727 1.00 6.33 249 GLY B C 1
ATOM 4378 O O . GLY B 1 249 ? 8.053 33.453 32.180 1.00 7.05 249 GLY B O 1
ATOM 4379 N N . SER B 1 250 ? 6.995 34.607 33.829 1.00 5.42 250 SER B N 1
ATOM 4380 C CA . SER B 1 250 ? 6.488 33.416 34.490 1.00 6.94 250 SER B CA 1
ATOM 4381 C C . SER B 1 250 ? 5.034 33.545 35.008 1.00 5.84 250 SER B C 1
ATOM 4382 O O . SER B 1 250 ? 4.606 32.721 35.792 1.00 6.62 250 SER B O 1
ATOM 4385 N N . GLY B 1 251 ? 4.345 34.586 34.543 1.00 6.02 251 GLY B N 1
ATOM 4386 C CA . GLY B 1 251 ? 2.943 34.814 34.850 1.00 6.10 251 GLY B CA 1
ATOM 4387 C C . GLY B 1 251 ? 2.679 35.714 36.050 1.00 6.29 251 GLY B C 1
ATOM 4388 O O . GLY B 1 251 ? 1.505 35.861 36.434 1.00 8.12 251 GLY B O 1
ATOM 4389 N N . VAL B 1 252 ? 3.734 36.332 36.546 1.00 5.88 252 VAL B N 1
ATOM 4390 C CA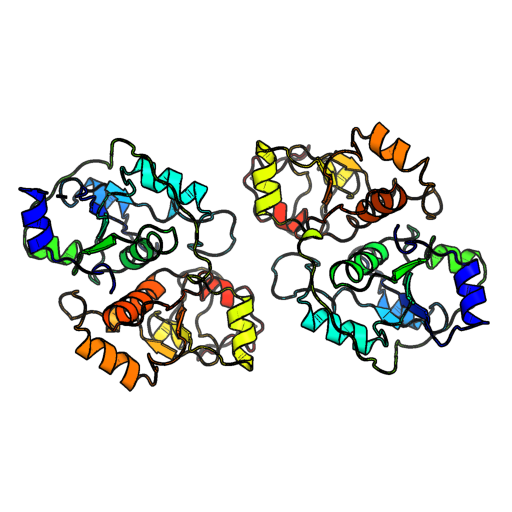 . VAL B 1 252 ? 3.610 37.202 37.681 1.00 6.00 252 VAL B CA 1
ATOM 4391 C C . VAL B 1 252 ? 3.254 38.653 37.267 1.00 6.81 252 VAL B C 1
ATOM 4392 O O . VAL B 1 252 ? 2.156 39.148 37.579 1.00 6.58 252 VAL B O 1
ATOM 4396 N N . THR B 1 253 ? 4.175 39.348 36.601 1.00 6.40 253 THR B N 1
ATOM 4397 C CA . THR B 1 253 ? 3.905 40.775 36.206 1.00 7.37 253 THR B CA 1
ATOM 4398 C C . THR B 1 253 ? 2.826 40.858 35.105 1.00 6.76 253 THR B C 1
ATOM 4399 O O . THR B 1 253 ? 2.283 41.929 34.925 1.00 7.35 253 THR B O 1
ATOM 4403 N N . ALA B 1 254 ? 2.469 39.757 34.459 1.00 6.70 254 ALA B N 1
ATOM 4404 C CA . ALA B 1 254 ? 1.317 39.718 33.550 1.00 7.51 254 ALA B CA 1
ATOM 4405 C C . ALA B 1 254 ? 0.076 40.248 34.269 1.00 6.51 254 ALA B C 1
ATOM 4406 O O . ALA B 1 254 ? -0.818 40.771 33.626 1.00 7.15 254 ALA B O 1
ATOM 4408 N N . SER B 1 255 ? 0.007 40.008 35.590 1.00 5.98 255 SER B N 1
ATOM 4409 C CA . SER B 1 255 ? -1.134 40.464 36.340 1.00 6.78 255 SER B CA 1
ATOM 4410 C C . SER B 1 255 ? -1.326 41.949 36.357 1.00 6.57 255 SER B C 1
ATOM 4411 O O . SER B 1 255 ? -2.456 42.384 36.624 1.00 7.16 255 SER B O 1
ATOM 4414 N N A HIS B 1 256 ? -0.295 42.732 36.017 0.73 6.45 256 HIS B N 1
ATOM 4415 N N B HIS B 1 256 ? -0.286 42.735 36.042 0.27 7.13 256 HIS B N 1
ATOM 4416 C CA A HIS B 1 256 ? -0.475 44.180 35.873 0.73 6.93 256 HIS B CA 1
ATOM 4417 C CA B HIS B 1 256 ? -0.438 44.188 35.842 0.27 7.53 256 HIS B CA 1
ATOM 4418 C C A HIS B 1 256 ? -1.293 44.480 34.606 0.73 6.14 256 HIS B C 1
ATOM 4419 C C B HIS B 1 256 ? -1.279 44.497 34.605 0.27 7.28 256 HIS B C 1
ATOM 4420 O O A HIS B 1 256 ? -2.012 45.471 34.575 0.73 7.94 256 HIS B O 1
ATOM 4421 O O B HIS B 1 256 ? -2.004 45.491 34.588 0.27 8.09 256 HIS B O 1
ATOM 4434 N N . VAL B 1 257 ? -1.168 43.677 33.567 1.00 7.53 257 VAL B N 1
ATOM 4435 C CA . VAL B 1 257 ? -1.984 43.869 32.390 1.00 7.69 257 VAL B CA 1
ATOM 4436 C C . VAL B 1 257 ? -3.466 43.542 32.739 1.00 7.43 257 VAL B C 1
ATOM 4437 O O . VAL B 1 257 ? -4.401 44.272 32.410 1.00 8.30 257 VAL B O 1
ATOM 4441 N N . VAL B 1 258 ? -3.636 42.466 33.501 1.00 6.75 258 VAL B N 1
ATOM 4442 C CA . VAL B 1 258 ? -4.952 42.036 33.974 1.00 7.05 258 VAL B CA 1
ATOM 4443 C C . VAL B 1 258 ? -5.566 43.180 34.804 1.00 6.33 258 VAL B C 1
ATOM 4444 O O . VAL B 1 258 ? -6.706 43.524 34.599 1.00 7.99 258 VAL B O 1
ATOM 4448 N N . LEU B 1 259 ? -4.788 43.742 35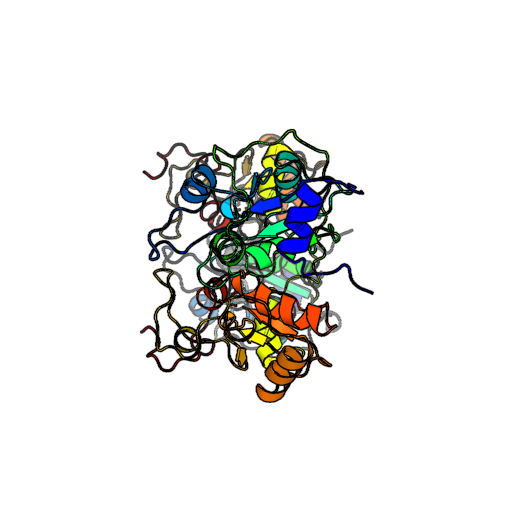.722 1.00 6.08 259 LEU B N 1
ATOM 4449 C CA . LEU B 1 259 ? -5.243 44.806 36.572 1.00 7.19 259 LEU B CA 1
ATOM 4450 C C . LEU B 1 259 ? -5.563 46.060 35.803 1.00 8.15 259 LEU B C 1
ATOM 4451 O O . LEU B 1 259 ? -6.641 46.632 36.014 1.00 7.90 259 LEU B O 1
ATOM 4456 N N . GLY B 1 260 ? -4.696 46.507 34.903 1.00 7.54 260 GLY B N 1
ATOM 4457 C CA . GLY B 1 260 ? -5.022 47.642 34.107 1.00 8.47 260 GLY B CA 1
ATOM 4458 C C . GLY B 1 260 ? -6.323 47.483 33.294 1.00 9.50 260 GLY B C 1
ATOM 4459 O O . GLY B 1 260 ? -7.126 48.398 33.210 1.00 10.37 260 GLY B O 1
ATOM 4460 N N . ALA B 1 261 ? -6.493 46.322 32.653 1.00 7.62 261 ALA B N 1
ATOM 4461 C CA . ALA B 1 261 ? -7.728 46.032 31.937 1.00 9.07 261 ALA B CA 1
ATOM 4462 C C . ALA B 1 261 ? -8.944 46.058 32.899 1.00 8.75 261 ALA B C 1
ATOM 4463 O O . ALA B 1 261 ? -9.996 46.649 32.598 1.00 9.27 261 ALA B O 1
ATOM 4465 N N . PHE B 1 262 ? -8.813 45.449 34.089 1.00 7.53 262 PHE B N 1
ATOM 4466 C CA . PHE B 1 262 ? -9.875 45.385 35.071 1.00 7.96 262 PHE B CA 1
ATOM 4467 C C . PHE B 1 262 ? -10.321 46.775 35.497 1.00 8.23 262 PHE B C 1
ATOM 4468 O O . PHE B 1 262 ? -11.513 47.065 35.555 1.00 9.96 262 PHE B O 1
ATOM 4476 N N . LEU B 1 263 ? -9.368 47.678 35.699 1.00 8.92 263 LEU B N 1
ATOM 4477 C CA . LEU B 1 263 ? -9.661 49.073 36.066 1.00 9.59 263 LEU B CA 1
ATOM 4478 C C . LEU B 1 263 ? -10.226 49.872 34.939 1.00 11.17 263 LEU B C 1
ATOM 4479 O O . LEU B 1 263 ? -10.789 50.919 35.183 1.00 12.62 263 LEU B O 1
ATOM 4484 N N . SER B 1 264 ? -10.040 49.376 33.730 1.00 11.66 264 SER B N 1
ATOM 4485 C CA . SER B 1 264 ? -10.622 49.924 32.517 1.00 13.36 264 SER B CA 1
ATOM 4486 C C . SER B 1 264 ? -11.968 49.290 32.098 1.00 14.46 264 SER B C 1
ATOM 4487 O O . SER B 1 264 ? -12.467 49.574 31.005 1.00 20.52 264 SER B O 1
ATOM 4490 N N . GLY B 1 265 ? -12.499 48.411 32.944 1.00 14.22 265 GLY B N 1
ATOM 4491 C CA . GLY B 1 265 ? -13.802 47.800 32.744 1.00 18.05 265 GLY B CA 1
ATOM 4492 C C . GLY B 1 265 ? -13.798 46.429 32.082 1.00 16.23 265 GLY B C 1
ATOM 4493 O O . GLY B 1 265 ? -14.868 45.938 31.727 1.00 25.16 265 GLY B O 1
ATOM 4494 N N . LYS B 1 266 ? -12.611 45.856 31.830 1.00 14.05 266 LYS B N 1
ATOM 4495 C CA . LYS B 1 266 ? -12.492 44.567 31.156 1.00 13.09 266 LYS B CA 1
ATOM 4496 C C . LYS B 1 266 ? -11.958 43.540 32.138 1.00 11.66 266 LYS B C 1
ATOM 4497 O O . LYS B 1 266 ? -10.758 43.480 32.416 1.00 13.51 266 LYS B O 1
ATOM 4503 N N . SER B 1 267 ? -12.859 42.763 32.695 1.00 13.96 267 SER B N 1
ATOM 4504 C CA . SER B 1 267 ? -12.482 41.892 33.791 1.00 14.07 267 SER B CA 1
ATOM 4505 C C . SER B 1 267 ? -12.105 40.511 33.398 1.00 13.90 267 SER B C 1
ATOM 4506 O O . SER B 1 267 ? -11.837 39.684 34.284 1.00 18.89 267 SER B O 1
ATOM 4509 N N . ASP B 1 268 ? -12.121 40.191 32.100 1.00 13.14 268 ASP B N 1
ATOM 4510 C CA . ASP B 1 268 ? -11.861 38.835 31.611 1.00 12.60 268 ASP B CA 1
ATOM 4511 C C . ASP B 1 268 ? -10.592 38.791 30.768 1.00 12.48 268 ASP B C 1
ATOM 4512 O O . ASP B 1 268 ? -10.641 38.481 29.594 1.00 18.96 268 ASP B O 1
ATOM 4517 N N . VAL B 1 269 ? -9.464 39.082 31.386 1.00 10.86 269 VAL B N 1
ATOM 4518 C CA . VAL B 1 269 ? -8.168 38.937 30.772 1.00 8.65 269 VAL B CA 1
ATOM 4519 C C . VAL B 1 269 ? -7.473 37.777 31.427 1.00 7.72 269 VAL B C 1
ATOM 4520 O O . VAL B 1 269 ? -6.939 37.959 32.498 1.00 8.65 269 VAL B O 1
ATOM 4524 N N . PRO B 1 270 ? -7.408 36.604 30.775 1.00 7.39 270 PRO B N 1
ATOM 4525 C CA . PRO B 1 270 ? -6.691 35.498 31.367 1.00 8.88 270 PRO B CA 1
ATOM 4526 C C . PRO B 1 270 ? -5.194 35.671 31.341 1.00 7.08 270 PRO B C 1
ATOM 4527 O O . PRO B 1 270 ? -4.649 36.512 30.578 1.00 8.26 270 PRO B O 1
ATOM 4531 N N . VAL B 1 271 ? -4.502 34.929 32.214 1.00 7.66 271 VAL B N 1
ATOM 4532 C CA . VAL B 1 271 ? -3.057 34.931 32.210 1.00 6.73 271 VAL B CA 1
ATOM 4533 C C . VAL B 1 271 ? -2.576 33.650 31.546 1.00 6.35 271 VAL B C 1
ATOM 4534 O O . VAL B 1 271 ? -2.996 32.515 31.900 1.00 6.94 271 VAL B O 1
ATOM 4538 N N . TYR B 1 272 ? -1.570 33.806 30.681 1.00 6.28 272 TYR B N 1
ATOM 4539 C CA . TYR B 1 272 ? -0.832 32.655 30.218 1.00 6.17 272 TYR B CA 1
ATOM 4540 C C . TYR B 1 272 ? 0.184 32.307 31.325 1.00 5.15 272 TYR B C 1
ATOM 4541 O O . TYR B 1 272 ? 1.289 32.852 31.379 1.00 6.05 272 TYR B O 1
ATOM 4550 N N . ASP B 1 273 ? -0.191 31.334 32.165 1.00 5.66 273 ASP B N 1
ATOM 4551 C CA . ASP B 1 273 ? 0.553 31.082 33.387 1.00 5.16 273 ASP B CA 1
ATOM 4552 C C . ASP B 1 273 ? 1.920 30.576 33.051 1.00 4.93 273 ASP B C 1
ATOM 4553 O O . ASP B 1 273 ? 2.919 30.926 33.699 1.00 6.23 273 ASP B O 1
ATOM 4558 N N . GLY B 1 274 ? 2.045 29.686 32.041 1.00 5.38 274 GLY B N 1
ATOM 4559 C CA . GLY B 1 274 ? 3.365 29.169 31.661 1.00 5.86 274 GLY B CA 1
ATOM 4560 C C . GLY B 1 274 ? 4.308 30.294 31.229 1.00 4.95 274 GLY B C 1
ATOM 4561 O O . GLY B 1 274 ? 5.502 30.284 31.541 1.00 5.58 274 GLY B O 1
ATOM 4562 N N . SER B 1 275 ? 3.764 31.248 30.485 1.00 5.69 275 SER B N 1
ATOM 4563 C CA . SER B 1 275 ? 4.477 32.490 30.177 1.00 5.65 275 SER B CA 1
ATOM 4564 C C . SER B 1 275 ? 5.744 32.180 29.377 1.00 5.61 275 SER B C 1
ATOM 4565 O O . SER B 1 275 ? 5.849 31.146 28.716 1.00 5.51 275 SER B O 1
ATOM 4568 N N . TRP B 1 276 ? 6.709 33.100 29.350 1.00 6.30 276 TRP B N 1
ATOM 4569 C CA . TRP B 1 276 ? 7.863 32.955 28.452 1.00 7.22 276 TRP B CA 1
ATOM 4570 C C . TRP B 1 276 ? 8.705 31.771 28.817 1.00 6.98 276 TRP B C 1
ATOM 4571 O O . TRP B 1 276 ? 9.207 31.121 27.895 1.00 7.61 276 TRP B O 1
ATOM 4582 N N . VAL B 1 277 ? 8.871 31.490 30.099 1.00 6.31 277 VAL B N 1
ATOM 4583 C CA . VAL B 1 277 ? 9.686 30.330 30.448 1.00 7.65 277 VAL B CA 1
ATOM 4584 C C . VAL B 1 277 ? 9.137 29.074 29.759 1.00 5.78 277 VAL B C 1
ATOM 4585 O O . VAL B 1 277 ? 9.886 28.332 29.120 1.00 6.85 277 VAL B O 1
ATOM 4589 N N . GLU B 1 278 ? 7.841 28.852 29.910 1.00 5.87 278 GLU B N 1
ATOM 4590 C CA . GLU B 1 278 ? 7.250 27.656 29.305 1.00 6.43 278 GLU B CA 1
ATOM 4591 C C . GLU B 1 278 ? 7.318 27.757 27.769 1.00 5.94 278 GLU B C 1
ATOM 4592 O O . GLU B 1 278 ? 7.689 26.790 27.074 1.00 6.29 278 GLU B O 1
ATOM 4598 N N . TRP B 1 279 ? 6.966 28.926 27.223 1.00 6.14 279 TRP B N 1
ATOM 4599 C CA . TRP B 1 279 ? 6.934 29.077 25.790 1.00 6.30 279 TRP B CA 1
ATOM 4600 C C . TRP B 1 279 ? 8.299 28.761 25.189 1.00 6.28 279 TRP B C 1
ATOM 4601 O O . TRP B 1 279 ? 8.414 28.041 24.185 1.00 7.36 279 TRP B O 1
ATOM 4612 N N . TYR B 1 280 ? 9.356 29.319 25.761 1.00 7.06 280 TYR B N 1
ATOM 4613 C CA . TYR B 1 280 ? 10.711 29.121 25.263 1.00 7.47 280 TYR B CA 1
ATOM 4614 C C . TYR B 1 280 ? 11.102 27.628 25.359 1.00 6.71 280 TYR B C 1
ATOM 4615 O O . TYR B 1 280 ? 11.619 27.022 24.418 1.00 8.24 280 TYR B O 1
ATOM 4624 N N A MET B 1 281 ? 10.851 27.008 26.515 0.86 6.44 281 MET B N 1
ATOM 4625 N N B MET B 1 281 ? 10.834 27.023 26.517 0.14 7.13 281 MET B N 1
ATOM 4626 C CA A MET B 1 281 ? 11.190 25.602 26.663 0.86 7.07 281 MET B CA 1
ATOM 4627 C CA B MET B 1 281 ? 11.148 25.606 26.736 0.14 7.20 281 MET B CA 1
ATOM 4628 C C A MET B 1 281 ? 10.460 24.653 25.714 0.86 6.08 281 MET B C 1
ATOM 4629 C C B MET B 1 281 ? 10.472 24.664 25.737 0.14 6.94 281 MET B C 1
ATOM 4630 O O A MET B 1 281 ? 10.985 23.604 25.315 0.86 8.85 281 MET B O 1
ATOM 4631 O O B MET B 1 281 ? 11.056 23.661 25.322 0.14 7.96 281 MET B O 1
ATOM 4640 N N . ARG B 1 282 ? 9.243 25.001 25.360 1.00 6.80 282 ARG B N 1
ATOM 4641 C CA . ARG B 1 282 ? 8.389 24.158 24.481 1.00 7.13 282 ARG B CA 1
ATOM 4642 C C . ARG B 1 282 ? 8.379 24.541 23.028 1.00 7.33 282 ARG B C 1
ATOM 4643 O O . ARG B 1 282 ? 7.672 23.945 22.202 1.00 9.68 282 ARG B O 1
ATOM 4651 N N . ALA B 1 283 ? 9.219 25.525 22.675 1.00 8.46 283 ALA B N 1
ATOM 4652 C CA . ALA B 1 283 ? 9.233 26.123 21.343 1.00 9.47 283 ALA B CA 1
ATOM 4653 C C . ALA B 1 283 ? 9.876 25.317 20.284 1.00 10.16 283 ALA B C 1
ATOM 4654 O O . ALA B 1 283 ? 10.854 24.618 20.524 1.00 12.53 283 ALA B O 1
ATOM 4656 N N . GLN B 1 284 ? 9.389 25.495 19.071 1.00 9.95 284 GLN B N 1
ATOM 4657 C CA . GLN B 1 284 ? 10.212 25.285 17.868 1.00 11.25 284 GLN B CA 1
ATOM 4658 C C . GLN B 1 284 ? 10.894 26.618 17.487 1.00 10.66 284 GLN B C 1
ATOM 4659 O O . GLN B 1 284 ? 10.466 27.662 17.967 1.00 10.08 284 GLN B O 1
ATOM 4665 N N . PRO B 1 285 ? 11.920 26.597 16.621 1.00 11.95 285 PRO B N 1
ATOM 4666 C CA . PRO B 1 285 ? 12.658 27.821 16.383 1.00 11.91 285 PRO B CA 1
ATOM 4667 C C . PRO B 1 285 ? 11.808 28.976 15.859 1.00 11.52 285 PRO B C 1
ATOM 4668 O O . PRO B 1 285 ? 12.046 30.155 16.206 1.00 12.97 285 PRO B O 1
ATOM 4672 N N . GLU B 1 286 ? 10.805 28.664 15.028 1.00 11.26 286 GLU B N 1
ATOM 4673 C CA . GLU B 1 286 ? 9.906 29.699 14.495 1.00 13.96 286 GLU B CA 1
ATOM 4674 C C . GLU B 1 286 ? 9.119 30.428 15.570 1.00 11.33 286 GLU B C 1
ATOM 4675 O O . GLU B 1 286 ? 8.536 31.464 15.313 1.00 14.62 286 GLU B O 1
ATOM 4681 N N . HIS B 1 287 ? 9.051 29.835 16.756 1.00 9.87 287 HIS B N 1
ATOM 4682 C CA . HIS B 1 287 ? 8.255 30.415 17.854 1.00 10.59 287 HIS B CA 1
ATOM 4683 C C . HIS B 1 287 ? 8.966 31.438 18.682 1.00 10.23 287 HIS B C 1
ATOM 4684 O O . HIS B 1 287 ? 8.344 32.024 19.581 1.00 11.18 287 HIS B O 1
ATOM 4691 N N A ILE B 1 288 ? 10.278 31.603 18.471 0.53 11.11 288 ILE B N 1
ATOM 4692 N N B ILE B 1 288 ? 10.211 31.736 18.349 0.47 10.98 288 ILE B N 1
ATOM 4693 C CA A ILE B 1 288 ? 11.040 32.655 19.168 0.53 11.73 288 ILE B CA 1
ATOM 4694 C CA B ILE B 1 288 ? 10.978 32.647 19.172 0.47 11.25 288 ILE B CA 1
ATOM 4695 C C A ILE B 1 288 ? 11.326 33.774 18.191 0.53 11.82 288 ILE B C 1
ATOM 4696 C C B ILE B 1 288 ? 11.457 33.814 18.344 0.47 11.75 288 ILE B C 1
ATOM 4697 O O A ILE B 1 288 ? 11.986 33.547 17.192 0.53 13.34 288 ILE B O 1
ATOM 4698 O O B ILE B 1 288 ? 12.426 33.671 17.633 0.47 11.07 288 ILE B O 1
ATOM 4707 N N . ILE B 1 289 ? 10.792 34.961 18.462 1.00 11.63 289 ILE B N 1
ATOM 4708 C CA . ILE B 1 289 ? 11.154 36.160 17.659 1.00 12.12 289 ILE B CA 1
ATOM 4709 C C . ILE B 1 289 ? 12.082 37.019 18.495 1.00 13.11 289 ILE B C 1
ATOM 4710 O O . ILE B 1 289 ? 11.774 37.412 19.626 1.00 13.43 289 ILE B O 1
ATOM 4715 N N . SER B 1 290 ? 13.235 37.295 17.938 1.00 14.61 290 SER B N 1
ATOM 4716 C CA . SER B 1 290 ? 14.237 38.017 18.682 1.00 17.32 290 SER B CA 1
ATOM 4717 C C . SER B 1 290 ? 15.216 38.756 17.807 1.00 17.04 290 SER B C 1
ATOM 4718 O O . SER B 1 290 ? 15.619 38.240 16.776 1.00 22.87 290 SER B O 1
ATOM 4721 N N . GLU B 1 291 ? 15.611 39.936 18.261 1.00 16.98 291 GLU B N 1
ATOM 4722 C CA . GLU B 1 291 ? 16.730 40.626 17.616 1.00 21.13 291 GLU B CA 1
ATOM 4723 C C . GLU B 1 291 ? 18.071 39.911 17.867 1.00 18.85 291 GLU B C 1
ATOM 4724 O O . GLU B 1 291 ? 19.040 40.176 17.175 1.00 23.21 291 GLU B O 1
ATOM 4730 N N . GLY B 1 292 ? 18.133 39.076 18.896 1.00 14.56 292 GLY B N 1
ATOM 4731 C CA . GLY B 1 292 ? 19.244 38.184 19.130 1.00 17.95 292 GLY B CA 1
ATOM 4732 C C . GLY B 1 292 ? 19.248 36.943 18.242 1.00 17.44 292 GLY B C 1
ATOM 4733 O O . GLY B 1 292 ? 18.284 36.635 17.567 1.00 19.88 292 GLY B O 1
ATOM 4734 N N . ARG B 1 293 ? 20.370 36.233 18.261 1.00 18.16 293 ARG B N 1
ATOM 4735 C CA . ARG B 1 293 ? 20.685 35.126 17.356 1.00 17.49 293 ARG B CA 1
ATOM 4736 C C . ARG B 1 293 ? 20.180 33.810 17.996 1.00 14.34 293 ARG B C 1
ATOM 4737 O O . ARG B 1 293 ? 20.604 33.447 19.086 1.00 20.41 293 ARG B O 1
ATOM 4745 N N . GLY B 1 294 ? 19.242 33.106 17.348 1.00 14.07 294 GLY B N 1
ATOM 4746 C CA . GLY B 1 294 ? 18.765 31.794 17.809 1.00 14.76 294 GLY B CA 1
ATOM 4747 C C . GLY B 1 294 ? 19.882 30.892 18.232 1.00 16.77 294 GLY B C 1
ATOM 4748 O O . GLY B 1 294 ? 21.000 30.934 17.706 1.00 17.37 294 GLY B O 1
ATOM 4749 N N . LYS B 1 295 ? 19.581 30.057 19.212 1.00 24.66 295 LYS B N 1
ATOM 4750 C CA . LYS B 1 295 ? 20.609 29.198 19.763 1.00 23.65 295 LYS B CA 1
ATOM 4751 C C . LYS B 1 295 ? 20.992 28.235 18.641 1.00 27.03 295 LYS B C 1
ATOM 4752 O O . LYS B 1 295 ? 20.144 27.843 17.825 1.00 35.87 295 LYS B O 1
ATOM 4758 N N . THR B 1 296 ? 22.267 27.857 18.626 1.00 33.80 296 THR B N 1
ATOM 4759 C CA . THR B 1 296 ? 22.870 27.055 17.554 1.00 32.27 296 THR B CA 1
ATOM 4760 C C . THR B 1 296 ? 24.375 27.136 17.710 1.00 42.17 296 THR B C 1
ATOM 4761 O O . THR B 1 296 ? 24.955 28.203 17.509 1.00 47.79 296 THR B O 1
#

CATH classification: 3.40.250.10 (+1 more: 3.40.250.10)

Secondary structure (DSSP, 8-state):
----SEE-HHHHHHHHH---EEEEE-----GGG---HHHHHHHSB-TT-EE--GGGSS-TTSSSSSPPPPHHHHHHHHHHTT--TT-EEEEE---TTS-SSHHHHHHHHHHTT---EEEETTHHHHHHHTT---B-S--------------GGGEE-HHHHHHHHHH--SEEEE-S-HHHHHTSS--SSTT----B-TT-EE--GGGGB-TTSPBPPHHHHHHHHHHTT--TTS-EEE---SSTHHHHHHHHHHTT-----EESSHHHHHHHH--GGG-B-SSPPP-/----SEE-HHHHHHHHHS--TTS-EEEEE-----GGG---HHHHHHH-B-TT-EE--GGGSS-TTSSSSSPPPPHHHHHHHHHHTT--TT-EEEEE---TTS-SSHHHHHHHHHHTT---EEEETTHHHHHHHTT---B-S--------------GGGEE-HHHHHHHHHH--SEEEE-S-HHHHHTSS--SSTT----B-TT-EE--GGGGB-TTSPBPPHHHHHHHHHHTT--TTS-EEE---SSTHHHHHHHHHHTT-----EESSHHHHHHHH--GGG-B-SS----

Sequence (578 aa):
QLFRALVSAQWVAEALKAQPLKKLLDASWYLPKKLGRDARREFEERHIPGAAFFDIDRSSDHTSPYDHMLPNATHFADYAGSLGVSAATHVVIYDGSDQGLYSAPRVWWMMFRAFGHHSVSLLDGGFRHWLNQNLPISSGKSHSEPAEFSSSAQQLDPSFIIKTHEDILENLDARRRFQQVVDARAAGRFQGTQPEPRDGIEPGHIPGSVNIPFTEFLTNEGLEKSPEEIKRLFKEKKVDLSKPLVATGSGVTASHVVLGAFLSGKSDVPVYDGSWVEWYMMRAQPEHIIISEGRGKTQLFRALVSAQWVAEALKAPRSSQPLKLLDASWYLPKKLGRDARREFEERHIPGAAFFDIDRRSSDHTSPYDHMLPNATHFADYAGSLGVSAATHVVIYDGSDQGLYSAPRVWWMMFRAFGHHSSVSLLDGGFRHWLNQNLPISSGKSHSEPAEFSSSAQLDPSFIKTHEDILENLDARRFQVVDARAAGRFQGTQPEPRDGIEPGHIPGSVNIPFTEEFLTNEGLEKSPEEEEIKRLFKEKKVDLSKPLVATGSGVTASHHVVLGAFLSGKSDVPVYDGSWVEWYMMRAQPEHIIISEGRGKT

Organism: Mus musculus (NCBI:txid10090)

InterPro domains:
  IPR001307 Thiosulphate sulfurtransferase, conserved site [PS00380] (49-60)
  IPR001307 Thiosulphate sulfurtransferase, conserved site [PS00683] (269-279)
  IPR001763 Rhodanese-like domain [PF00581] (18-137)
  IPR001763 Rhodanese-like domain [PF00581] (166-280)
  IPR001763 Rhodanese-like domain [PS50206] (25-144)
  IPR001763 Rhodanese-like domain [PS50206] (174-288)
  IPR001763 Rhodanese-like domain [SM00450] (11-141)
  IPR001763 Rhodanese-like domain [SM00450] (164-285)
  IPR036873 Rhodanese-like domain superfamily [G3DSA:3.40.250.10] (1-158)
  IPR036873 Rhodanese-like domain superfamily [G3DSA:3.40.250.10] (159-297)
  IPR036873 Rhodanese-like domain superfamily [SSF52821] (10-162)
  IPR036873 Rhodanese-like domain superfamily [SSF52821] (167-284)
  IPR045078 Sulfurtransferase TST/MPST-like [PTHR11364] (3-295)

Solvent-accessible surface area: 26970 Å² total

B-factor: mean 13.64, std 7.52, range [3.56, 82.59]

Foldseek 3Di:
DAAEAEDELVRVLVLVVPLAEEEEAAADDQVVVVDDFQVVVQVKDAPRYFYDDLVQAADPPDPFPSHGDAFVSNQVRCQQLPDALSHQYEYAYDDPLQGFQRLLVQLNCVQFPRRNYYYHFSGVVVVVVVVGDIDHHGGGDHGHGYGTDGDPLQADEPVRLVVCVPVVQEAEEEQADPCQQQQNDADSDPPAGGHHFPRHFYDHLSQQADPSSGGDALVSLVVSCVVSVHDLVGAYEFASAQRSSSSVCVSSVNNVRNRHHYHRSHRVNCRVPDDPVGGRHPDDDDD/DAAEAEDELVVVLVCVVPPDPQAGEEEEAAADDQPVVVDDQQVVVQAKDAPRYFYDDLVQQADPVDPFPSHGDDFVSNQVRCQQQVDALRYQYEYAYDDQQQGFQRLVVQLNCVQFPRRNYYYHFSGVLVNVVVVGDIDHHHGGDDGDGYGTDGDPLQEDEPVRLVVCVPVVQAAEEEQADPCQQQQNDADSDPPAGGHHFPRHFYDHLSCQAPPRNGGDALVSLVVSCVVRVHDLVGHYEFASQQRSSSSVCVSSVNNVRNRHHYHRSHRRNDRVPDDPVGGRHPDDPDD

Nearest PDB structures (foldseek):
  5wqj-assembly2_B  TM=1.003E+00  e=2.789E-65  Mus musculus
  5wqk-assembly2_B  TM=9.978E-01  e=1.136E-62  Mus musculus
  5wqj-assembly1_A  TM=9.990E-01  e=2.597E-61  Mus musculus
  4jgt-assembly1_A  TM=9.916E-01  e=8.919E-53  Homo sapiens
  4jgt-assembly2_B  TM=9.833E-01  e=2.620E-51  Homo sapiens

GO terms:
  GO:0043005 neuron projection (C, IDA)
  GO:0016784 3-mercaptopyruvate sulfurtransferase activity (F, IDA)
  GO:0070814 hydrogen sulfide biosynthetic process (P, IDA)
  GO:0005739 mitochondrion (C, EXP)
  GO:0016784 3-mercaptopyruvate sulfurtransferase activity (F, EXP)
  GO:0005739 mitochondrion (C, HDA)
  GO:0005743 mitochondrial inner membrane (C, HDA)
  GO:0016784 3-mercaptopyruvate sulfurtransferase activity (F, IMP)